Protein AF-A0A6V8HD83-F1 (afdb_monomer_lite)

Structure (mmCIF, N/CA/C/O backbone):
data_AF-A0A6V8HD83-F1
#
_entry.id   AF-A0A6V8HD83-F1
#
loop_
_atom_site.group_PDB
_atom_site.id
_atom_site.type_symbol
_atom_site.label_atom_id
_atom_site.label_alt_id
_atom_site.label_comp_id
_atom_site.label_asym_id
_atom_site.label_entity_id
_atom_site.label_seq_id
_atom_site.pdbx_PDB_ins_code
_atom_site.Cartn_x
_atom_site.Cartn_y
_atom_site.Cartn_z
_atom_site.occupancy
_atom_site.B_iso_or_equiv
_atom_site.auth_seq_id
_atom_site.auth_comp_id
_atom_site.auth_asym_id
_atom_site.auth_atom_id
_atom_site.pdbx_PDB_model_num
ATOM 1 N N . MET A 1 1 ? 77.606 13.523 5.101 1.00 27.03 1 MET A N 1
ATOM 2 C CA . MET A 1 1 ? 77.246 13.530 6.538 1.00 27.03 1 MET A CA 1
ATOM 3 C C . MET A 1 1 ? 75.877 12.872 6.683 1.00 27.03 1 MET A C 1
ATOM 5 O O . MET A 1 1 ? 75.114 12.978 5.732 1.00 27.03 1 MET A O 1
ATOM 9 N N . PRO A 1 2 ? 75.657 12.090 7.752 1.00 36.59 2 PRO A N 1
ATOM 10 C CA . PRO A 1 2 ? 75.101 10.736 7.664 1.00 36.59 2 PRO A CA 1
ATOM 11 C C . PRO A 1 2 ? 73.578 10.621 7.843 1.00 36.59 2 PRO A C 1
ATOM 13 O O . PRO A 1 2 ? 72.893 11.574 8.202 1.00 36.59 2 PRO A O 1
ATOM 16 N N . GLU A 1 3 ? 73.124 9.397 7.569 1.00 39.34 3 GLU A N 1
ATOM 17 C CA . GLU A 1 3 ? 71.808 8.781 7.757 1.00 39.34 3 GLU A CA 1
ATOM 18 C C . GLU A 1 3 ? 71.152 9.032 9.125 1.00 39.34 3 GLU A C 1
ATOM 20 O O . GLU A 1 3 ? 71.829 9.107 10.150 1.00 39.34 3 GLU A O 1
ATOM 25 N N . SER A 1 4 ? 69.813 9.029 9.157 1.00 26.23 4 SER A N 1
ATOM 26 C CA . SER A 1 4 ? 69.043 8.455 10.272 1.00 26.23 4 SER A CA 1
ATOM 27 C C . SER A 1 4 ? 67.582 8.161 9.889 1.00 26.23 4 SER A C 1
ATOM 29 O O . SER A 1 4 ? 66.975 8.816 9.047 1.00 26.23 4 SER A O 1
ATOM 31 N N . ILE A 1 5 ? 67.093 7.096 10.517 1.00 36.19 5 ILE A N 1
ATOM 32 C CA . ILE A 1 5 ? 65.868 6.301 10.348 1.00 36.19 5 ILE A CA 1
ATOM 33 C C . ILE A 1 5 ? 64.609 7.049 10.839 1.00 36.19 5 ILE A C 1
ATOM 35 O O . ILE A 1 5 ? 64.725 7.845 11.772 1.00 36.19 5 ILE A O 1
ATOM 39 N N . PRO A 1 6 ? 63.394 6.681 10.372 1.00 28.53 6 PRO A N 1
ATOM 40 C CA . PRO A 1 6 ? 62.259 6.666 11.289 1.00 28.53 6 PRO A CA 1
ATOM 41 C C . PRO A 1 6 ? 61.486 5.335 11.356 1.00 28.53 6 PRO A C 1
ATOM 43 O O . PRO A 1 6 ? 61.218 4.646 10.378 1.00 28.53 6 PRO A O 1
ATOM 46 N N . ILE A 1 7 ? 61.171 5.062 12.617 1.00 28.92 7 ILE A N 1
ATOM 47 C CA . ILE A 1 7 ? 60.427 4.017 13.321 1.00 28.92 7 ILE A CA 1
ATOM 48 C C . ILE A 1 7 ? 59.100 3.579 12.668 1.00 28.92 7 ILE A C 1
ATOM 50 O O . ILE A 1 7 ? 58.300 4.399 12.223 1.00 28.92 7 ILE A O 1
ATOM 54 N N . ALA A 1 8 ? 58.864 2.264 12.711 1.00 28.47 8 ALA A N 1
ATOM 55 C CA . ALA A 1 8 ? 57.652 1.566 12.292 1.00 28.47 8 ALA A CA 1
ATOM 56 C C . ALA A 1 8 ? 56.518 1.644 13.335 1.00 28.47 8 ALA A C 1
ATOM 58 O O . ALA A 1 8 ? 56.765 1.606 14.540 1.00 28.47 8 ALA A O 1
ATOM 59 N N . THR A 1 9 ? 55.270 1.664 12.859 1.00 28.55 9 THR A N 1
ATOM 60 C CA . THR A 1 9 ? 54.067 1.320 13.637 1.00 28.55 9 THR A CA 1
ATOM 61 C C . THR A 1 9 ? 53.429 0.076 13.019 1.00 28.55 9 THR A C 1
ATOM 63 O O . THR A 1 9 ? 53.298 -0.023 11.804 1.00 28.55 9 THR A O 1
ATOM 66 N N . THR A 1 10 ? 53.127 -0.909 13.861 1.00 31.42 10 THR A N 1
ATOM 67 C CA . THR A 1 10 ? 52.658 -2.257 13.508 1.00 31.42 10 THR A CA 1
ATOM 68 C C . THR A 1 10 ? 51.135 -2.369 13.623 1.00 31.42 10 THR A C 1
ATOM 70 O O . THR A 1 10 ? 50.604 -2.160 14.714 1.00 31.42 10 THR A O 1
ATOM 73 N N . GLU A 1 11 ? 50.461 -2.795 12.553 1.00 27.11 11 GLU A N 1
ATOM 74 C CA . GLU A 1 11 ? 49.178 -3.519 12.605 1.00 27.11 11 GLU A CA 1
ATOM 75 C C . GLU A 1 11 ? 49.435 -4.993 12.214 1.00 27.11 11 GLU A C 1
ATOM 77 O O . GLU A 1 11 ? 50.325 -5.244 11.397 1.00 27.11 11 GLU A O 1
ATOM 82 N N . PRO A 1 12 ? 48.741 -5.979 12.815 1.00 32.00 12 PRO A N 1
ATOM 83 C CA . PRO A 1 12 ? 49.087 -7.393 12.678 1.00 32.00 12 PRO A CA 1
ATOM 84 C C . PRO A 1 12 ? 48.485 -8.046 11.421 1.00 32.00 12 PRO A C 1
ATOM 86 O O . PRO A 1 12 ? 47.289 -7.933 11.156 1.00 32.00 12 PRO A O 1
ATOM 89 N N . GLU A 1 13 ? 49.321 -8.789 10.690 1.00 28.58 13 GLU A N 1
ATOM 90 C CA . GLU A 1 13 ? 48.940 -9.676 9.584 1.00 28.58 13 GLU A CA 1
ATOM 91 C C . GLU A 1 13 ? 48.199 -10.932 10.080 1.00 28.58 13 GLU A C 1
ATOM 93 O O . GLU A 1 13 ? 48.588 -11.567 11.063 1.00 28.58 13 GLU A O 1
ATOM 98 N N . VAL A 1 14 ? 47.143 -11.312 9.355 1.00 33.97 14 VAL A N 1
ATOM 99 C CA . VAL A 1 14 ? 46.402 -12.578 9.494 1.00 33.97 14 VAL A CA 1
ATOM 100 C C . VAL A 1 14 ? 46.953 -13.582 8.463 1.00 33.97 14 VAL A C 1
ATOM 102 O O . VAL A 1 14 ? 47.130 -13.197 7.306 1.00 33.97 14 VAL A O 1
ATOM 105 N N . PRO A 1 15 ? 47.231 -14.848 8.839 1.00 35.03 15 PRO A N 1
ATOM 106 C CA . PRO A 1 15 ? 47.873 -15.830 7.962 1.00 35.03 15 PRO A CA 1
ATOM 107 C C . PRO A 1 15 ? 46.915 -16.430 6.909 1.00 35.03 15 PRO A C 1
ATOM 109 O O . PRO A 1 15 ? 45.697 -16.410 7.099 1.00 35.03 15 PRO A O 1
ATOM 112 N N . PRO A 1 16 ? 47.453 -16.975 5.799 1.00 35.25 16 PRO A N 1
ATOM 113 C CA . PRO A 1 16 ? 46.666 -17.479 4.675 1.00 35.25 16 PRO A CA 1
ATOM 114 C C . PRO A 1 16 ? 46.009 -18.827 5.006 1.00 35.25 16 PRO A C 1
ATOM 116 O O . PRO A 1 16 ? 46.677 -19.761 5.444 1.00 35.25 16 PRO A O 1
ATOM 119 N N . GLY A 1 17 ? 44.693 -18.912 4.796 1.00 32.81 17 GLY A N 1
ATOM 120 C CA . GLY A 1 17 ? 43.901 -20.132 4.957 1.00 32.81 17 GLY A CA 1
ATOM 121 C C . GLY A 1 17 ? 43.934 -21.020 3.712 1.00 32.81 17 GLY A C 1
ATOM 122 O O . GLY A 1 17 ? 43.819 -20.524 2.592 1.00 32.81 17 GLY A O 1
ATOM 123 N N . GLU A 1 18 ? 44.094 -22.318 3.962 1.00 31.81 18 GLU A N 1
ATOM 124 C CA . GLU A 1 18 ? 44.085 -23.437 3.018 1.00 31.81 18 GLU A CA 1
ATOM 125 C C . GLU A 1 18 ? 42.741 -23.615 2.292 1.00 31.81 18 GLU A C 1
ATOM 127 O O . GLU A 1 18 ? 41.668 -23.314 2.823 1.00 31.81 18 GLU A O 1
ATOM 132 N N . ASP A 1 19 ? 42.837 -24.138 1.067 1.00 32.44 19 ASP A N 1
ATOM 133 C CA . ASP A 1 19 ? 41.752 -24.396 0.125 1.00 32.44 19 ASP A CA 1
ATOM 134 C C . ASP A 1 19 ? 40.661 -25.310 0.701 1.00 32.44 19 ASP A C 1
ATOM 136 O O . ASP A 1 19 ? 40.851 -26.506 0.927 1.00 32.44 19 ASP A O 1
ATOM 140 N N . ILE A 1 20 ? 39.470 -24.737 0.868 1.00 36.09 20 ILE A N 1
ATOM 141 C CA . ILE A 1 20 ? 38.233 -25.471 1.114 1.00 36.09 20 ILE A CA 1
ATOM 142 C C . ILE A 1 20 ? 37.591 -25.714 -0.251 1.00 36.09 20 ILE A C 1
ATOM 144 O O . ILE A 1 20 ? 37.172 -24.766 -0.919 1.00 36.09 20 ILE A O 1
ATOM 148 N N . ASP A 1 21 ? 37.530 -26.980 -0.660 1.00 32.59 21 ASP A N 1
ATOM 149 C CA . ASP A 1 21 ? 36.901 -27.428 -1.901 1.00 32.59 21 ASP A CA 1
ATOM 150 C C . ASP A 1 21 ? 35.438 -26.954 -1.938 1.00 32.59 21 ASP A C 1
ATOM 152 O O . ASP A 1 21 ? 34.570 -27.401 -1.176 1.00 32.59 21 ASP A O 1
ATOM 156 N N . ALA A 1 22 ? 35.192 -25.943 -2.770 1.00 33.41 22 ALA A N 1
ATOM 157 C CA . ALA A 1 22 ? 33.916 -25.270 -2.876 1.00 33.41 22 ALA A CA 1
ATOM 158 C C . ALA A 1 22 ? 32.902 -26.222 -3.512 1.00 33.41 22 ALA A C 1
ATOM 160 O O . ALA A 1 22 ? 32.901 -26.453 -4.723 1.00 33.41 22 ALA A O 1
ATOM 161 N N . GLY A 1 23 ? 31.990 -26.726 -2.677 1.00 32.75 23 GLY A N 1
ATOM 162 C CA . GLY A 1 23 ? 30.750 -27.344 -3.120 1.00 32.75 23 GLY A CA 1
ATOM 163 C C . GLY A 1 23 ? 30.134 -26.528 -4.256 1.00 32.75 23 GLY A C 1
ATOM 164 O O . GLY A 1 23 ? 29.971 -25.313 -4.145 1.00 32.75 23 GLY A O 1
ATOM 165 N N . SER A 1 24 ? 29.864 -27.225 -5.361 1.00 36.47 24 SER A N 1
ATOM 166 C CA . SER A 1 24 ? 29.319 -26.729 -6.625 1.00 36.47 24 SER A CA 1
ATOM 167 C C . SER A 1 24 ? 28.625 -25.370 -6.515 1.00 36.47 24 SER A C 1
ATOM 169 O O . SER A 1 24 ? 27.510 -25.267 -5.994 1.00 36.47 24 SER A O 1
ATOM 171 N N . SER A 1 25 ? 29.263 -24.335 -7.062 1.00 30.89 25 SER A N 1
ATOM 172 C CA . SER A 1 25 ? 28.619 -23.047 -7.302 1.00 30.89 25 SER A CA 1
ATOM 173 C C . SER A 1 25 ? 27.295 -23.292 -8.038 1.00 30.89 25 SER A C 1
ATOM 175 O O . SER A 1 25 ? 27.280 -24.089 -8.988 1.00 30.89 25 SER A O 1
ATOM 177 N N . PRO A 1 26 ? 26.178 -22.644 -7.660 1.00 38.19 26 PRO A N 1
ATOM 178 C CA . PRO A 1 26 ? 24.979 -22.706 -8.479 1.00 38.19 26 PRO A CA 1
ATOM 179 C C . PRO A 1 26 ? 25.372 -22.193 -9.864 1.00 38.19 26 PRO A C 1
ATOM 181 O O . PRO A 1 26 ? 25.873 -21.075 -9.997 1.00 38.19 26 PRO A O 1
ATOM 184 N N . LYS A 1 27 ? 25.238 -23.045 -10.890 1.00 37.06 27 LYS A N 1
ATOM 185 C CA . LYS A 1 27 ? 25.504 -22.667 -12.281 1.00 37.06 27 LYS A CA 1
ATOM 186 C C . LYS A 1 27 ? 24.763 -21.360 -12.539 1.00 37.06 27 LYS A C 1
ATOM 188 O O . LYS A 1 27 ? 23.537 -21.336 -12.436 1.00 37.06 27 LYS A O 1
ATOM 193 N N . SER A 1 28 ? 25.495 -20.291 -12.848 1.00 43.94 28 SER A N 1
ATOM 194 C CA . SER A 1 28 ? 24.876 -19.035 -13.250 1.00 43.94 28 SER A CA 1
ATOM 195 C C . SER A 1 28 ? 23.925 -19.336 -14.414 1.00 43.94 28 SER A C 1
ATOM 197 O O . SER A 1 28 ? 24.322 -20.032 -15.361 1.00 43.94 28 SER A O 1
ATOM 199 N N . PRO A 1 29 ? 22.654 -18.903 -14.357 1.00 46.81 29 PRO A N 1
ATOM 200 C CA . PRO A 1 29 ? 21.773 -19.066 -15.499 1.00 46.81 29 PRO A CA 1
ATOM 201 C C . PRO A 1 29 ? 22.450 -18.382 -16.691 1.00 46.81 29 PRO A C 1
ATOM 203 O O . PRO A 1 29 ? 22.880 -17.231 -16.592 1.00 46.81 29 PRO A O 1
ATOM 206 N N . LYS A 1 30 ? 22.627 -19.111 -17.804 1.00 54.34 30 LYS A N 1
ATOM 207 C CA . LYS A 1 30 ? 23.154 -18.538 -19.052 1.00 54.34 30 LYS A CA 1
ATOM 208 C C . LYS A 1 30 ? 22.381 -17.246 -19.326 1.00 54.34 30 LYS A C 1
ATOM 210 O O . LYS A 1 30 ? 21.157 -17.301 -19.410 1.00 54.34 30 LYS A O 1
ATOM 215 N N . SER A 1 31 ? 23.085 -16.115 -19.434 1.00 56.47 31 SER A N 1
ATOM 216 C CA . SER A 1 31 ? 22.464 -14.802 -19.639 1.00 56.47 31 SER A CA 1
ATOM 217 C C . SER A 1 31 ? 21.488 -14.858 -20.816 1.00 56.47 31 SER A C 1
ATOM 219 O O . SER A 1 31 ? 21.903 -15.019 -21.963 1.00 56.47 31 SER A O 1
ATOM 221 N N . GLN A 1 32 ? 20.194 -14.737 -20.517 1.00 64.25 32 GLN A N 1
ATOM 222 C CA . GLN A 1 32 ? 19.123 -14.631 -21.511 1.00 64.25 32 GLN A CA 1
ATOM 223 C C . GLN A 1 32 ? 19.050 -13.222 -22.128 1.00 64.25 32 GLN A C 1
ATOM 225 O O . GLN A 1 32 ? 18.227 -12.964 -23.005 1.00 64.25 32 GLN A O 1
ATOM 230 N N . PHE A 1 33 ? 19.896 -12.292 -21.673 1.00 68.94 33 PHE A N 1
ATOM 231 C CA . PHE A 1 33 ? 19.925 -10.916 -22.147 1.00 68.94 33 PHE A CA 1
ATOM 232 C C . PHE A 1 33 ? 20.853 -10.752 -23.355 1.00 68.94 33 PHE A C 1
ATOM 234 O O . PHE A 1 33 ? 21.941 -11.329 -23.426 1.00 68.94 33 PHE A O 1
ATOM 241 N N . SER A 1 34 ? 20.434 -9.902 -24.294 1.00 72.19 34 SER A N 1
ATOM 242 C CA . SER A 1 34 ? 21.269 -9.451 -25.413 1.00 72.19 34 SER A CA 1
ATOM 243 C C . SER A 1 34 ? 22.578 -8.831 -24.912 1.00 72.19 34 SER A C 1
ATOM 245 O O . SER A 1 34 ? 22.582 -8.055 -23.958 1.00 72.19 34 SER A O 1
ATOM 247 N N . LYS A 1 35 ? 23.687 -9.094 -25.621 1.00 74.25 35 LYS A N 1
ATOM 248 C CA . LYS A 1 35 ? 24.984 -8.432 -25.375 1.00 74.25 35 LYS A CA 1
ATOM 249 C C . LYS A 1 35 ? 24.939 -6.919 -25.627 1.00 74.25 35 LYS A C 1
ATOM 251 O O . LYS A 1 35 ? 25.769 -6.187 -25.101 1.00 74.25 35 LYS A O 1
ATOM 256 N N . HIS A 1 36 ? 23.983 -6.457 -26.433 1.00 77.81 36 HIS A N 1
ATOM 257 C CA . HIS A 1 36 ? 23.768 -5.045 -26.733 1.00 77.81 36 HIS A CA 1
ATOM 258 C C . HIS A 1 36 ? 22.510 -4.537 -26.032 1.00 77.81 36 HIS A C 1
ATOM 260 O O . HIS A 1 36 ? 21.411 -5.039 -26.284 1.00 77.81 36 HIS A O 1
ATOM 266 N N . ILE A 1 37 ? 22.676 -3.508 -25.200 1.00 79.75 37 ILE A N 1
ATOM 267 C CA . ILE A 1 37 ? 21.588 -2.812 -24.512 1.00 79.75 37 ILE A CA 1
ATOM 268 C C . ILE A 1 37 ? 21.367 -1.471 -25.208 1.00 79.75 37 ILE A C 1
ATOM 270 O O . ILE A 1 37 ? 22.252 -0.616 -25.225 1.00 79.75 37 ILE A O 1
ATOM 274 N N . LEU A 1 38 ? 20.175 -1.271 -25.776 1.00 80.06 38 LEU A N 1
ATOM 275 C CA . LEU A 1 38 ? 19.783 0.036 -26.295 1.00 80.06 38 LEU A CA 1
ATOM 276 C C . LEU A 1 38 ? 19.305 0.911 -25.131 1.00 80.06 38 LEU A C 1
ATOM 278 O O . LEU A 1 38 ? 18.212 0.712 -24.594 1.00 80.06 38 LEU A O 1
ATOM 282 N N . LEU A 1 39 ? 20.143 1.872 -24.739 1.00 77.50 39 LEU A N 1
ATOM 283 C CA . LEU A 1 39 ? 19.864 2.771 -23.617 1.00 77.50 39 LEU A CA 1
ATOM 284 C C . LEU A 1 39 ? 18.685 3.699 -23.933 1.00 77.50 39 LEU A C 1
ATOM 286 O O . LEU A 1 39 ? 17.710 3.746 -23.183 1.00 77.50 39 LEU A O 1
ATOM 290 N N . THR A 1 40 ? 18.733 4.361 -25.089 1.00 79.69 40 THR A N 1
ATOM 291 C CA . THR A 1 40 ? 17.678 5.255 -25.570 1.00 79.69 40 THR A CA 1
ATOM 292 C C . THR A 1 40 ? 17.517 5.158 -27.090 1.00 79.69 40 THR A C 1
ATOM 294 O O . THR A 1 40 ? 18.340 4.574 -27.793 1.00 79.69 40 THR A O 1
ATOM 297 N N . THR A 1 41 ? 16.425 5.723 -27.588 1.00 83.56 41 THR A N 1
ATOM 298 C CA . THR A 1 41 ? 16.153 5.955 -29.013 1.00 83.56 41 THR A CA 1
ATOM 299 C C . THR A 1 41 ? 16.169 7.457 -29.241 1.00 83.56 41 THR A C 1
ATOM 301 O O . THR A 1 41 ? 15.760 8.186 -28.342 1.00 83.56 41 THR A O 1
ATOM 304 N N . TYR A 1 42 ? 16.606 7.923 -30.412 1.00 85.81 42 TYR A N 1
ATOM 305 C CA . TYR A 1 42 ? 16.660 9.355 -30.729 1.00 85.81 42 TYR A CA 1
ATOM 306 C C . TYR A 1 42 ? 15.648 9.737 -31.816 1.00 85.81 42 TYR A C 1
ATOM 308 O O . TYR A 1 42 ? 15.410 8.932 -32.724 1.00 85.81 42 TYR A O 1
ATOM 316 N N . PRO A 1 43 ? 15.065 10.951 -31.768 1.00 82.50 43 PRO A N 1
ATOM 317 C CA . PRO A 1 43 ? 14.240 11.450 -32.863 1.00 82.50 43 PRO A CA 1
ATOM 318 C C . PRO A 1 43 ? 15.066 11.501 -34.156 1.00 82.50 43 PRO A C 1
ATOM 320 O O . PRO A 1 43 ? 16.226 11.907 -34.135 1.00 82.50 43 PRO A O 1
ATOM 323 N N . GLY A 1 44 ? 14.493 11.059 -35.277 1.00 77.38 44 GLY A N 1
ATOM 324 C CA . GLY A 1 44 ? 15.176 11.043 -36.580 1.00 77.38 44 GLY A CA 1
ATOM 325 C C . GLY A 1 44 ? 16.158 9.883 -36.802 1.00 77.38 44 GLY A C 1
ATOM 326 O O . GLY A 1 44 ? 16.686 9.738 -37.903 1.00 77.38 44 GLY A O 1
ATOM 327 N N . GLN A 1 45 ? 16.385 9.016 -35.808 1.00 85.75 45 GLN A N 1
ATOM 328 C CA . GLN A 1 45 ? 17.126 7.770 -36.011 1.00 85.75 45 GLN A CA 1
ATOM 329 C C . GLN A 1 45 ? 16.339 6.818 -36.929 1.00 85.75 45 GLN A C 1
ATOM 331 O O . GLN A 1 45 ? 15.130 6.646 -36.778 1.00 85.75 45 GLN A O 1
ATOM 336 N N . SER A 1 46 ? 17.034 6.137 -37.847 1.00 82.88 46 SER A N 1
ATOM 337 C CA . SER A 1 46 ? 16.395 5.219 -38.799 1.00 82.88 46 SER A CA 1
ATOM 338 C C . SER A 1 46 ? 15.550 4.130 -38.110 1.00 82.88 46 SER A C 1
ATOM 340 O O . SER A 1 46 ? 16.013 3.377 -37.235 1.00 82.88 46 SER A O 1
ATOM 342 N N . GLY A 1 47 ? 14.283 4.059 -38.526 1.00 81.62 47 GLY A N 1
ATOM 343 C CA . GLY A 1 47 ? 13.277 3.125 -38.025 1.00 81.62 47 GLY A CA 1
ATOM 344 C C . GLY A 1 47 ? 12.630 3.507 -36.690 1.00 81.62 47 GLY A C 1
ATOM 345 O O . GLY A 1 47 ? 11.877 2.693 -36.165 1.00 81.62 47 GLY A O 1
ATOM 346 N N . VAL A 1 48 ? 12.929 4.681 -36.117 1.00 88.12 48 VAL A N 1
ATOM 347 C CA . VAL A 1 48 ? 12.174 5.235 -34.980 1.00 88.12 48 VAL A CA 1
ATOM 348 C C . VAL A 1 48 ? 10.922 5.925 -35.517 1.00 88.12 48 VAL A C 1
ATOM 350 O O . VAL A 1 48 ? 11.020 6.947 -36.187 1.00 88.12 48 VAL A O 1
ATOM 353 N N . ASP A 1 49 ? 9.761 5.341 -35.225 1.00 90.94 49 ASP A N 1
ATOM 354 C CA . ASP A 1 49 ? 8.441 5.760 -35.716 1.00 90.94 49 ASP A CA 1
ATOM 355 C C . ASP A 1 49 ? 7.384 5.528 -34.614 1.00 90.94 49 ASP A C 1
ATOM 357 O O . ASP A 1 49 ? 6.714 4.489 -34.583 1.00 90.94 49 ASP A O 1
ATOM 361 N N . PRO A 1 50 ? 7.308 6.417 -33.605 1.00 92.69 50 PRO A N 1
ATOM 362 C CA . PRO A 1 50 ? 6.369 6.283 -32.496 1.00 92.69 50 PRO A CA 1
ATOM 363 C C . PRO A 1 50 ? 4.914 6.179 -32.960 1.00 92.69 50 PRO A C 1
ATOM 365 O O . PRO A 1 50 ? 4.496 6.889 -33.870 1.00 92.69 50 PRO A O 1
ATOM 368 N N . VAL A 1 51 ? 4.108 5.348 -32.291 1.00 94.12 51 VAL A N 1
ATOM 369 C CA . VAL A 1 51 ? 2.655 5.339 -32.520 1.00 94.12 51 VAL A CA 1
ATOM 370 C C . VAL A 1 51 ? 2.085 6.733 -32.252 1.00 94.12 51 VAL A C 1
ATOM 372 O O . VAL A 1 51 ? 2.329 7.265 -31.164 1.00 94.12 51 VAL A O 1
ATOM 375 N N . PRO A 1 52 ? 1.304 7.309 -33.186 1.00 93.88 52 PRO A N 1
ATOM 376 C CA . PRO A 1 52 ? 0.673 8.605 -32.982 1.00 93.88 52 PRO A CA 1
ATOM 377 C C . PRO A 1 52 ? -0.123 8.648 -31.675 1.00 93.88 52 PRO A C 1
ATOM 379 O O . PRO A 1 52 ? -0.888 7.731 -31.375 1.00 93.88 52 PRO A O 1
ATOM 382 N N . LEU A 1 53 ? 0.078 9.715 -30.903 1.00 95.94 53 LEU A N 1
ATOM 383 C CA . LEU A 1 53 ? -0.608 9.950 -29.639 1.00 95.94 53 LEU A CA 1
ATOM 384 C C . LEU A 1 53 ? -1.035 11.413 -29.559 1.00 95.94 53 LEU A C 1
ATOM 386 O O . LEU A 1 53 ? -0.186 12.302 -29.480 1.00 95.94 53 LEU A O 1
ATOM 390 N N . GLN A 1 54 ? -2.341 11.662 -29.554 1.00 96.38 54 GLN A N 1
ATOM 391 C CA . GLN A 1 54 ? -2.909 13.004 -29.444 1.00 96.38 54 GLN A CA 1
ATOM 392 C C . GLN A 1 54 ? -3.662 13.143 -28.120 1.00 96.38 54 GLN A C 1
ATOM 394 O O . GLN A 1 54 ? -4.808 12.717 -27.987 1.00 96.38 54 GLN A O 1
ATOM 399 N N . TRP A 1 55 ? -3.011 13.740 -27.118 1.00 96.69 55 TRP A N 1
ATOM 400 C CA . TRP A 1 55 ? -3.646 13.990 -25.822 1.00 96.69 55 TRP A CA 1
ATOM 401 C C . TRP A 1 55 ? -4.843 14.940 -25.969 1.00 96.69 55 TRP A C 1
ATOM 403 O O . TRP A 1 55 ? -4.750 15.940 -26.679 1.00 96.69 55 TRP A O 1
ATOM 413 N N . GLY A 1 56 ? -5.959 14.631 -25.303 1.00 95.12 56 GLY A N 1
ATOM 414 C CA . GLY A 1 56 ? -7.200 15.407 -25.415 1.00 95.12 56 GLY A CA 1
ATOM 415 C C . GLY A 1 56 ? -7.970 15.210 -26.728 1.00 95.12 56 GLY A C 1
ATOM 416 O O . GLY A 1 56 ? -8.815 16.031 -27.067 1.00 95.12 56 GLY A O 1
ATOM 417 N N . ALA A 1 57 ? -7.698 14.156 -27.503 1.00 96.38 57 ALA A N 1
ATOM 418 C CA . ALA A 1 57 ? -8.577 13.813 -28.620 1.00 96.38 57 ALA A CA 1
ATOM 419 C C . ALA A 1 57 ? -9.976 13.383 -28.103 1.00 96.38 57 ALA A C 1
ATOM 421 O O . ALA A 1 57 ? -10.079 12.845 -26.997 1.00 96.38 57 ALA A O 1
ATOM 422 N N . PRO A 1 58 ? -11.057 13.601 -28.881 1.00 93.19 58 PRO A N 1
ATOM 423 C CA . PRO A 1 58 ? -12.439 13.282 -28.469 1.00 93.19 58 PRO A CA 1
ATOM 424 C C . PRO A 1 58 ? -12.687 11.776 -28.266 1.00 93.19 58 PRO A C 1
ATOM 426 O O . PRO A 1 58 ? -13.627 11.350 -27.603 1.00 93.19 58 PRO A O 1
ATOM 429 N N . ASP A 1 59 ? -11.843 11.007 -28.933 1.00 94.56 59 ASP A N 1
ATOM 430 C CA . ASP A 1 59 ? -11.844 9.592 -29.215 1.00 94.56 59 ASP A CA 1
ATOM 431 C C . ASP A 1 59 ? -10.755 8.672 -28.682 1.00 94.56 59 ASP A C 1
ATOM 433 O O . ASP A 1 59 ? -9.596 9.052 -28.803 1.00 94.56 59 ASP A O 1
ATOM 437 N N . ALA A 1 60 ? -11.015 7.432 -28.263 1.00 95.00 60 ALA A N 1
ATOM 438 C CA . ALA A 1 60 ? -9.903 6.497 -28.044 1.00 95.00 60 ALA A CA 1
ATOM 439 C C . ALA A 1 60 ? -9.107 6.217 -29.341 1.00 95.00 60 ALA A C 1
ATOM 441 O O . ALA A 1 60 ? -7.876 6.148 -29.327 1.00 95.00 60 ALA A O 1
ATOM 442 N N . LYS A 1 61 ? -9.793 6.105 -30.490 1.00 93.94 61 LYS A N 1
ATOM 443 C CA . LYS A 1 61 ? -9.164 5.787 -31.780 1.00 93.94 61 LYS A CA 1
ATOM 444 C C . LYS A 1 61 ? -8.344 6.965 -32.301 1.00 93.94 61 LYS A C 1
ATOM 446 O O . LYS A 1 61 ? -7.219 6.752 -32.745 1.00 93.94 61 LYS A O 1
ATOM 451 N N . SER A 1 62 ? -8.881 8.185 -32.237 1.00 95.44 62 SER A N 1
ATOM 452 C CA . SER A 1 62 ? -8.138 9.397 -32.618 1.00 95.44 62 SER A CA 1
ATOM 453 C C . SER A 1 62 ? -7.048 9.782 -31.607 1.00 95.44 62 SER A C 1
ATOM 455 O O . SER A 1 62 ? -6.028 10.341 -32.006 1.00 95.44 62 SER A O 1
ATOM 457 N N . ARG A 1 63 ? -7.199 9.424 -30.322 1.00 96.00 63 ARG A N 1
ATOM 458 C CA . ARG A 1 63 ? -6.170 9.603 -29.284 1.00 96.00 63 ARG A CA 1
ATOM 459 C C . ARG A 1 63 ? -4.964 8.692 -29.524 1.00 96.00 63 ARG A C 1
ATOM 461 O O . ARG A 1 63 ? -3.841 9.175 -29.409 1.00 96.00 63 ARG A O 1
ATOM 468 N N . GLY A 1 64 ? -5.185 7.411 -29.837 1.00 96.06 64 GLY A N 1
ATOM 469 C CA . GLY A 1 64 ? -4.146 6.374 -29.979 1.00 96.06 64 GLY A CA 1
ATOM 470 C C . GLY A 1 64 ? -3.756 5.698 -28.647 1.00 96.06 64 GLY A C 1
ATOM 471 O O . GLY A 1 64 ? -3.988 6.256 -27.581 1.00 96.06 64 GLY A O 1
ATOM 472 N N . PRO A 1 65 ? -3.180 4.483 -28.628 1.00 96.56 65 PRO A N 1
ATOM 473 C CA . PRO A 1 65 ? -2.835 3.798 -27.377 1.00 96.56 65 PRO A CA 1
ATOM 474 C C . PRO A 1 65 ? -1.577 4.379 -26.711 1.00 96.56 65 PRO A C 1
ATOM 476 O O . PRO A 1 65 ? -0.695 4.906 -27.387 1.00 96.56 65 PRO A O 1
ATOM 479 N N . ILE A 1 66 ? -1.443 4.208 -25.391 1.00 97.19 66 ILE A N 1
ATOM 480 C CA . ILE A 1 66 ? -0.167 4.436 -24.695 1.00 97.19 66 ILE A CA 1
ATOM 481 C C . ILE A 1 66 ? 0.697 3.192 -24.810 1.00 97.19 66 ILE A C 1
ATOM 483 O O . ILE A 1 66 ? 0.299 2.103 -24.400 1.00 97.19 66 ILE A O 1
ATOM 487 N N . VAL A 1 67 ? 1.913 3.385 -25.310 1.00 95.56 67 VAL A N 1
ATOM 488 C CA . VAL A 1 67 ? 2.906 2.332 -25.492 1.00 95.56 67 VAL A CA 1
ATOM 489 C C . VAL A 1 67 ? 4.190 2.761 -24.793 1.00 95.56 67 VAL A C 1
ATOM 491 O O . VAL A 1 67 ? 4.910 3.621 -25.304 1.00 95.56 67 VAL A O 1
ATOM 494 N N . ALA A 1 68 ? 4.484 2.155 -23.639 1.00 94.12 68 ALA A N 1
ATOM 495 C CA . ALA A 1 68 ? 5.751 2.332 -22.918 1.00 94.12 68 ALA A CA 1
ATOM 496 C C . ALA A 1 68 ? 6.667 1.095 -23.019 1.00 94.12 68 ALA A C 1
ATOM 498 O O . ALA A 1 68 ? 7.751 1.073 -22.432 1.00 94.12 68 ALA A O 1
ATOM 499 N N . SER A 1 69 ? 6.247 0.063 -23.764 1.00 90.12 69 SER A N 1
ATOM 500 C CA . SER A 1 69 ? 6.973 -1.203 -23.866 1.00 90.12 69 SER A CA 1
ATOM 501 C C . SER A 1 69 ? 8.413 -1.020 -24.354 1.00 90.12 69 SER A C 1
ATOM 503 O O . SER A 1 69 ? 8.703 -0.267 -25.291 1.00 90.12 69 SER A O 1
ATOM 505 N N . ARG A 1 70 ? 9.328 -1.756 -23.716 1.00 86.69 70 ARG A N 1
ATOM 506 C CA . ARG A 1 70 ? 10.736 -1.862 -24.122 1.00 86.69 70 ARG A CA 1
ATOM 507 C C . ARG A 1 70 ? 11.039 -3.153 -24.881 1.00 86.69 70 ARG A C 1
ATOM 509 O O . ARG A 1 70 ? 12.209 -3.422 -25.148 1.00 86.69 70 ARG A O 1
ATOM 516 N N . HIS A 1 71 ? 10.015 -3.923 -25.258 1.00 86.44 71 HIS A N 1
ATOM 517 C CA . HIS A 1 71 ? 10.191 -5.112 -26.085 1.00 86.44 71 HIS A CA 1
ATOM 518 C C . HIS A 1 71 ? 10.932 -4.750 -27.391 1.00 86.44 71 HIS A C 1
ATOM 520 O O . HIS A 1 71 ? 10.609 -3.716 -27.989 1.00 86.44 71 HIS A O 1
ATOM 526 N N . PRO A 1 72 ? 11.899 -5.556 -27.877 1.00 82.38 72 PRO A N 1
ATOM 527 C CA . PRO A 1 72 ? 12.725 -5.198 -29.035 1.00 82.38 72 PRO A CA 1
ATOM 528 C C . PRO A 1 72 ? 11.934 -4.781 -30.284 1.00 82.38 72 PRO A C 1
ATOM 530 O O . PRO A 1 72 ? 12.327 -3.843 -30.976 1.00 82.38 72 PRO A O 1
ATOM 533 N N . SER A 1 73 ? 10.787 -5.421 -30.540 1.00 85.69 73 SER A N 1
ATOM 534 C CA . SER A 1 73 ? 9.911 -5.095 -31.678 1.00 85.69 73 SER A CA 1
ATOM 535 C C . SER A 1 73 ? 9.127 -3.783 -31.524 1.00 85.69 73 SER A C 1
ATOM 537 O O . SER A 1 73 ? 8.660 -3.237 -32.520 1.00 85.69 73 SER A O 1
ATOM 539 N N . GLN A 1 74 ? 8.990 -3.254 -30.305 1.00 89.00 74 GLN A N 1
ATOM 540 C CA . GLN A 1 74 ? 8.149 -2.088 -29.995 1.00 89.00 74 GLN A CA 1
ATOM 541 C C . GLN A 1 74 ? 8.947 -0.888 -29.468 1.00 89.00 74 GLN A C 1
ATOM 543 O O . GLN A 1 74 ? 8.456 0.238 -29.500 1.00 89.00 74 GLN A O 1
ATOM 548 N N . LEU A 1 75 ? 10.206 -1.079 -29.063 1.00 89.25 75 LEU A N 1
ATOM 549 C CA . LEU A 1 75 ? 11.055 -0.034 -28.484 1.00 89.25 75 LEU A CA 1
ATOM 550 C C . LEU A 1 75 ? 11.201 1.208 -29.382 1.00 89.25 75 LEU A C 1
ATOM 552 O O . LEU A 1 75 ? 11.244 2.333 -28.886 1.00 89.25 75 LEU A O 1
ATOM 556 N N . LYS A 1 76 ? 11.247 1.018 -30.706 1.00 90.94 76 LYS A N 1
ATOM 557 C CA . LYS A 1 76 ? 11.303 2.109 -31.696 1.00 90.94 76 LYS A CA 1
ATOM 558 C C . LYS A 1 76 ? 9.938 2.734 -32.022 1.00 90.94 76 LYS A C 1
ATOM 560 O O . LYS A 1 76 ? 9.892 3.769 -32.678 1.00 90.94 76 LYS A O 1
ATOM 565 N N . ARG A 1 77 ? 8.849 2.103 -31.576 1.00 92.69 77 ARG A N 1
ATOM 566 C CA . ARG A 1 77 ? 7.449 2.476 -31.832 1.00 92.69 77 ARG A CA 1
ATOM 567 C C . ARG A 1 77 ? 6.739 3.046 -30.595 1.00 92.69 77 ARG A C 1
ATOM 569 O O . ARG A 1 77 ? 5.602 3.494 -30.701 1.00 92.69 77 ARG A O 1
ATOM 576 N N . ARG A 1 78 ? 7.377 3.023 -29.424 1.00 93.50 78 ARG A N 1
ATOM 577 C CA . ARG A 1 78 ? 6.812 3.546 -28.172 1.00 93.50 78 ARG A CA 1
ATOM 578 C C . ARG A 1 78 ? 6.563 5.056 -28.244 1.00 93.50 78 ARG A C 1
ATOM 580 O O . ARG A 1 78 ? 7.356 5.785 -28.842 1.00 93.50 78 ARG A O 1
ATOM 587 N N . ASN A 1 79 ? 5.509 5.512 -27.576 1.00 95.62 79 ASN A N 1
ATOM 588 C CA . ASN A 1 79 ? 5.097 6.918 -27.509 1.00 95.62 79 ASN A CA 1
ATOM 589 C C . ASN A 1 79 ? 5.023 7.467 -26.071 1.00 95.62 79 ASN A C 1
ATOM 591 O O . ASN A 1 79 ? 4.696 8.637 -25.869 1.00 95.62 79 ASN A O 1
ATOM 595 N N . ALA A 1 80 ? 5.398 6.653 -25.083 1.00 96.56 80 ALA A N 1
ATOM 596 C CA . ALA A 1 80 ? 5.494 7.044 -23.687 1.00 96.56 80 ALA A CA 1
ATOM 597 C C . ALA A 1 80 ? 6.818 6.591 -23.051 1.00 96.56 80 ALA A C 1
ATOM 599 O O . ALA A 1 80 ? 7.479 5.654 -23.507 1.00 96.56 80 ALA A O 1
ATOM 600 N N . MET A 1 81 ? 7.199 7.290 -21.985 1.00 95.00 81 MET A N 1
ATOM 601 C CA . MET A 1 81 ? 8.355 7.002 -21.135 1.00 95.00 81 MET A CA 1
ATOM 602 C C . MET A 1 81 ? 7.908 6.341 -19.829 1.00 95.00 81 MET A C 1
ATOM 604 O O . MET A 1 81 ? 6.734 6.404 -19.469 1.00 95.00 81 MET A O 1
ATOM 608 N N . GLY A 1 82 ? 8.855 5.792 -19.068 1.00 93.94 82 GLY A N 1
ATOM 609 C CA . GLY A 1 82 ? 8.571 5.171 -17.774 1.00 93.94 82 GLY A CA 1
ATOM 610 C C . GLY A 1 82 ? 8.345 3.668 -17.887 1.00 93.94 82 GLY A C 1
ATOM 611 O O . GLY A 1 82 ? 8.990 3.003 -18.701 1.00 93.94 82 GLY A O 1
ATOM 612 N N . ALA A 1 83 ? 7.459 3.134 -17.050 1.00 91.94 83 ALA A N 1
ATOM 613 C CA . ALA A 1 83 ? 7.125 1.714 -17.036 1.00 91.94 83 ALA A CA 1
ATOM 614 C C . ALA A 1 83 ? 5.640 1.490 -16.727 1.00 91.94 83 ALA A C 1
ATOM 616 O O . ALA A 1 83 ? 5.046 2.213 -15.932 1.00 91.94 83 ALA A O 1
ATOM 617 N N . HIS A 1 84 ? 5.051 0.461 -17.338 1.00 91.62 84 HIS A N 1
ATOM 618 C CA . HIS A 1 84 ? 3.731 -0.032 -16.942 1.00 91.62 84 HIS A CA 1
ATOM 619 C C . HIS A 1 84 ? 3.797 -0.721 -15.567 1.00 91.62 84 HIS A C 1
ATOM 621 O O . HIS A 1 84 ? 4.827 -1.311 -15.232 1.00 91.62 84 HIS A O 1
ATOM 627 N N . GLY A 1 85 ? 2.692 -0.732 -14.814 1.00 88.62 85 GLY A N 1
ATOM 628 C CA . GLY A 1 85 ? 2.604 -1.424 -13.523 1.00 88.62 85 GLY A CA 1
ATOM 629 C C . GLY A 1 85 ? 2.944 -0.546 -12.313 1.00 88.62 85 GLY A C 1
ATOM 630 O O . GLY A 1 85 ? 3.178 -1.076 -11.225 1.00 88.62 85 GLY A O 1
ATOM 631 N N . GLY A 1 86 ? 3.054 0.775 -12.495 1.00 89.50 86 GLY A N 1
ATOM 632 C CA . GLY A 1 86 ? 3.391 1.730 -11.436 1.00 89.50 86 GLY A CA 1
ATOM 633 C C . GLY A 1 86 ? 4.606 1.300 -10.604 1.00 89.50 86 GLY A C 1
ATOM 634 O O . GLY A 1 86 ? 5.629 0.869 -11.136 1.00 89.50 86 GLY A O 1
ATOM 635 N N . SER A 1 87 ? 4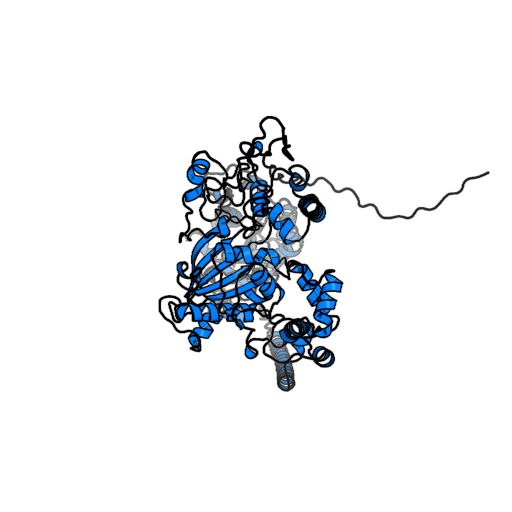.495 1.379 -9.277 1.00 89.50 87 SER A N 1
ATOM 636 C CA . SER A 1 87 ? 5.556 0.946 -8.353 1.00 89.50 87 SER A CA 1
ATOM 637 C C . SER A 1 87 ? 5.869 -0.560 -8.391 1.00 89.50 87 SER A C 1
ATOM 639 O O . SER A 1 87 ? 6.892 -0.983 -7.851 1.00 89.50 87 SER A O 1
ATOM 641 N N . TYR A 1 88 ? 5.037 -1.382 -9.040 1.00 91.44 88 TYR A N 1
ATOM 642 C CA . TYR A 1 88 ? 5.256 -2.825 -9.172 1.00 91.44 88 TYR A CA 1
ATOM 643 C C . TYR A 1 88 ? 6.168 -3.201 -10.345 1.00 91.44 88 TYR A C 1
ATOM 645 O O . TYR A 1 88 ? 6.631 -4.342 -10.418 1.00 91.44 88 TYR A O 1
ATOM 653 N N . SER A 1 89 ? 6.492 -2.257 -11.236 1.00 91.94 89 SER A N 1
ATOM 654 C CA . SER A 1 89 ? 7.356 -2.513 -12.395 1.00 91.94 89 SER A CA 1
ATOM 655 C C . SER A 1 89 ? 8.741 -3.039 -11.998 1.00 91.94 89 SER A C 1
ATOM 657 O O . SER A 1 89 ? 9.319 -3.864 -12.703 1.00 91.94 89 SER A O 1
ATOM 659 N N . ILE A 1 90 ? 9.263 -2.595 -10.849 1.00 92.75 90 ILE A N 1
ATOM 660 C CA . ILE A 1 90 ? 10.556 -3.037 -10.307 1.00 92.75 90 ILE A CA 1
ATOM 661 C C . ILE A 1 90 ? 10.506 -4.505 -9.873 1.00 92.75 90 ILE A C 1
ATOM 663 O O . ILE A 1 90 ? 11.439 -5.252 -10.149 1.00 92.75 90 ILE A O 1
ATOM 667 N N . TYR A 1 91 ? 9.406 -4.952 -9.266 1.00 94.00 91 TYR A N 1
ATOM 668 C CA . TYR A 1 91 ? 9.239 -6.355 -8.875 1.00 94.00 91 TYR A CA 1
ATOM 669 C C . TYR A 1 91 ? 9.144 -7.273 -10.093 1.00 94.00 91 TYR A C 1
ATOM 671 O O . TYR A 1 91 ? 9.731 -8.350 -10.093 1.00 94.00 91 TYR A O 1
ATOM 679 N N . ASN A 1 92 ? 8.472 -6.825 -11.158 1.00 91.12 92 ASN A N 1
ATOM 680 C CA . ASN A 1 92 ? 8.454 -7.554 -12.426 1.00 91.12 92 ASN A CA 1
ATOM 681 C C . ASN A 1 92 ? 9.878 -7.689 -13.003 1.00 91.12 92 ASN A C 1
ATOM 683 O O . ASN A 1 92 ? 10.305 -8.785 -13.357 1.00 91.12 92 ASN A O 1
ATOM 687 N N . ALA A 1 93 ? 10.658 -6.602 -13.000 1.00 91.75 93 ALA A N 1
ATOM 688 C CA . ALA A 1 93 ? 12.052 -6.641 -13.438 1.00 91.75 93 ALA A CA 1
ATOM 689 C C . ALA A 1 93 ? 12.918 -7.600 -12.597 1.00 91.75 93 ALA A C 1
ATOM 691 O O . ALA A 1 93 ? 13.748 -8.313 -13.159 1.00 91.75 93 ALA A O 1
ATOM 692 N N . LEU A 1 94 ? 12.709 -7.655 -11.275 1.00 94.12 94 LEU A N 1
ATOM 693 C CA . LEU A 1 94 ? 13.393 -8.605 -10.391 1.00 94.12 94 LEU A CA 1
ATOM 694 C C . LEU A 1 94 ? 13.009 -10.057 -10.692 1.00 94.12 94 LEU A C 1
ATOM 696 O O . LEU A 1 94 ? 13.897 -10.898 -10.752 1.00 94.12 94 LEU A O 1
ATOM 700 N N . ALA A 1 95 ? 11.729 -10.345 -10.935 1.00 93.81 95 ALA A N 1
ATOM 701 C CA . ALA A 1 95 ? 11.271 -11.685 -11.307 1.00 93.81 95 ALA A CA 1
ATOM 702 C C . ALA A 1 95 ? 11.882 -12.151 -12.643 1.00 93.81 95 ALA A C 1
ATOM 704 O O . ALA A 1 95 ? 12.324 -13.292 -12.761 1.00 93.81 95 ALA A O 1
ATOM 705 N N . ILE A 1 96 ? 11.999 -11.254 -13.632 1.00 91.44 96 ILE A N 1
ATOM 706 C CA . ILE A 1 96 ? 12.714 -11.545 -14.887 1.00 91.44 96 ILE A CA 1
ATOM 707 C C . ILE A 1 96 ? 14.204 -11.806 -14.617 1.00 91.44 96 ILE A C 1
ATOM 709 O O . ILE A 1 96 ? 14.775 -12.760 -15.140 1.00 91.44 96 ILE A O 1
ATOM 713 N N . ALA A 1 97 ? 14.848 -10.981 -13.787 1.00 91.12 97 ALA A N 1
ATOM 714 C CA . ALA A 1 97 ? 16.264 -11.142 -13.453 1.00 91.12 97 ALA A CA 1
ATOM 715 C C . ALA A 1 97 ? 16.552 -12.436 -12.667 1.00 91.12 97 ALA A C 1
ATOM 717 O O . ALA A 1 97 ? 17.600 -13.048 -12.868 1.00 91.12 97 ALA A O 1
ATOM 718 N N . ALA A 1 98 ? 15.622 -12.860 -11.808 1.00 93.88 98 ALA A N 1
ATOM 719 C CA . ALA A 1 98 ? 15.682 -14.118 -11.066 1.00 93.88 98 ALA A CA 1
ATOM 720 C C . ALA A 1 98 ? 15.440 -15.353 -11.956 1.00 93.88 98 ALA A C 1
ATOM 722 O O . ALA A 1 98 ? 15.785 -16.465 -11.563 1.00 93.88 98 ALA A O 1
ATOM 723 N N . GLY A 1 99 ? 14.898 -15.162 -13.165 1.00 91.00 99 GLY A N 1
ATOM 724 C CA . GLY A 1 99 ? 14.531 -16.240 -14.085 1.00 91.00 99 GLY A CA 1
ATOM 725 C C . GLY A 1 99 ? 13.140 -16.831 -13.837 1.00 91.00 99 GLY A C 1
ATOM 726 O O . GLY A 1 99 ? 12.789 -17.812 -14.489 1.00 91.00 99 GLY A O 1
ATOM 727 N N . ASP A 1 100 ? 12.345 -16.231 -12.946 1.00 94.06 100 ASP A N 1
ATOM 728 C CA . ASP A 1 100 ? 10.953 -16.625 -12.685 1.00 94.06 100 ASP A CA 1
ATOM 729 C C . ASP A 1 100 ? 10.027 -16.249 -13.854 1.00 94.06 100 ASP A C 1
ATOM 731 O O . ASP A 1 100 ? 8.985 -16.871 -14.064 1.00 94.06 100 ASP A O 1
ATOM 735 N N . LEU A 1 101 ? 10.410 -15.226 -14.627 1.00 91.69 101 LEU A N 1
ATOM 736 C CA . LEU A 1 101 ? 9.722 -14.774 -15.835 1.00 91.69 101 LEU A CA 1
ATOM 737 C C . LEU A 1 101 ? 10.697 -14.712 -17.026 1.00 91.69 101 LEU A C 1
ATOM 739 O O . LEU A 1 101 ? 11.868 -14.375 -16.838 1.00 91.69 101 LEU A O 1
ATOM 743 N N . PRO A 1 102 ? 10.236 -14.990 -18.261 1.00 89.88 102 PRO A N 1
ATOM 744 C CA . PRO A 1 102 ? 11.071 -14.854 -19.453 1.00 89.88 102 PRO A CA 1
ATOM 745 C C . PRO A 1 102 ? 11.415 -13.382 -19.747 1.00 89.88 102 PRO A C 1
ATOM 747 O O . PRO A 1 102 ? 10.698 -12.463 -19.351 1.00 89.88 102 PRO A O 1
ATOM 750 N N . THR A 1 103 ? 12.507 -13.131 -20.473 1.00 85.62 103 THR A N 1
ATOM 751 C CA . THR A 1 103 ? 12.989 -11.762 -20.765 1.00 85.62 103 THR A CA 1
ATOM 752 C C . THR A 1 103 ? 12.071 -10.951 -21.680 1.00 85.62 103 THR A C 1
ATOM 754 O O . THR A 1 103 ? 12.113 -9.720 -21.659 1.00 85.62 103 THR A O 1
ATOM 757 N N . ASP A 1 104 ? 11.226 -11.622 -22.456 1.00 84.69 104 ASP A N 1
ATOM 758 C CA . ASP A 1 104 ? 10.175 -11.054 -23.298 1.00 84.69 104 ASP A CA 1
ATOM 759 C C . ASP A 1 104 ? 8.780 -11.171 -22.661 1.00 84.69 104 ASP A C 1
ATOM 761 O O . ASP A 1 104 ? 7.771 -11.026 -23.353 1.00 84.69 104 ASP A O 1
ATOM 765 N N . PHE A 1 105 ? 8.708 -11.401 -21.341 1.00 89.06 105 PHE A N 1
ATOM 766 C CA . PHE A 1 105 ? 7.450 -11.577 -20.624 1.00 89.06 105 PHE A CA 1
ATOM 767 C C . PHE A 1 105 ? 6.441 -10.467 -20.930 1.00 89.06 105 PHE A C 1
ATOM 769 O O . PHE A 1 105 ? 6.654 -9.275 -20.668 1.00 89.06 105 PHE A O 1
ATOM 776 N N . LYS A 1 106 ? 5.283 -10.908 -21.415 1.00 88.00 106 LYS A N 1
ATOM 777 C CA . LYS A 1 106 ? 4.130 -10.077 -21.709 1.00 88.00 106 LYS A CA 1
ATOM 778 C C . LYS A 1 106 ? 2.886 -10.714 -21.075 1.00 88.00 106 LYS A C 1
ATOM 780 O O . LYS A 1 106 ? 2.565 -11.852 -21.414 1.00 88.00 106 LYS A O 1
ATOM 785 N N . PRO A 1 107 ? 2.177 -10.006 -20.182 1.00 89.75 107 PRO A N 1
ATOM 786 C CA . PRO A 1 107 ? 0.893 -10.472 -19.667 1.00 89.75 107 PRO A CA 1
ATOM 787 C C . PRO A 1 107 ? -0.193 -10.458 -20.757 1.00 89.75 107 PRO A C 1
ATOM 789 O O . PRO A 1 107 ? -0.158 -9.631 -21.671 1.00 89.75 107 PRO A O 1
ATOM 792 N N . ASP A 1 108 ? -1.170 -11.358 -20.636 1.00 90.75 108 ASP A N 1
ATOM 793 C CA . ASP A 1 108 ? -2.363 -11.387 -21.488 1.00 90.75 108 ASP A CA 1
ATOM 794 C C . ASP A 1 108 ? -3.523 -10.635 -20.817 1.00 90.75 108 ASP A C 1
ATOM 796 O O . ASP A 1 108 ? -3.894 -10.929 -19.681 1.00 90.75 108 ASP A O 1
ATOM 800 N N . PHE A 1 109 ? -4.088 -9.664 -21.536 1.00 93.19 109 PHE A N 1
ATOM 801 C CA . PHE A 1 109 ? -5.199 -8.819 -21.091 1.00 93.19 109 PHE A CA 1
ATOM 802 C C . PHE A 1 109 ? -6.412 -8.891 -22.034 1.00 93.19 109 PHE A C 1
ATOM 804 O O . PHE A 1 109 ? -7.257 -8.007 -22.016 1.00 93.19 109 PHE A O 1
ATOM 811 N N . ASN A 1 110 ? -6.520 -9.916 -22.888 1.00 89.75 110 ASN A N 1
ATOM 812 C CA . ASN A 1 110 ? -7.591 -10.001 -23.893 1.00 89.75 110 ASN A CA 1
ATOM 813 C C . ASN A 1 110 ? -9.011 -10.215 -23.334 1.00 89.75 110 ASN A C 1
ATOM 815 O O . ASN A 1 110 ? -9.964 -10.068 -24.093 1.00 89.75 110 ASN A O 1
ATOM 819 N N . ASN A 1 111 ? -9.148 -10.587 -22.058 1.00 92.25 111 ASN A N 1
ATOM 820 C CA . ASN A 1 111 ? -10.424 -10.870 -21.388 1.00 92.25 111 ASN A CA 1
ATOM 821 C C . ASN A 1 111 ? -10.455 -10.212 -19.998 1.00 92.25 111 ASN A C 1
ATOM 823 O O . ASN A 1 111 ? -10.606 -10.877 -18.970 1.00 92.25 111 ASN A O 1
ATOM 827 N N . THR A 1 112 ? -10.168 -8.912 -19.961 1.00 94.69 112 THR A N 1
ATOM 828 C CA . THR A 1 112 ? -10.086 -8.116 -18.727 1.00 94.69 112 THR A CA 1
ATOM 829 C C . THR A 1 112 ? -10.926 -6.844 -18.799 1.00 94.69 112 THR A C 1
ATOM 831 O O . THR A 1 112 ? -10.578 -5.836 -18.186 1.00 94.69 112 THR A O 1
ATOM 834 N N . GLU A 1 113 ? -12.005 -6.872 -19.578 1.00 95.50 113 GLU A N 1
ATOM 835 C CA . GLU A 1 113 ? -12.994 -5.804 -19.663 1.00 95.50 113 GLU A CA 1
ATOM 836 C C . GLU A 1 113 ? -13.565 -5.468 -18.271 1.00 95.50 113 GLU A C 1
ATOM 838 O O . GLU A 1 113 ? -13.725 -6.350 -17.416 1.00 95.50 113 GLU A O 1
ATOM 843 N N . PRO A 1 114 ? -13.876 -4.189 -18.007 1.00 96.94 114 PRO A N 1
ATOM 844 C CA . PRO A 1 114 ? -14.362 -3.758 -16.706 1.00 96.94 114 PRO A CA 1
ATOM 845 C C . PRO A 1 114 ? -15.747 -4.335 -16.386 1.00 96.94 114 PRO A C 1
ATOM 847 O O . PRO A 1 114 ? -16.601 -4.498 -17.255 1.00 96.94 114 PRO A O 1
ATOM 850 N N . THR A 1 115 ? -16.032 -4.555 -15.098 1.00 94.88 115 THR A N 1
ATOM 851 C CA . THR A 1 115 ? -17.365 -5.025 -14.657 1.00 94.88 115 THR A CA 1
ATOM 852 C C . THR A 1 115 ? -18.472 -3.975 -14.800 1.00 94.88 115 THR A C 1
ATOM 854 O O . THR A 1 115 ? -19.648 -4.274 -14.574 1.00 94.88 115 THR A O 1
ATOM 857 N N . PHE A 1 116 ? -18.100 -2.737 -15.119 1.00 95.56 116 PHE A N 1
ATOM 858 C CA . PHE A 1 116 ? -19.000 -1.625 -15.363 1.00 95.56 116 PHE A CA 1
ATOM 859 C C . PHE A 1 116 ? -18.384 -0.679 -16.403 1.00 95.56 116 PHE A C 1
ATOM 861 O O . PHE A 1 116 ? -17.238 -0.258 -16.252 1.00 95.56 116 PHE A O 1
ATOM 868 N N . ASP A 1 117 ? -19.156 -0.348 -17.438 1.00 93.88 117 ASP A N 1
ATOM 869 C CA . ASP A 1 117 ? -18.756 0.550 -18.526 1.00 93.88 117 ASP A CA 1
ATOM 870 C C . ASP A 1 117 ? -19.155 1.989 -18.168 1.00 93.88 117 ASP A C 1
ATOM 872 O O . ASP A 1 117 ? -20.329 2.360 -18.249 1.00 93.88 117 ASP A O 1
ATOM 876 N N . PHE A 1 118 ? -18.192 2.791 -17.702 1.00 94.56 118 PHE A N 1
ATOM 877 C CA . PHE A 1 118 ? -18.457 4.188 -17.358 1.00 94.56 118 PHE A CA 1
ATOM 878 C C . PHE A 1 118 ? -18.767 5.004 -18.621 1.00 94.56 118 PHE A C 1
ATOM 880 O O . PHE A 1 118 ? -18.048 4.897 -19.618 1.00 94.56 118 PHE A O 1
ATOM 887 N N . PRO A 1 119 ? -19.788 5.880 -18.589 1.00 92.50 119 PRO A N 1
ATOM 888 C CA . PRO A 1 119 ? -20.064 6.755 -19.715 1.00 92.50 119 PRO A CA 1
ATOM 889 C C . PRO A 1 119 ? -18.902 7.728 -19.930 1.00 92.50 119 PRO A C 1
ATOM 891 O O . PRO A 1 119 ? -18.360 8.291 -18.974 1.00 92.50 119 PRO A O 1
ATOM 894 N N . VAL A 1 120 ? -18.565 7.953 -21.201 1.00 92.94 120 VAL A N 1
ATOM 895 C CA . VAL A 1 120 ? -17.535 8.916 -21.606 1.00 92.94 120 VAL A CA 1
ATOM 896 C C . VAL A 1 120 ? -17.886 10.295 -21.057 1.00 92.94 120 VAL A C 1
ATOM 898 O O . VAL A 1 120 ? -18.975 10.817 -21.304 1.00 92.94 120 VAL A O 1
ATOM 901 N N . GLN A 1 121 ? -16.946 10.898 -20.334 1.00 95.50 121 GLN A N 1
ATOM 902 C CA . GLN A 1 121 ? -17.113 12.239 -19.783 1.00 95.50 121 GLN A CA 1
ATOM 903 C C . GLN A 1 121 ? -16.468 13.281 -20.700 1.00 95.50 121 GLN A C 1
ATOM 905 O O . GLN A 1 121 ? -15.374 13.034 -21.210 1.00 95.50 121 GLN A O 1
ATOM 910 N N . PRO A 1 122 ? -17.043 14.492 -20.842 1.00 94.75 122 PRO A N 1
ATOM 911 C CA . PRO A 1 122 ? -16.426 15.569 -21.625 1.00 94.75 122 PRO A CA 1
ATOM 912 C C . PRO A 1 122 ? -14.989 15.901 -21.196 1.00 94.75 122 PRO A C 1
ATOM 914 O O . PRO A 1 122 ? -14.162 16.301 -22.012 1.00 94.75 122 PRO A O 1
ATOM 917 N N . ALA A 1 123 ? -14.672 15.700 -19.912 1.00 96.06 123 ALA A N 1
ATOM 918 C CA . ALA A 1 123 ? -13.337 15.932 -19.374 1.00 96.06 123 ALA A CA 1
ATOM 919 C C . ALA A 1 123 ? -12.276 14.939 -19.886 1.00 96.06 123 ALA A C 1
ATOM 921 O O . ALA A 1 123 ? -11.091 15.244 -19.799 1.00 96.06 123 ALA A O 1
ATOM 922 N N . TRP A 1 124 ? -12.666 13.778 -20.429 1.00 96.44 124 TRP A N 1
ATOM 923 C CA . TRP A 1 124 ? -11.725 12.795 -20.990 1.00 96.44 124 TRP A CA 1
ATOM 924 C C . TRP A 1 124 ? -11.007 13.326 -22.233 1.00 96.44 124 TRP A C 1
ATOM 926 O O . TRP A 1 124 ? -9.861 12.964 -22.486 1.00 96.44 124 TRP A O 1
ATOM 936 N N . SER A 1 125 ? -11.665 14.217 -22.974 1.00 95.62 125 SER A N 1
ATOM 937 C CA . SER A 1 125 ? -11.120 14.897 -24.148 1.00 95.62 125 SER A CA 1
ATOM 938 C C . SER A 1 125 ? -10.597 16.305 -23.853 1.00 95.62 125 SER A C 1
ATOM 940 O O . SER A 1 125 ? -10.212 17.018 -24.771 1.00 95.62 125 SER A O 1
ATOM 942 N N . ASP A 1 126 ? -10.587 16.747 -22.593 1.00 94.69 126 ASP A N 1
ATOM 943 C CA . ASP A 1 126 ? -10.040 18.054 -22.230 1.00 94.69 126 ASP A CA 1
ATOM 944 C C . ASP A 1 126 ? -8.582 17.893 -21.754 1.00 94.69 126 ASP A C 1
ATOM 946 O O . ASP A 1 126 ? -8.343 17.376 -20.653 1.00 94.69 126 ASP A O 1
ATOM 950 N N . PRO A 1 127 ? -7.588 18.357 -22.540 1.00 91.06 127 PRO A N 1
ATOM 951 C CA . PRO A 1 127 ? -6.174 18.170 -22.225 1.00 91.06 127 PRO A CA 1
ATOM 952 C C . PRO A 1 127 ? -5.716 18.938 -20.979 1.00 91.06 127 PRO A C 1
ATOM 954 O O . PRO A 1 127 ? -4.602 18.707 -20.512 1.00 91.06 127 PRO A O 1
ATOM 957 N N . LYS A 1 128 ? -6.540 19.846 -20.439 1.00 93.06 128 LYS A N 1
ATOM 958 C CA . LYS A 1 128 ? -6.249 20.606 -19.218 1.00 93.06 128 LYS A CA 1
ATOM 959 C C . LYS A 1 128 ? -6.910 20.015 -17.980 1.00 93.06 128 LYS A C 1
ATOM 961 O O . LYS A 1 128 ? -6.416 20.252 -16.876 1.00 93.06 128 LYS A O 1
ATOM 966 N N . LYS A 1 129 ? -8.008 19.265 -18.125 1.00 95.06 129 LYS A N 1
ATOM 967 C CA . LYS A 1 129 ? -8.752 18.677 -16.993 1.00 95.06 129 LYS A CA 1
ATOM 968 C C . LYS A 1 129 ? -8.125 17.396 -16.472 1.00 95.06 129 LYS A C 1
ATOM 970 O O . LYS A 1 129 ? -8.078 17.223 -15.258 1.00 95.06 129 LYS A O 1
ATOM 975 N N . ILE A 1 130 ? -7.639 16.537 -17.366 1.00 97.19 130 ILE A N 1
ATOM 976 C CA . ILE A 1 130 ? -7.000 15.270 -17.008 1.00 97.19 130 ILE A CA 1
ATOM 977 C C . ILE A 1 130 ? -5.587 15.245 -17.587 1.00 97.19 130 ILE A C 1
ATOM 979 O O . ILE A 1 130 ? -5.391 15.205 -18.802 1.00 97.19 130 ILE A O 1
ATOM 983 N N . VAL A 1 131 ? -4.596 15.274 -16.699 1.00 97.31 131 VAL A N 1
ATOM 984 C CA . VAL A 1 131 ? -3.169 15.314 -17.048 1.00 97.31 131 VAL A CA 1
ATOM 985 C C . VAL A 1 131 ? -2.347 14.254 -16.316 1.00 97.31 131 VAL A C 1
ATOM 987 O O . VAL A 1 131 ? -1.174 14.093 -16.631 1.00 97.31 131 VAL A O 1
ATOM 990 N N . SER A 1 132 ? -2.922 13.549 -15.336 1.00 96.12 132 SER A N 1
ATOM 991 C CA . SER A 1 132 ? -2.201 12.620 -14.450 1.00 96.12 132 SER A CA 1
ATOM 992 C C . SER A 1 132 ? -2.718 11.173 -14.430 1.00 96.12 132 SER A C 1
ATOM 994 O O . SER A 1 132 ? -2.170 10.345 -13.697 1.00 96.12 132 SER A O 1
ATOM 996 N N . LEU A 1 133 ? -3.709 10.843 -15.263 1.00 96.31 133 LEU A N 1
ATOM 997 C CA . LEU A 1 133 ? -4.179 9.477 -15.530 1.00 96.31 133 LEU A CA 1
ATOM 998 C C . LEU A 1 133 ? -4.562 9.310 -17.010 1.00 96.31 133 LEU A C 1
ATOM 1000 O O . LEU A 1 133 ? -4.761 10.303 -17.707 1.00 96.31 133 LEU A O 1
ATOM 1004 N N . ASP A 1 134 ? -4.684 8.067 -17.487 1.00 96.88 134 ASP A N 1
ATOM 1005 C CA . ASP A 1 134 ? -5.172 7.761 -18.840 1.00 96.88 134 ASP A CA 1
ATOM 1006 C C . ASP A 1 134 ? -6.706 7.617 -18.842 1.00 96.88 134 ASP A C 1
ATOM 1008 O O . ASP A 1 134 ? -7.213 6.649 -18.264 1.00 96.88 134 ASP A O 1
ATOM 1012 N N . PRO A 1 135 ? -7.461 8.505 -19.522 1.00 96.31 135 PRO A N 1
ATOM 1013 C CA . PRO A 1 135 ? -8.916 8.396 -19.588 1.00 96.31 135 PRO A CA 1
ATOM 1014 C C . PRO A 1 135 ? -9.423 7.082 -20.197 1.00 96.31 135 PRO A C 1
ATOM 1016 O O . PRO A 1 135 ? -10.450 6.564 -19.763 1.00 96.31 135 PRO A O 1
ATOM 1019 N N . PHE A 1 136 ? -8.687 6.511 -21.155 1.00 96.56 136 PHE A N 1
ATOM 1020 C CA . PHE A 1 136 ? -9.060 5.295 -21.889 1.00 96.56 136 PHE A CA 1
ATOM 1021 C C . PHE A 1 136 ? -8.349 4.038 -21.367 1.00 96.56 136 PHE A C 1
ATOM 1023 O O . PHE A 1 136 ? -8.539 2.948 -21.900 1.00 96.56 136 PHE A O 1
ATOM 1030 N N . GLY A 1 137 ? -7.532 4.171 -20.318 1.00 95.94 137 GLY A N 1
ATOM 1031 C CA . GLY A 1 137 ? -6.723 3.080 -19.771 1.00 95.94 137 GLY A CA 1
ATOM 1032 C C . GLY A 1 137 ? -7.507 2.014 -19.001 1.00 95.94 137 GLY A C 1
ATOM 1033 O O . GLY A 1 137 ? -6.904 1.030 -18.579 1.00 95.94 137 GLY A O 1
ATOM 1034 N N . HIS A 1 138 ? -8.815 2.217 -18.808 1.00 96.69 138 HIS A N 1
ATOM 1035 C CA . HIS A 1 138 ? -9.716 1.328 -18.069 1.00 96.69 138 HIS A CA 1
ATOM 1036 C C . HIS A 1 138 ? -10.283 0.176 -18.908 1.00 96.69 138 HIS A C 1
ATOM 1038 O O . HIS A 1 138 ? -10.730 -0.816 -18.339 1.00 96.69 138 HIS A O 1
ATOM 1044 N N . ASP A 1 139 ? -10.266 0.303 -20.240 1.00 96.50 139 ASP A N 1
ATOM 1045 C CA . ASP A 1 139 ? -10.770 -0.720 -21.159 1.00 96.50 139 ASP A CA 1
ATOM 1046 C C . ASP A 1 139 ? -9.964 -0.744 -22.469 1.00 96.50 139 ASP A C 1
ATOM 1048 O O . ASP A 1 139 ? -10.374 -0.273 -23.536 1.00 96.50 139 ASP A O 1
ATOM 1052 N N . ILE A 1 140 ? -8.753 -1.294 -22.386 1.00 95.88 140 ILE A N 1
ATOM 1053 C CA . ILE A 1 140 ? -7.869 -1.414 -23.551 1.00 95.88 140 ILE A CA 1
ATOM 1054 C C . ILE A 1 140 ? -8.374 -2.438 -24.576 1.00 95.88 140 ILE A C 1
ATOM 1056 O O . ILE A 1 140 ? -7.995 -2.352 -25.744 1.00 95.88 140 ILE A O 1
ATOM 1060 N N . VAL A 1 141 ? -9.229 -3.382 -24.167 1.00 95.75 141 VAL A N 1
ATOM 1061 C CA . VAL A 1 141 ? -9.781 -4.404 -25.061 1.00 95.75 141 VAL A CA 1
ATOM 1062 C C . VAL A 1 141 ? -10.805 -3.760 -25.982 1.00 95.75 141 VAL A C 1
ATOM 1064 O O . VAL A 1 141 ? -10.665 -3.850 -27.199 1.00 95.75 141 VAL A O 1
ATOM 1067 N N . LYS A 1 142 ? -11.767 -3.011 -25.435 1.00 95.38 142 LYS A N 1
ATOM 1068 C CA . LYS A 1 142 ? -12.758 -2.263 -26.221 1.00 95.38 142 LYS A CA 1
ATOM 1069 C C . LYS A 1 142 ? -12.109 -1.247 -27.155 1.00 95.38 142 LYS A C 1
ATOM 1071 O O . LYS A 1 142 ? -12.526 -1.107 -28.304 1.00 95.38 142 LYS A O 1
ATOM 1076 N N . HIS A 1 143 ? -11.097 -0.527 -26.675 1.00 95.44 143 HIS A N 1
ATOM 1077 C CA . HIS A 1 143 ? -10.529 0.603 -27.410 1.00 95.44 143 HIS A CA 1
ATOM 1078 C C . HIS A 1 143 ? -9.401 0.232 -28.380 1.00 95.44 143 HIS A C 1
ATOM 1080 O O . HIS A 1 143 ? -9.266 0.867 -29.427 1.00 95.44 143 HIS A O 1
ATOM 1086 N N . TYR A 1 144 ? -8.601 -0.789 -28.065 1.00 96.00 144 TYR A N 1
ATOM 1087 C CA . TYR A 1 144 ? -7.352 -1.079 -28.775 1.00 96.00 144 TYR A CA 1
ATOM 1088 C C . TYR A 1 144 ? -7.171 -2.563 -29.126 1.00 96.00 144 TYR A C 1
ATOM 1090 O O . TYR A 1 144 ? -6.041 -3.000 -29.346 1.00 96.00 144 TYR A O 1
ATOM 1098 N N . LYS A 1 145 ? -8.266 -3.329 -29.264 1.00 94.88 145 LYS A N 1
ATOM 1099 C CA . LYS A 1 145 ? -8.234 -4.759 -29.635 1.00 94.88 145 LYS A CA 1
ATOM 1100 C C . LYS A 1 145 ? -7.304 -5.077 -30.808 1.00 94.88 145 LYS A C 1
ATOM 1102 O O . LYS A 1 145 ? -6.471 -5.963 -30.710 1.00 94.88 145 LYS A O 1
ATOM 1107 N N . SER A 1 146 ? -7.378 -4.286 -31.879 1.00 94.81 146 SER A N 1
ATOM 1108 C CA . SER A 1 146 ? -6.548 -4.481 -33.081 1.00 94.81 146 SER A CA 1
ATOM 1109 C C . SER A 1 146 ? -5.038 -4.447 -32.809 1.00 94.81 146 SER A C 1
ATOM 1111 O O . SER A 1 146 ? -4.278 -5.139 -33.482 1.00 94.81 146 SER A O 1
ATOM 1113 N N . TYR A 1 147 ? -4.591 -3.677 -31.814 1.00 93.75 147 TYR A N 1
ATOM 1114 C CA . TYR A 1 147 ? -3.194 -3.661 -31.386 1.00 93.75 147 TYR A CA 1
ATOM 1115 C C . TYR A 1 147 ? -2.853 -4.903 -30.553 1.00 93.75 147 TYR A C 1
ATOM 1117 O O . TYR A 1 147 ? -1.785 -5.488 -30.738 1.00 93.75 147 TYR A O 1
ATOM 1125 N N . LEU A 1 148 ? -3.756 -5.322 -29.661 1.00 93.50 148 LEU A N 1
ATOM 1126 C CA . LEU A 1 148 ? -3.590 -6.536 -28.858 1.00 93.50 148 LEU A CA 1
ATOM 1127 C C . LEU A 1 148 ? -3.490 -7.785 -29.745 1.00 93.50 148 LEU A C 1
ATOM 1129 O O . LEU A 1 148 ? -2.556 -8.569 -29.571 1.00 93.50 148 LEU A O 1
ATOM 1133 N N . ASP A 1 149 ? -4.372 -7.900 -30.742 1.00 93.00 149 ASP A N 1
ATOM 1134 C CA . ASP A 1 149 ? -4.452 -9.029 -31.678 1.00 93.00 149 ASP A CA 1
ATOM 1135 C C . ASP A 1 149 ? -3.156 -9.209 -32.489 1.00 93.00 149 ASP A C 1
ATOM 1137 O O . ASP A 1 149 ? -2.738 -10.333 -32.761 1.00 93.00 149 ASP A O 1
ATOM 1141 N N . VAL A 1 150 ? -2.472 -8.111 -32.840 1.00 91.38 150 VAL A N 1
ATOM 1142 C CA . VAL A 1 150 ? -1.176 -8.150 -33.549 1.00 91.38 150 VAL A CA 1
ATOM 1143 C C . VAL A 1 150 ? 0.032 -8.129 -32.603 1.00 91.38 150 VAL A C 1
ATOM 1145 O O . VAL A 1 150 ? 1.167 -7.910 -33.026 1.00 91.38 150 VAL A O 1
ATOM 1148 N N . GLY A 1 151 ? -0.194 -8.370 -31.309 1.00 90.75 151 GLY A N 1
ATOM 1149 C CA . GLY A 1 151 ? 0.858 -8.653 -30.339 1.00 90.75 151 GLY A CA 1
ATOM 1150 C C . GLY A 1 151 ? 1.452 -7.441 -29.618 1.00 90.75 151 GLY A C 1
ATOM 1151 O O . GLY A 1 151 ? 2.448 -7.610 -28.909 1.00 90.75 151 GLY A O 1
ATOM 1152 N N . TRP A 1 152 ? 0.851 -6.249 -29.687 1.00 92.62 152 TRP A N 1
ATOM 1153 C CA . TRP A 1 152 ? 1.356 -5.075 -28.955 1.00 92.62 152 TRP A CA 1
ATOM 1154 C C . TRP A 1 152 ? 1.256 -5.252 -27.440 1.00 92.62 152 TRP A C 1
ATOM 1156 O O . TRP A 1 152 ? 0.295 -5.826 -26.929 1.00 92.62 152 TRP A O 1
ATOM 1166 N N . ASP A 1 153 ? 2.264 -4.769 -26.715 1.00 93.00 153 ASP A N 1
ATOM 1167 C CA . ASP A 1 153 ? 2.303 -4.762 -25.250 1.00 93.00 153 ASP A CA 1
ATOM 1168 C C . ASP A 1 153 ? 1.632 -3.482 -24.751 1.00 93.00 153 ASP A C 1
ATOM 1170 O O . ASP A 1 153 ? 2.281 -2.488 -24.426 1.00 93.00 153 ASP A O 1
ATOM 1174 N N . LEU A 1 154 ? 0.300 -3.513 -24.787 1.00 93.31 154 LEU A N 1
ATOM 1175 C CA . LEU A 1 154 ? -0.563 -2.510 -24.182 1.00 93.31 154 LEU A CA 1
ATOM 1176 C C . LEU A 1 154 ? -1.019 -3.039 -22.829 1.00 93.31 154 LEU A C 1
ATOM 1178 O O . LEU A 1 154 ? -1.510 -4.164 -22.742 1.00 93.31 154 LEU A O 1
ATOM 1182 N N . ARG A 1 155 ? -0.876 -2.232 -21.778 1.00 94.69 155 ARG A N 1
ATOM 1183 C CA . ARG A 1 155 ? -1.310 -2.606 -20.428 1.00 94.69 155 ARG A CA 1
ATOM 1184 C C . ARG A 1 155 ? -2.319 -1.590 -19.906 1.00 94.69 155 ARG A C 1
ATOM 1186 O O . ARG A 1 155 ? -2.090 -0.393 -20.105 1.00 94.69 155 ARG A O 1
ATOM 1193 N N . PRO A 1 156 ? -3.409 -2.037 -19.260 1.00 95.81 156 PRO A N 1
ATOM 1194 C CA . PRO A 1 156 ? -4.366 -1.122 -18.665 1.00 95.81 156 PRO A CA 1
ATOM 1195 C C . PRO A 1 156 ? -3.683 -0.353 -17.532 1.00 95.81 156 PRO A C 1
ATOM 1197 O O . PRO A 1 156 ? -2.923 -0.922 -16.750 1.00 95.81 156 PRO A O 1
ATOM 1200 N N . SER A 1 157 ? -3.946 0.945 -17.449 1.00 96.06 157 SER A N 1
ATOM 1201 C CA . SER A 1 157 ? -3.537 1.790 -16.318 1.00 96.06 157 SER A CA 1
ATOM 1202 C C . SER A 1 157 ? -4.685 2.008 -15.337 1.00 96.06 157 SER A C 1
ATOM 1204 O O . SER A 1 157 ? -4.519 2.680 -14.322 1.00 96.06 157 SER A O 1
ATOM 1206 N N . MET A 1 158 ? -5.857 1.441 -15.622 1.00 97.44 158 MET A N 1
ATOM 1207 C CA . MET A 1 158 ? -7.005 1.460 -14.738 1.00 97.44 158 MET A CA 1
ATOM 1208 C C . MET A 1 158 ? -7.765 0.138 -14.831 1.00 97.44 158 MET A C 1
ATOM 1210 O O . MET A 1 158 ? -7.825 -0.477 -15.889 1.00 97.44 158 MET A O 1
ATOM 1214 N N . ALA A 1 159 ? -8.343 -0.311 -13.722 1.00 97.12 159 ALA A N 1
ATOM 1215 C CA . ALA A 1 159 ? -9.153 -1.523 -13.679 1.00 97.12 159 ALA A CA 1
ATOM 1216 C C . ALA A 1 159 ? -10.367 -1.320 -12.774 1.00 97.12 159 ALA A C 1
ATOM 1218 O O . ALA A 1 159 ? -10.254 -0.717 -11.703 1.00 97.12 159 ALA A O 1
ATOM 1219 N N . ILE A 1 160 ? -11.522 -1.838 -13.198 1.00 98.19 160 ILE A N 1
ATOM 1220 C CA . ILE A 1 160 ? -12.805 -1.669 -12.509 1.00 98.19 160 ILE A CA 1
ATOM 1221 C C . ILE A 1 160 ? -13.360 -3.042 -12.142 1.00 98.19 160 ILE A C 1
ATOM 1223 O O . ILE A 1 160 ? -13.485 -3.922 -12.993 1.00 98.19 160 ILE A O 1
ATOM 1227 N N . THR A 1 161 ? -13.722 -3.221 -10.874 1.00 97.50 161 THR A N 1
ATOM 1228 C CA . THR A 1 161 ? -14.336 -4.462 -10.392 1.00 97.50 161 THR A CA 1
ATOM 1229 C C . THR A 1 161 ? -15.420 -4.194 -9.352 1.00 97.50 161 THR A C 1
ATOM 1231 O O . THR A 1 161 ? -15.488 -3.118 -8.759 1.00 97.50 161 THR A O 1
ATOM 1234 N N . ARG A 1 162 ? -16.285 -5.181 -9.111 1.00 96.00 162 ARG A N 1
ATOM 1235 C CA . ARG A 1 162 ? -17.293 -5.158 -8.040 1.00 96.00 162 ARG A CA 1
ATOM 1236 C C . ARG A 1 162 ? -16.892 -6.158 -6.967 1.00 96.00 162 ARG A C 1
ATOM 1238 O O . ARG A 1 162 ? -16.472 -7.267 -7.281 1.00 96.00 162 ARG A O 1
ATOM 1245 N N . ALA A 1 163 ? -17.021 -5.774 -5.704 1.00 92.94 163 ALA A N 1
ATOM 1246 C CA . ALA A 1 163 ? -16.672 -6.631 -4.580 1.00 92.94 163 ALA A CA 1
ATOM 1247 C C . ALA A 1 163 ? -17.574 -6.360 -3.374 1.00 92.94 163 ALA A C 1
ATOM 1249 O O . ALA A 1 163 ? -18.206 -5.309 -3.278 1.00 92.94 163 ALA A O 1
ATOM 1250 N N . ASN A 1 164 ? -17.561 -7.291 -2.425 1.00 93.81 164 ASN A N 1
ATOM 1251 C CA . ASN A 1 164 ? -18.019 -7.030 -1.068 1.00 93.81 164 ASN A CA 1
ATOM 1252 C C . ASN A 1 164 ? -16.802 -6.688 -0.204 1.00 93.81 164 ASN A C 1
ATOM 1254 O O . ASN A 1 164 ? -15.740 -7.299 -0.338 1.00 93.81 164 ASN A O 1
ATOM 1258 N N . MET A 1 165 ? -16.942 -5.685 0.651 1.00 93.31 165 MET A N 1
ATOM 1259 C CA . MET A 1 165 ? -15.916 -5.247 1.586 1.00 93.31 165 MET A CA 1
ATOM 1260 C C . MET A 1 165 ? -16.453 -5.363 3.006 1.00 93.31 165 MET A C 1
ATOM 1262 O O . MET A 1 165 ? -17.593 -4.989 3.263 1.00 93.31 165 MET A O 1
ATOM 1266 N N . ARG A 1 166 ? -15.610 -5.830 3.926 1.00 91.56 166 ARG A N 1
ATOM 1267 C CA . ARG A 1 166 ? -15.915 -5.890 5.353 1.00 91.56 166 ARG A CA 1
ATOM 1268 C C . ARG A 1 166 ? -14.873 -5.096 6.128 1.00 91.56 166 ARG A C 1
ATOM 1270 O O . ARG A 1 166 ? -13.678 -5.223 5.871 1.00 91.56 166 ARG A O 1
ATOM 1277 N N . LEU A 1 167 ? -15.346 -4.267 7.050 1.00 90.56 167 LEU A N 1
ATOM 1278 C CA . LEU A 1 167 ? -14.539 -3.401 7.905 1.00 90.56 167 LEU A CA 1
ATOM 1279 C C . LEU A 1 167 ? -15.109 -3.461 9.319 1.00 90.56 167 LEU A C 1
ATOM 1281 O O . LEU A 1 167 ? -16.324 -3.348 9.496 1.00 90.56 167 LEU A O 1
ATOM 1285 N N . SER A 1 168 ? -14.241 -3.587 10.321 1.00 91.81 168 SER A N 1
ATOM 1286 C CA . SER A 1 168 ? -14.645 -3.669 11.731 1.00 91.81 168 SER A CA 1
ATOM 1287 C C . SER A 1 168 ? -15.484 -2.474 12.186 1.00 91.81 168 SER A C 1
ATOM 1289 O O . SER A 1 168 ? -16.410 -2.610 12.977 1.00 91.81 168 SER A O 1
ATOM 1291 N N . GLU A 1 169 ? -15.188 -1.291 11.661 1.00 92.06 169 GLU A N 1
ATOM 1292 C CA . GLU A 1 169 ? -15.859 -0.037 11.982 1.00 92.06 169 GLU A CA 1
ATOM 1293 C C . GLU A 1 169 ? -17.274 0.024 11.407 1.00 92.06 169 GLU A C 1
ATOM 1295 O O . GLU A 1 169 ? -18.127 0.705 11.972 1.00 92.06 169 GLU A O 1
ATOM 1300 N N . ILE A 1 170 ? -17.530 -0.688 10.307 1.00 94.12 170 ILE A N 1
ATOM 1301 C CA . ILE A 1 170 ? -18.867 -0.796 9.719 1.00 94.12 170 ILE A CA 1
ATOM 1302 C C . ILE A 1 170 ? -19.670 -1.871 10.438 1.00 94.12 170 ILE A C 1
ATOM 1304 O O . ILE A 1 170 ? -20.820 -1.627 10.780 1.00 94.12 170 ILE A O 1
ATOM 1308 N N . GLU A 1 171 ? -19.058 -3.012 10.757 1.00 94.94 171 GLU A N 1
ATOM 1309 C CA . GLU A 1 171 ? -19.681 -4.036 11.605 1.00 94.94 171 GLU A CA 1
ATOM 1310 C C . GLU A 1 171 ? -20.120 -3.447 12.954 1.00 94.94 171 GLU A C 1
ATOM 1312 O O . GLU A 1 171 ? -21.269 -3.610 13.368 1.00 94.94 171 GLU A O 1
ATOM 1317 N N . LYS A 1 172 ? -19.243 -2.663 13.592 1.00 94.31 172 LYS A N 1
ATOM 1318 C CA . LYS A 1 172 ? -19.567 -1.937 14.820 1.00 94.31 172 LYS A CA 1
ATOM 1319 C C . LYS A 1 172 ? -20.709 -0.935 14.609 1.00 94.31 172 LYS A C 1
ATOM 1321 O O . LYS A 1 172 ? -21.668 -0.971 15.375 1.00 94.31 172 LYS A O 1
ATOM 1326 N N . ALA A 1 173 ? -20.649 -0.101 13.569 1.00 94.44 173 ALA A N 1
ATOM 1327 C CA . ALA A 1 173 ? -21.703 0.874 13.272 1.00 94.44 173 ALA A CA 1
ATOM 1328 C C . ALA A 1 173 ? -23.070 0.210 13.026 1.00 94.44 173 ALA A C 1
ATOM 1330 O O . ALA A 1 173 ? -24.090 0.728 13.473 1.00 94.44 173 ALA A O 1
ATOM 1331 N N . VAL A 1 174 ? -23.100 -0.959 12.379 1.00 95.62 174 VAL A N 1
ATOM 1332 C CA . VAL A 1 174 ? -24.322 -1.761 12.209 1.00 95.62 174 VAL A CA 1
ATOM 1333 C C . VAL A 1 174 ? -24.817 -2.299 13.554 1.00 95.62 174 VAL A C 1
ATOM 1335 O O . VAL A 1 174 ? -26.004 -2.193 13.856 1.00 95.62 174 VAL A O 1
ATOM 1338 N N . SER A 1 175 ? -23.923 -2.827 14.398 1.00 94.94 175 SER A N 1
ATOM 1339 C CA . SER A 1 175 ? -24.291 -3.342 15.728 1.00 94.94 175 SER A CA 1
ATOM 1340 C C . SER A 1 175 ? -24.824 -2.258 16.675 1.00 94.94 175 SER A C 1
ATOM 1342 O O . SER A 1 175 ? -25.694 -2.532 17.498 1.00 94.94 175 SER A O 1
ATOM 1344 N N . GLU A 1 176 ? -24.337 -1.024 16.527 1.00 94.75 176 GLU A N 1
ATOM 1345 C CA . GLU A 1 176 ? -24.761 0.150 17.298 1.00 94.75 176 GLU A CA 1
ATOM 1346 C C . GLU A 1 176 ? -25.991 0.849 16.688 1.00 94.75 176 GLU A C 1
ATOM 1348 O O . GLU A 1 176 ? -26.454 1.849 17.231 1.00 94.75 176 GLU A O 1
ATOM 1353 N N . GLY A 1 177 ? -26.526 0.349 15.566 1.00 92.75 177 GLY A N 1
ATOM 1354 C CA . GLY A 1 177 ? -27.689 0.932 14.889 1.00 92.75 177 GLY A CA 1
ATOM 1355 C C . GLY A 1 177 ? -27.412 2.259 14.171 1.00 92.75 177 GLY A C 1
ATOM 1356 O O . GLY A 1 177 ? -28.344 2.988 13.854 1.00 92.75 177 GLY A O 1
ATOM 1357 N N . GLN A 1 178 ? -26.146 2.594 13.914 1.00 92.81 178 GLN A N 1
ATOM 1358 C CA . GLN A 1 178 ? -25.744 3.807 13.188 1.00 92.81 178 GLN A CA 1
ATOM 1359 C C . GLN A 1 178 ? -25.820 3.644 11.663 1.00 92.81 178 GLN A C 1
ATOM 1361 O O . GLN A 1 178 ? -25.889 4.642 10.944 1.00 92.81 178 GLN A O 1
ATOM 1366 N N . ILE A 1 179 ? -25.751 2.403 11.170 1.00 95.25 179 ILE A N 1
ATOM 1367 C CA . ILE A 1 179 ? -25.923 2.033 9.761 1.00 95.25 179 ILE A CA 1
ATOM 1368 C C . ILE A 1 179 ? -26.939 0.896 9.694 1.00 95.25 179 ILE A C 1
ATOM 1370 O O . ILE A 1 179 ? -26.806 -0.106 10.397 1.00 95.25 179 ILE A O 1
ATOM 1374 N N . GLU A 1 180 ? -27.941 1.041 8.833 1.00 94.62 180 GLU A N 1
ATOM 1375 C CA . GLU A 1 180 ? -28.984 0.033 8.652 1.00 94.62 180 GLU A CA 1
ATOM 1376 C C . GLU A 1 180 ? -28.566 -1.035 7.634 1.00 94.62 180 GLU A C 1
ATOM 1378 O O . GLU A 1 180 ? -27.811 -0.776 6.695 1.00 94.62 180 GLU A O 1
ATOM 1383 N N . VAL A 1 181 ? -29.077 -2.256 7.804 1.00 96.38 181 VAL A N 1
ATOM 1384 C CA . VAL A 1 181 ? -28.910 -3.343 6.830 1.00 96.38 181 VAL A CA 1
ATOM 1385 C C . VAL A 1 181 ? -30.058 -3.268 5.826 1.00 96.38 181 VAL A C 1
ATOM 1387 O O . VAL A 1 181 ? -31.194 -3.582 6.171 1.00 96.38 181 VAL A O 1
ATOM 1390 N N . ASP A 1 182 ? -29.761 -2.882 4.586 1.00 93.88 182 ASP A N 1
ATOM 1391 C CA . ASP A 1 182 ? -30.760 -2.679 3.524 1.00 93.88 182 ASP A CA 1
ATOM 1392 C C . ASP A 1 182 ? -30.797 -3.809 2.471 1.00 93.88 182 ASP A C 1
ATOM 1394 O O . ASP A 1 182 ? -31.623 -3.791 1.560 1.00 93.88 182 ASP A O 1
ATOM 1398 N N . GLY A 1 183 ? -29.879 -4.782 2.549 1.00 92.44 183 GLY A N 1
ATOM 1399 C CA . GLY A 1 183 ? -29.747 -5.896 1.598 1.00 92.44 183 GLY A CA 1
ATOM 1400 C C . GLY A 1 183 ? -29.197 -5.509 0.213 1.00 92.44 183 GLY A C 1
ATOM 1401 O O . GLY A 1 183 ? -28.898 -6.381 -0.617 1.00 92.44 183 GLY A O 1
ATOM 1402 N N . SER A 1 184 ? -29.029 -4.213 -0.053 1.00 91.62 184 SER A N 1
ATOM 1403 C CA . SER A 1 184 ? -28.607 -3.648 -1.334 1.00 91.62 184 SER A CA 1
ATOM 1404 C C . SER A 1 184 ? -27.167 -3.126 -1.284 1.00 91.62 184 SER A C 1
ATOM 1406 O O . SER A 1 184 ? -26.321 -3.629 -2.026 1.00 91.62 184 SER A O 1
ATOM 1408 N N . ILE A 1 185 ? -26.869 -2.194 -0.382 1.00 94.88 185 ILE A N 1
ATOM 1409 C CA . ILE A 1 185 ? -25.547 -1.619 -0.131 1.00 94.88 185 ILE A CA 1
ATOM 1410 C C . ILE A 1 185 ? -24.912 -2.338 1.052 1.00 94.88 185 ILE A C 1
ATOM 1412 O O . ILE A 1 185 ? -23.784 -2.808 0.925 1.00 94.88 185 ILE A O 1
ATOM 1416 N N . VAL A 1 186 ? -25.644 -2.498 2.157 1.00 96.44 186 VAL A N 1
ATOM 1417 C CA . VAL A 1 186 ? -25.202 -3.249 3.342 1.00 96.44 186 VAL A CA 1
ATOM 1418 C C . VAL A 1 186 ? -25.984 -4.555 3.393 1.00 96.44 186 VAL A C 1
ATOM 1420 O O . VAL A 1 186 ? -27.188 -4.569 3.639 1.00 96.44 186 VAL A O 1
ATOM 1423 N N . ILE A 1 187 ? -25.309 -5.671 3.113 1.00 93.00 187 ILE A N 1
ATOM 1424 C CA . ILE A 1 187 ? -25.975 -6.945 2.805 1.00 93.00 187 ILE A CA 1
ATOM 1425 C C . ILE A 1 187 ? -26.458 -7.665 4.070 1.00 93.00 187 ILE A C 1
ATOM 1427 O O . ILE A 1 187 ? -27.498 -8.322 4.045 1.00 93.00 187 ILE A O 1
ATOM 1431 N N . GLY A 1 188 ? -25.708 -7.581 5.170 1.00 88.19 188 GLY A N 1
ATOM 1432 C CA . GLY A 1 188 ? -25.975 -8.380 6.365 1.00 88.19 188 GLY A CA 1
ATOM 1433 C C . GLY A 1 188 ? -25.475 -7.752 7.661 1.00 88.19 188 GLY A C 1
ATOM 1434 O O . GLY A 1 188 ? -24.741 -6.766 7.659 1.00 88.19 188 GLY A O 1
ATOM 1435 N N . LYS A 1 189 ? -25.842 -8.377 8.788 1.00 87.62 189 LYS A N 1
ATOM 1436 C CA . LYS A 1 189 ? -25.494 -7.925 10.151 1.00 87.62 189 LYS A CA 1
ATOM 1437 C C . LYS A 1 189 ? -23.989 -7.891 10.436 1.00 87.62 189 LYS A C 1
ATOM 1439 O O . LYS A 1 189 ? -23.565 -7.201 11.350 1.00 87.62 189 LYS A O 1
ATOM 1444 N N . ASN A 1 190 ? -23.198 -8.602 9.636 1.00 88.69 190 ASN A N 1
ATOM 1445 C CA . ASN A 1 190 ? -21.739 -8.626 9.725 1.00 88.69 190 ASN A CA 1
ATOM 1446 C C . ASN A 1 190 ? -21.073 -7.378 9.110 1.00 88.69 190 ASN A C 1
ATOM 1448 O O . ASN A 1 190 ? -19.848 -7.279 9.115 1.00 88.69 190 ASN A O 1
ATOM 1452 N N . GLY A 1 191 ? -21.858 -6.448 8.549 1.00 89.44 191 GLY A N 1
ATOM 1453 C CA . GLY A 1 191 ? -21.350 -5.207 7.964 1.00 89.44 191 GLY A CA 1
ATOM 1454 C C . GLY A 1 191 ? -20.702 -5.376 6.587 1.00 89.44 191 GLY A C 1
ATOM 1455 O O . GLY A 1 191 ? -19.842 -4.575 6.229 1.00 89.44 191 GLY A O 1
ATOM 1456 N N . ASP A 1 192 ? -21.073 -6.408 5.821 1.00 94.62 192 ASP A N 1
ATOM 1457 C CA . ASP A 1 192 ? -20.609 -6.589 4.442 1.00 94.62 192 ASP A CA 1
ATOM 1458 C C . ASP A 1 192 ? -21.231 -5.532 3.517 1.00 94.62 192 ASP A C 1
ATOM 1460 O O . ASP A 1 192 ? -22.457 -5.436 3.401 1.00 94.62 192 ASP A O 1
ATOM 1464 N N . VAL A 1 193 ? -20.385 -4.766 2.829 1.00 96.19 193 VAL A N 1
ATOM 1465 C CA . VAL A 1 193 ? -20.788 -3.639 1.979 1.00 96.19 193 VAL A CA 1
ATOM 1466 C C . VAL A 1 193 ? -20.477 -3.923 0.512 1.00 96.19 193 VAL A C 1
ATOM 1468 O O . VAL A 1 193 ? -19.330 -4.229 0.174 1.00 96.19 193 VAL A O 1
ATOM 1471 N N . ARG A 1 194 ? -21.467 -3.780 -0.377 1.00 96.31 194 ARG A N 1
ATOM 1472 C CA . ARG A 1 194 ? -21.252 -3.810 -1.833 1.00 96.31 194 ARG A CA 1
ATOM 1473 C C . ARG A 1 194 ? -20.533 -2.547 -2.281 1.00 96.31 194 ARG A C 1
ATOM 1475 O O . ARG A 1 194 ? -20.975 -1.437 -1.996 1.00 96.31 194 ARG A O 1
ATOM 1482 N N . VAL A 1 195 ? -19.448 -2.721 -3.026 1.00 96.94 195 VAL A N 1
ATOM 1483 C CA . VAL A 1 195 ? -18.617 -1.613 -3.491 1.00 96.94 195 VAL A CA 1
ATOM 1484 C C . VAL A 1 195 ? -18.127 -1.855 -4.917 1.00 96.94 195 VAL A C 1
ATOM 1486 O O . VAL A 1 195 ? -17.701 -2.958 -5.270 1.00 96.94 195 VAL A O 1
ATOM 1489 N N . THR A 1 196 ? -18.158 -0.808 -5.740 1.00 98.19 196 THR A N 1
ATOM 1490 C CA . THR A 1 196 ? -17.426 -0.781 -7.014 1.00 98.19 196 THR A CA 1
ATOM 1491 C C . THR A 1 196 ? -16.053 -0.170 -6.762 1.00 98.19 196 THR A C 1
ATOM 1493 O O . THR A 1 196 ? -15.948 0.890 -6.146 1.00 98.19 196 THR A O 1
ATOM 1496 N N . LYS A 1 197 ? -14.995 -0.851 -7.197 1.00 98.12 197 LYS A N 1
ATOM 1497 C CA . LYS A 1 197 ? -13.603 -0.444 -6.998 1.00 98.12 197 LYS A CA 1
ATOM 1498 C C . LYS A 1 197 ? -12.985 -0.049 -8.329 1.00 98.12 197 LYS A C 1
ATOM 1500 O O . LYS A 1 197 ? -13.129 -0.789 -9.298 1.00 98.12 197 LYS A O 1
ATOM 1505 N N . VAL A 1 198 ? -12.259 1.065 -8.349 1.00 98.38 198 VAL A N 1
ATOM 1506 C CA . VAL A 1 198 ? -11.478 1.515 -9.508 1.00 98.38 198 VAL A CA 1
ATOM 1507 C C . VAL A 1 198 ? -10.029 1.697 -9.076 1.00 98.38 198 VAL A C 1
ATOM 1509 O O . VAL A 1 198 ? -9.726 2.617 -8.320 1.00 98.38 198 VAL A O 1
ATOM 1512 N N . ALA A 1 199 ? -9.136 0.813 -9.511 1.00 97.81 199 ALA A N 1
ATOM 1513 C CA . ALA A 1 199 ? -7.698 0.961 -9.299 1.00 97.81 199 ALA A CA 1
ATOM 1514 C C . ALA A 1 199 ? -7.105 1.791 -10.439 1.00 97.81 199 ALA A C 1
ATOM 1516 O O . ALA A 1 199 ? -7.450 1.542 -11.589 1.00 97.81 199 ALA A O 1
ATOM 1517 N N . VAL A 1 200 ? -6.236 2.759 -10.134 1.00 97.75 200 VAL A N 1
ATOM 1518 C CA . VAL A 1 200 ? -5.666 3.677 -11.134 1.00 97.75 200 VAL A CA 1
ATOM 1519 C C . VAL A 1 200 ? -4.167 3.847 -10.911 1.00 97.75 200 VAL A C 1
ATOM 1521 O O . VAL A 1 200 ? -3.728 4.214 -9.817 1.00 97.75 200 VAL A O 1
ATOM 1524 N N . GLU A 1 201 ? -3.393 3.624 -11.966 1.00 96.75 201 GLU A N 1
ATOM 1525 C CA . GLU A 1 201 ? -1.971 3.935 -12.062 1.00 96.75 201 GLU A CA 1
ATOM 1526 C C . GLU A 1 201 ? -1.754 5.333 -12.663 1.00 96.75 201 GLU A C 1
ATOM 1528 O O . GLU A 1 201 ? -2.514 5.770 -13.533 1.00 96.75 201 GLU A O 1
ATOM 1533 N N . PRO A 1 202 ? -0.718 6.062 -12.217 1.00 95.88 202 PRO A N 1
ATOM 1534 C CA . PRO A 1 202 ? -0.438 7.400 -12.715 1.00 95.88 202 PRO A CA 1
ATOM 1535 C C . PRO A 1 202 ? 0.078 7.370 -14.158 1.00 95.88 202 PRO A C 1
ATOM 1537 O O . PRO A 1 202 ? 1.010 6.641 -14.497 1.00 95.88 202 PRO A O 1
ATOM 1540 N N . VAL A 1 203 ? -0.486 8.238 -14.994 1.00 97.62 203 VAL A N 1
ATOM 1541 C CA . VAL A 1 203 ? -0.064 8.451 -16.383 1.00 97.62 203 VAL A CA 1
ATOM 1542 C C . VAL A 1 203 ? -0.026 9.946 -16.643 1.00 97.62 203 VAL A C 1
ATOM 1544 O O . VAL A 1 203 ? -1.057 10.605 -16.705 1.00 97.62 203 VAL A O 1
ATOM 1547 N N . TRP A 1 204 ? 1.171 10.504 -16.758 1.00 97.62 204 TRP A N 1
ATOM 1548 C CA . TRP A 1 204 ? 1.375 11.945 -16.788 1.00 97.62 204 TRP A CA 1
ATOM 1549 C C . TRP A 1 204 ? 1.544 12.459 -18.208 1.00 97.62 204 TRP A C 1
ATOM 1551 O O . TRP A 1 204 ? 2.479 12.076 -18.908 1.00 97.62 204 TRP A O 1
ATOM 1561 N N . TYR A 1 205 ? 0.688 13.392 -18.603 1.00 98.06 205 TYR A N 1
ATOM 1562 C CA . TYR A 1 205 ? 0.900 14.249 -19.758 1.00 98.06 205 TYR A CA 1
ATOM 1563 C C . TYR A 1 205 ? 1.749 15.451 -19.341 1.00 98.06 205 TYR A C 1
ATOM 1565 O O . TYR A 1 205 ? 1.262 16.397 -18.720 1.00 98.06 205 TYR A O 1
ATOM 1573 N N . LEU A 1 206 ? 3.044 15.400 -19.659 1.00 97.94 206 LEU A N 1
ATOM 1574 C CA . LEU A 1 206 ? 4.050 16.327 -19.134 1.00 97.94 206 LEU A CA 1
ATOM 1575 C C . LEU A 1 206 ? 3.755 17.811 -19.405 1.00 97.94 206 LEU A C 1
ATOM 1577 O O . LEU A 1 206 ? 3.938 18.590 -18.472 1.00 97.94 206 LEU A O 1
ATOM 1581 N N . PRO A 1 207 ? 3.262 18.230 -20.591 1.00 97.69 207 PRO A N 1
ATOM 1582 C CA . PRO A 1 207 ? 2.885 19.627 -20.811 1.00 97.69 207 PRO A CA 1
ATOM 1583 C C . PRO A 1 207 ? 1.800 20.106 -19.839 1.00 97.69 207 PRO A C 1
ATOM 1585 O O . PRO A 1 207 ? 1.928 21.172 -19.243 1.00 97.69 207 PRO A O 1
ATOM 1588 N N . GLY A 1 208 ? 0.764 19.290 -19.622 1.00 96.81 208 GLY A N 1
ATOM 1589 C CA . GLY A 1 208 ? -0.320 19.614 -18.697 1.00 96.81 208 GLY A CA 1
ATOM 1590 C C . GLY A 1 208 ? 0.125 19.587 -17.233 1.00 96.81 208 GLY A C 1
ATOM 1591 O O . GLY A 1 208 ? -0.255 20.455 -16.453 1.00 96.81 208 GLY A O 1
ATOM 1592 N N . VAL A 1 209 ? 0.980 18.633 -16.855 1.00 96.94 209 VAL A N 1
ATOM 1593 C CA . VAL A 1 209 ? 1.572 18.582 -15.509 1.00 96.94 209 VAL A CA 1
ATOM 1594 C C . VAL A 1 209 ? 2.446 19.814 -15.247 1.00 96.94 209 VAL A C 1
ATOM 1596 O O . VAL A 1 209 ? 2.341 20.408 -14.177 1.00 96.94 209 VAL A O 1
ATOM 1599 N N . ALA A 1 210 ? 3.255 20.242 -16.218 1.00 97.00 210 ALA A N 1
ATOM 1600 C CA . ALA A 1 210 ? 4.071 21.451 -16.112 1.00 97.00 210 ALA A CA 1
ATOM 1601 C C . ALA A 1 210 ? 3.199 22.704 -15.913 1.00 97.00 210 ALA A C 1
ATOM 1603 O O . ALA A 1 210 ? 3.425 23.462 -14.967 1.00 97.00 210 ALA A O 1
ATOM 1604 N N . GLU A 1 211 ? 2.128 22.851 -16.707 1.00 95.56 211 GLU A N 1
ATOM 1605 C CA . GLU A 1 211 ? 1.144 23.934 -16.553 1.00 95.56 211 GLU A CA 1
ATOM 1606 C C . GLU A 1 211 ? 0.504 23.924 -15.152 1.00 95.56 211 GLU A C 1
ATOM 1608 O O . GLU A 1 211 ? 0.422 24.972 -14.512 1.00 95.56 211 GLU A O 1
ATOM 1613 N N . ARG A 1 212 ? 0.125 22.749 -14.618 1.00 93.25 212 ARG A N 1
ATOM 1614 C CA . ARG A 1 212 ? -0.450 22.617 -13.259 1.00 93.25 212 ARG A CA 1
ATOM 1615 C C . ARG A 1 212 ? 0.494 23.077 -12.150 1.00 93.25 212 ARG A C 1
ATOM 1617 O O . ARG A 1 212 ? 0.016 23.510 -11.103 1.00 93.25 212 ARG A O 1
ATOM 1624 N N . PHE A 1 213 ? 1.803 22.974 -12.360 1.00 92.25 213 PHE A N 1
ATOM 1625 C CA . PHE A 1 213 ? 2.816 23.432 -11.409 1.00 92.25 213 PHE A CA 1
ATOM 1626 C C . PHE A 1 213 ? 3.358 24.832 -11.712 1.00 92.25 213 PHE A C 1
ATOM 1628 O O . PHE A 1 213 ? 4.198 25.320 -10.961 1.00 92.25 213 PHE A O 1
ATOM 1635 N N . GLY A 1 214 ? 2.881 25.493 -12.772 1.00 94.50 214 GLY A N 1
ATOM 1636 C CA . GLY A 1 214 ? 3.348 26.825 -13.155 1.00 94.50 214 GLY A CA 1
ATOM 1637 C C . GLY A 1 214 ? 4.814 26.854 -13.595 1.00 94.50 214 GLY A C 1
ATOM 1638 O O . GLY A 1 214 ? 5.485 27.866 -13.410 1.00 94.50 214 GLY A O 1
ATOM 1639 N N . VAL A 1 215 ? 5.317 25.749 -14.151 1.00 96.69 215 VAL A N 1
ATOM 1640 C CA . VAL A 1 215 ? 6.684 25.626 -14.679 1.00 96.69 215 VAL A CA 1
ATOM 1641 C C . VAL A 1 215 ? 6.642 25.266 -16.159 1.00 96.69 215 VAL A C 1
ATOM 1643 O O . VAL A 1 215 ? 5.641 24.751 -16.655 1.00 96.69 215 VAL A O 1
ATOM 1646 N N . ASP A 1 216 ? 7.725 25.516 -16.888 1.00 96.94 216 ASP A N 1
ATOM 1647 C CA . ASP A 1 216 ? 7.842 25.031 -18.259 1.00 96.94 216 ASP A CA 1
ATOM 1648 C C . ASP A 1 216 ? 8.181 23.527 -18.301 1.00 96.94 216 ASP A C 1
ATOM 1650 O O . ASP A 1 216 ? 8.745 22.950 -17.364 1.00 96.94 216 ASP A O 1
ATOM 1654 N N . GLU A 1 217 ? 7.831 22.875 -19.412 1.00 97.06 217 GLU A N 1
ATOM 1655 C CA . GLU A 1 217 ? 8.013 21.429 -19.589 1.00 97.06 217 GLU A CA 1
ATOM 1656 C C . GLU A 1 217 ? 9.491 21.009 -19.500 1.00 97.06 217 GLU A C 1
ATOM 1658 O O . GLU A 1 217 ? 9.792 19.924 -18.999 1.00 97.06 217 GLU A O 1
ATOM 1663 N N . VAL A 1 218 ? 10.419 21.852 -19.971 1.00 97.19 218 VAL A N 1
ATOM 1664 C CA . VAL A 1 218 ? 11.857 21.541 -19.989 1.00 97.19 218 VAL A CA 1
ATOM 1665 C C . VAL A 1 218 ? 12.402 21.529 -18.568 1.00 97.19 218 VAL A C 1
ATOM 1667 O O . VAL A 1 218 ? 13.073 20.569 -18.186 1.00 97.19 218 VAL A O 1
ATOM 1670 N N . THR A 1 219 ? 12.062 22.539 -17.769 1.00 97.69 219 THR A N 1
ATOM 1671 C CA . THR A 1 219 ? 12.411 22.596 -16.348 1.00 97.69 219 THR A CA 1
ATOM 1672 C C . THR A 1 219 ? 11.826 21.404 -15.600 1.00 97.69 219 THR A C 1
ATOM 1674 O O . THR A 1 219 ? 12.576 20.701 -14.925 1.00 97.69 219 THR A O 1
ATOM 1677 N N . LEU A 1 220 ? 10.535 21.091 -15.786 1.00 97.44 220 LEU A N 1
ATOM 1678 C CA . LEU A 1 220 ? 9.909 19.924 -15.151 1.00 97.44 220 LEU A CA 1
ATOM 1679 C C . LEU A 1 220 ? 10.674 18.631 -15.468 1.00 97.44 220 LEU A C 1
ATOM 1681 O O . LEU A 1 220 ? 11.035 17.881 -14.562 1.00 97.44 220 LEU A O 1
ATOM 1685 N N . ARG A 1 221 ? 10.939 18.368 -16.751 1.00 97.81 221 ARG A N 1
ATOM 1686 C CA . ARG A 1 221 ? 11.664 17.171 -17.205 1.00 97.81 221 ARG A CA 1
ATOM 1687 C C . ARG A 1 221 ? 13.063 17.092 -16.620 1.00 97.81 221 ARG A C 1
ATOM 1689 O O . ARG A 1 221 ? 13.472 16.026 -16.164 1.00 97.81 221 ARG A O 1
ATOM 1696 N N . ARG A 1 222 ? 13.787 18.212 -16.637 1.00 97.12 222 ARG A N 1
ATOM 1697 C CA . ARG A 1 222 ? 15.141 18.303 -16.102 1.00 97.12 222 ARG A CA 1
ATOM 1698 C C . ARG A 1 222 ? 15.168 18.001 -14.613 1.00 97.12 222 ARG A C 1
ATOM 1700 O O . ARG A 1 222 ? 15.938 17.144 -14.195 1.00 97.12 222 ARG A O 1
ATOM 1707 N N . THR A 1 223 ? 14.286 18.628 -13.840 1.00 96.50 223 THR A N 1
ATOM 1708 C CA . THR A 1 223 ? 14.167 18.385 -12.401 1.00 96.50 223 THR A CA 1
ATOM 1709 C C . THR A 1 223 ? 13.788 16.935 -12.115 1.00 96.50 223 THR A C 1
ATOM 1711 O O . THR A 1 223 ? 14.401 16.315 -11.250 1.00 96.50 223 THR A O 1
ATOM 1714 N N . LEU A 1 224 ? 12.837 16.357 -12.859 1.00 96.31 224 LEU A N 1
ATOM 1715 C CA . LEU A 1 224 ? 12.484 14.943 -12.714 1.00 96.31 224 LEU A CA 1
ATOM 1716 C C . LEU A 1 224 ? 13.692 14.036 -12.969 1.00 96.31 224 LEU A C 1
ATOM 1718 O O . LEU A 1 224 ? 13.943 13.144 -12.170 1.00 96.31 224 LEU A O 1
ATOM 1722 N N . PHE A 1 225 ? 14.465 14.271 -14.028 1.00 96.00 225 PHE A N 1
ATOM 1723 C CA . PHE A 1 225 ? 15.663 13.487 -14.331 1.00 96.00 225 PHE A CA 1
ATOM 1724 C C . PHE A 1 225 ? 16.746 13.635 -13.246 1.00 96.00 225 PHE A C 1
ATOM 1726 O O . PHE A 1 225 ? 17.210 12.639 -12.692 1.00 96.00 225 PHE A O 1
ATOM 1733 N N . GLU A 1 226 ? 17.122 14.869 -12.899 1.00 96.62 226 GLU A N 1
ATOM 1734 C CA . GLU A 1 226 ? 18.207 15.153 -11.950 1.00 96.62 226 GLU A CA 1
ATOM 1735 C C . GLU A 1 226 ? 17.872 14.655 -10.532 1.00 96.62 226 GLU A C 1
ATOM 1737 O O . GLU A 1 226 ? 18.701 14.012 -9.888 1.00 96.62 226 GLU A O 1
ATOM 1742 N N . HIS A 1 227 ? 16.636 14.860 -10.063 1.00 94.06 227 HIS A N 1
ATOM 1743 C CA . HIS A 1 227 ? 16.219 14.479 -8.708 1.00 94.06 227 HIS A CA 1
ATOM 1744 C C . HIS A 1 227 ? 15.709 13.038 -8.579 1.00 94.06 227 HIS A C 1
ATOM 1746 O O . HIS A 1 227 ? 15.393 12.602 -7.474 1.00 94.06 227 HIS A O 1
ATOM 1752 N N . THR A 1 228 ? 15.674 12.270 -9.672 1.00 92.75 228 THR A N 1
ATOM 1753 C CA . THR A 1 228 ? 15.461 10.809 -9.637 1.00 92.75 228 THR A CA 1
ATOM 1754 C C . THR A 1 228 ? 16.743 10.029 -9.942 1.00 92.75 228 THR A C 1
ATOM 1756 O O . THR A 1 228 ? 16.697 8.874 -10.370 1.00 92.75 228 THR A O 1
ATOM 1759 N N . GLY A 1 229 ? 17.907 10.654 -9.722 1.00 93.06 229 GLY A N 1
ATOM 1760 C CA . GLY A 1 229 ? 19.214 10.007 -9.862 1.00 93.06 229 GLY A CA 1
ATOM 1761 C C . GLY A 1 229 ? 19.604 9.710 -11.310 1.00 93.06 229 GLY A C 1
ATOM 1762 O O . GLY A 1 229 ? 20.311 8.740 -11.563 1.00 93.06 229 GLY A O 1
ATOM 1763 N N . GLY A 1 230 ? 19.116 10.502 -12.268 1.00 92.56 230 GLY A N 1
ATOM 1764 C CA . GLY A 1 230 ? 19.351 10.274 -13.694 1.00 92.56 230 GLY A CA 1
ATOM 1765 C C . GLY A 1 230 ? 18.510 9.137 -14.286 1.00 92.56 230 GLY A C 1
ATOM 1766 O O . GLY A 1 230 ? 18.834 8.612 -15.354 1.00 92.56 230 GLY A O 1
ATOM 1767 N N . SER A 1 231 ? 17.433 8.735 -13.605 1.00 90.38 231 SER A N 1
ATOM 1768 C CA . SER A 1 231 ? 16.494 7.742 -14.128 1.00 90.38 231 SER A CA 1
ATOM 1769 C C . SER A 1 231 ? 15.738 8.295 -15.341 1.00 90.38 231 SER A C 1
ATOM 1771 O O . SER A 1 231 ? 15.379 9.469 -15.384 1.00 90.38 231 SER A O 1
ATOM 1773 N N . TYR A 1 232 ? 15.463 7.431 -16.323 1.00 92.12 232 TYR A N 1
ATOM 1774 C CA . TYR A 1 232 ? 14.757 7.770 -17.570 1.00 92.12 232 TYR A CA 1
ATOM 1775 C C . TYR A 1 232 ? 15.423 8.902 -18.382 1.00 92.12 232 TYR A C 1
ATOM 1777 O O . TYR A 1 232 ? 14.865 9.997 -18.497 1.00 92.12 232 TYR A O 1
ATOM 1785 N N . PRO A 1 233 ? 16.588 8.652 -19.016 1.00 92.12 233 PRO A N 1
ATOM 1786 C CA . PRO A 1 233 ? 17.275 9.634 -19.867 1.00 92.12 233 PRO A CA 1
ATOM 1787 C C . PRO A 1 233 ? 16.412 10.205 -21.000 1.00 92.12 233 PRO A C 1
ATOM 1789 O O . PRO A 1 233 ? 16.704 11.273 -21.542 1.00 92.12 233 PRO A O 1
ATOM 1792 N N . GLU A 1 234 ? 15.343 9.506 -21.385 1.00 92.88 234 GLU A N 1
ATOM 1793 C CA . GLU A 1 234 ? 14.330 9.973 -22.330 1.00 92.88 234 GLU A CA 1
ATOM 1794 C C . GLU A 1 234 ? 13.649 11.280 -21.896 1.00 92.88 234 GLU A C 1
ATOM 1796 O O . GLU A 1 234 ? 13.256 12.059 -22.762 1.00 92.88 234 GLU A O 1
ATOM 1801 N N . LEU A 1 235 ? 13.585 11.587 -20.593 1.00 95.00 235 LEU A N 1
ATOM 1802 C CA . LEU A 1 235 ? 13.070 12.873 -20.111 1.00 95.00 235 LEU A CA 1
ATOM 1803 C C . LEU A 1 235 ? 13.815 14.055 -20.748 1.00 95.00 235 LEU A C 1
ATOM 1805 O O . LEU A 1 235 ? 13.181 15.060 -21.067 1.00 95.00 235 LEU A O 1
ATOM 1809 N N . ILE A 1 236 ? 15.119 13.895 -20.996 1.00 94.50 236 ILE A N 1
ATOM 1810 C CA . ILE A 1 236 ? 15.990 14.889 -21.637 1.00 94.50 236 ILE A CA 1
ATOM 1811 C C . ILE A 1 236 ? 16.132 14.626 -23.140 1.00 94.50 236 ILE A C 1
ATOM 1813 O O . ILE A 1 236 ? 16.034 15.539 -23.954 1.00 94.50 236 ILE A O 1
ATOM 1817 N N . THR A 1 237 ? 16.377 13.369 -23.518 1.00 91.88 237 THR A N 1
ATOM 1818 C CA . THR A 1 237 ? 16.768 12.997 -24.890 1.00 91.88 237 THR A CA 1
ATOM 1819 C C . THR A 1 237 ? 15.592 12.835 -25.855 1.00 91.88 237 THR A C 1
ATOM 1821 O O . THR A 1 237 ? 15.800 12.818 -27.069 1.00 91.88 237 THR A O 1
ATOM 1824 N N . ARG A 1 238 ? 14.360 12.728 -25.340 1.00 92.50 238 ARG A N 1
ATOM 1825 C CA . ARG A 1 238 ? 13.131 12.513 -26.119 1.00 92.50 238 ARG A CA 1
ATOM 1826 C C . ARG A 1 238 ? 12.039 13.537 -25.784 1.00 92.50 238 ARG A C 1
ATOM 1828 O O . ARG A 1 238 ? 11.011 13.192 -25.194 1.00 92.50 238 ARG A O 1
ATOM 1835 N N . PRO A 1 239 ? 12.223 14.812 -26.182 1.00 92.19 239 PRO A N 1
ATOM 1836 C CA . PRO A 1 239 ? 11.225 15.862 -25.964 1.00 92.19 239 PRO A CA 1
ATOM 1837 C C . PRO A 1 239 ? 9.925 15.649 -26.760 1.00 92.19 239 PRO A C 1
ATOM 1839 O O . PRO A 1 239 ? 8.907 16.258 -26.433 1.00 92.19 239 PRO A O 1
ATOM 1842 N N . ASP A 1 240 ? 9.945 14.792 -27.783 1.00 92.62 240 ASP A N 1
ATOM 1843 C CA . ASP A 1 240 ? 8.783 14.359 -28.566 1.00 92.62 240 ASP A CA 1
ATOM 1844 C C . ASP A 1 240 ? 7.849 13.418 -27.782 1.00 92.62 240 ASP A C 1
ATOM 1846 O O . ASP A 1 240 ? 6.643 13.417 -28.019 1.00 92.62 240 ASP A O 1
ATOM 1850 N N . LEU A 1 241 ? 8.364 12.661 -26.805 1.00 95.19 241 LEU A N 1
ATOM 1851 C CA . LEU A 1 241 ? 7.552 11.784 -25.958 1.00 95.19 241 LEU A CA 1
ATOM 1852 C C . LEU A 1 241 ? 6.885 12.596 -24.848 1.00 95.19 241 LEU A C 1
ATOM 1854 O O . LEU A 1 241 ? 7.520 12.917 -23.846 1.00 95.19 241 LEU A O 1
ATOM 1858 N N . LYS A 1 242 ? 5.606 12.945 -25.007 1.00 96.94 242 LYS A N 1
ATOM 1859 C CA . LYS A 1 242 ? 4.879 13.823 -24.066 1.00 96.94 242 LYS A CA 1
ATOM 1860 C C . LYS A 1 242 ? 4.253 13.116 -22.865 1.00 96.94 242 LYS A C 1
ATOM 1862 O O . LYS A 1 242 ? 3.782 13.796 -21.956 1.00 96.94 242 LYS A O 1
ATOM 1867 N N . VAL A 1 243 ? 4.253 11.785 -22.849 1.00 98.06 243 VAL A N 1
ATOM 1868 C CA . VAL A 1 243 ? 3.637 10.985 -21.786 1.00 98.06 243 VAL A CA 1
ATOM 1869 C C . VAL A 1 243 ? 4.688 10.238 -20.973 1.00 98.06 243 VAL A C 1
ATOM 1871 O O . VAL A 1 243 ? 5.620 9.651 -21.525 1.00 98.06 243 VAL A O 1
ATOM 1874 N N . PHE A 1 244 ? 4.526 10.253 -19.653 1.00 97.94 244 PHE A N 1
ATOM 1875 C CA . PHE A 1 244 ? 5.394 9.593 -18.686 1.00 97.94 244 PHE A CA 1
ATOM 1876 C C . PHE A 1 244 ? 4.571 8.741 -17.717 1.00 97.94 244 PHE A C 1
ATOM 1878 O O . PHE A 1 244 ? 3.593 9.218 -17.151 1.00 97.94 244 PHE A O 1
ATOM 1885 N N . LEU A 1 245 ? 4.968 7.486 -17.520 1.00 97.50 245 LEU A N 1
ATOM 1886 C CA . LEU A 1 245 ? 4.381 6.568 -16.546 1.00 97.50 245 LEU A CA 1
ATOM 1887 C C . LEU A 1 245 ? 5.342 6.461 -15.353 1.00 97.50 245 LEU A C 1
ATOM 1889 O O . LEU A 1 245 ? 6.249 5.619 -15.378 1.00 97.50 245 LEU A O 1
ATOM 1893 N N . PRO A 1 246 ? 5.227 7.345 -14.343 1.00 95.19 246 PRO A N 1
ATOM 1894 C CA . PRO A 1 246 ? 6.106 7.302 -13.184 1.00 95.19 246 PRO A CA 1
ATOM 1895 C C . PRO A 1 246 ? 5.834 6.041 -12.347 1.00 95.19 246 PRO A C 1
ATOM 1897 O O . PRO A 1 246 ? 4.673 5.755 -12.044 1.00 95.19 246 PRO A O 1
ATOM 1900 N N . PRO A 1 247 ? 6.870 5.314 -11.890 1.00 92.44 247 PRO A N 1
ATOM 1901 C CA . PRO A 1 247 ? 6.714 4.108 -11.074 1.00 92.44 247 PRO A CA 1
ATOM 1902 C C . PRO A 1 247 ? 6.410 4.447 -9.601 1.00 92.44 247 PRO A C 1
ATOM 1904 O O . PRO A 1 247 ? 7.129 4.052 -8.685 1.00 92.44 247 PRO A O 1
ATOM 1907 N N . ILE A 1 248 ? 5.359 5.230 -9.360 1.00 91.62 248 ILE A N 1
ATOM 1908 C CA . ILE A 1 248 ? 4.934 5.682 -8.028 1.00 91.62 248 ILE A CA 1
ATOM 1909 C C . ILE A 1 248 ? 3.592 5.053 -7.635 1.00 91.62 248 ILE A C 1
ATOM 1911 O O . ILE A 1 248 ? 2.930 4.394 -8.438 1.00 91.62 248 ILE A O 1
ATOM 1915 N N . GLY A 1 249 ? 3.188 5.251 -6.378 1.00 91.06 249 GLY A N 1
ATOM 1916 C CA . GLY A 1 249 ? 1.895 4.793 -5.879 1.00 91.06 249 GLY A CA 1
ATOM 1917 C C . GLY A 1 249 ? 0.718 5.429 -6.629 1.00 91.06 249 GLY A C 1
ATOM 1918 O O . GLY A 1 249 ? 0.681 6.643 -6.835 1.00 91.06 249 GLY A O 1
ATOM 1919 N N . GLY A 1 250 ? -0.245 4.596 -7.024 1.00 94.62 250 GLY A N 1
ATOM 1920 C CA . GLY A 1 250 ? -1.502 5.018 -7.643 1.00 94.62 250 GLY A CA 1
ATOM 1921 C C . GLY A 1 250 ? -2.589 5.401 -6.632 1.00 94.62 250 GLY A C 1
ATOM 1922 O O . GLY A 1 250 ? -2.317 5.858 -5.517 1.00 94.62 250 GLY A O 1
ATOM 1923 N N . LEU A 1 251 ? -3.844 5.186 -7.017 1.00 96.88 251 LEU A N 1
ATOM 1924 C CA . LEU A 1 251 ? -5.010 5.389 -6.155 1.00 96.88 251 LEU A CA 1
ATOM 1925 C C . LEU A 1 251 ? -6.044 4.276 -6.330 1.00 96.88 251 LEU A C 1
ATOM 1927 O O . LEU A 1 251 ? -6.010 3.502 -7.289 1.00 96.88 251 LEU A O 1
ATOM 1931 N N . THR A 1 252 ? -6.990 4.205 -5.400 1.00 98.19 252 THR A N 1
ATOM 1932 C CA . THR A 1 252 ? -8.180 3.363 -5.533 1.00 98.19 252 THR A CA 1
ATOM 1933 C C . THR A 1 252 ? -9.427 4.151 -5.170 1.00 98.19 252 THR A C 1
ATOM 1935 O O . THR A 1 252 ? -9.497 4.750 -4.099 1.00 98.19 252 THR A O 1
ATOM 1938 N N . VAL A 1 253 ? -10.416 4.147 -6.057 1.00 98.56 253 VAL A N 1
ATOM 1939 C CA . VAL A 1 253 ? -11.756 4.682 -5.806 1.00 98.56 253 VAL A CA 1
ATOM 1940 C C . VAL A 1 253 ? -12.636 3.553 -5.285 1.00 98.56 253 VAL A C 1
ATOM 1942 O O . VAL A 1 253 ? -12.654 2.468 -5.859 1.00 98.56 253 VAL A O 1
ATOM 1945 N N . TYR A 1 254 ? -13.387 3.825 -4.228 1.00 98.50 254 TYR A N 1
ATOM 1946 C CA . TYR A 1 254 ? -14.437 2.980 -3.680 1.00 98.50 254 TYR A CA 1
ATOM 1947 C C . TYR A 1 254 ? -15.762 3.725 -3.823 1.00 98.50 254 TYR A C 1
ATOM 1949 O O . TYR A 1 254 ? -15.933 4.799 -3.246 1.00 98.50 254 TYR A O 1
ATOM 1957 N N . ILE A 1 255 ? -16.675 3.167 -4.612 1.00 98.50 255 ILE A N 1
ATOM 1958 C CA . ILE A 1 255 ? -17.998 3.732 -4.877 1.00 98.50 255 ILE A CA 1
ATOM 1959 C C . ILE A 1 255 ? -19.040 2.883 -4.152 1.00 98.50 255 ILE A C 1
ATOM 1961 O O . ILE A 1 255 ? -19.161 1.680 -4.404 1.00 98.50 255 ILE A O 1
ATOM 1965 N N . PHE A 1 256 ? -19.778 3.531 -3.261 1.00 97.56 256 PHE A N 1
ATOM 1966 C CA . PHE A 1 256 ? -20.883 2.981 -2.493 1.00 97.56 256 PHE A CA 1
ATOM 1967 C C . PHE A 1 256 ? -22.193 3.377 -3.173 1.00 97.56 256 PHE A C 1
ATOM 1969 O O . PHE A 1 256 ? -22.435 4.557 -3.432 1.00 97.56 256 PHE A O 1
ATOM 1976 N N . GLY A 1 257 ? -23.026 2.379 -3.466 1.00 94.75 257 GLY A N 1
ATOM 1977 C CA . GLY A 1 257 ? -24.207 2.543 -4.312 1.00 94.75 257 GLY A CA 1
ATOM 1978 C C . GLY A 1 257 ? -23.915 2.369 -5.812 1.00 94.75 257 GLY A C 1
ATOM 1979 O O . GLY A 1 257 ? -22.823 1.934 -6.191 1.00 94.75 257 GLY A O 1
ATOM 1980 N N . PRO A 1 258 ? -24.908 2.643 -6.677 1.00 94.56 258 PRO A N 1
ATOM 1981 C CA . PRO A 1 258 ? -24.787 2.443 -8.121 1.00 94.56 258 PRO A CA 1
ATOM 1982 C C . PRO A 1 258 ? -23.758 3.400 -8.759 1.00 94.56 258 PRO A C 1
ATOM 1984 O O . PRO A 1 258 ? -23.895 4.617 -8.600 1.00 94.56 258 PRO A O 1
ATOM 1987 N N . PRO A 1 259 ? -22.738 2.898 -9.486 1.00 95.69 259 PRO A N 1
ATOM 1988 C CA . PRO A 1 259 ? -21.697 3.738 -10.084 1.00 95.69 259 PRO A CA 1
ATOM 1989 C C . PRO A 1 259 ? -22.217 4.716 -11.148 1.00 95.69 259 PRO A C 1
ATOM 1991 O O . PRO A 1 259 ? -21.609 5.762 -11.359 1.00 95.69 259 PRO A O 1
ATOM 1994 N N . GLU A 1 260 ? -23.368 4.432 -11.762 1.00 93.69 260 GLU A N 1
ATOM 1995 C CA . GLU A 1 260 ? -24.048 5.288 -12.741 1.00 93.69 260 GLU A CA 1
ATOM 1996 C C . GLU A 1 260 ? -24.447 6.651 -12.148 1.00 93.69 260 GLU A C 1
ATOM 1998 O O . GLU A 1 260 ? -24.584 7.633 -12.875 1.00 93.69 260 GLU A O 1
ATOM 2003 N N . ARG A 1 261 ? -24.634 6.722 -10.823 1.00 95.12 261 ARG A N 1
ATOM 2004 C CA . ARG A 1 261 ? -25.082 7.932 -10.120 1.00 95.12 261 ARG A CA 1
ATOM 2005 C C . ARG A 1 261 ? -23.951 8.894 -9.772 1.00 95.12 261 ARG A C 1
ATOM 2007 O O . ARG A 1 261 ? -24.227 10.039 -9.437 1.00 95.12 261 ARG A O 1
ATOM 2014 N N . VAL A 1 262 ? -22.690 8.463 -9.844 1.00 96.00 262 VAL A N 1
ATOM 2015 C CA . VAL A 1 262 ? -21.541 9.271 -9.393 1.00 96.00 262 VAL A CA 1
ATOM 2016 C C . VAL A 1 262 ? -21.430 10.596 -10.157 1.00 96.00 262 VAL A C 1
ATOM 2018 O O . VAL A 1 262 ? -21.066 11.612 -9.566 1.00 96.00 262 VAL A O 1
ATOM 2021 N N . SER A 1 263 ? -21.761 10.598 -11.451 1.00 95.19 263 SER A N 1
ATOM 2022 C CA . SER A 1 263 ? -21.732 11.791 -12.308 1.00 95.19 263 SER A CA 1
ATOM 2023 C C . SER A 1 263 ? -23.050 12.577 -12.347 1.00 95.19 263 SER A C 1
ATOM 2025 O O . SER A 1 263 ? -23.109 13.615 -13.004 1.00 95.19 263 SER A O 1
ATOM 2027 N N . ASP A 1 264 ? -24.121 12.088 -11.714 1.00 95.94 264 ASP A N 1
ATOM 2028 C CA . ASP A 1 264 ? -25.433 12.739 -11.758 1.00 95.94 264 ASP A CA 1
ATOM 2029 C C . ASP A 1 264 ? -25.505 13.888 -10.739 1.00 95.94 264 ASP A C 1
ATOM 2031 O O . ASP A 1 264 ? -25.444 13.694 -9.528 1.00 95.94 264 ASP A O 1
ATOM 2035 N N . GLU A 1 265 ? -25.651 15.118 -11.230 1.00 95.06 265 GLU A N 1
ATOM 2036 C CA . GLU A 1 265 ? -25.705 16.321 -10.392 1.00 95.06 265 GLU A CA 1
ATOM 2037 C C . GLU A 1 265 ? -27.009 16.430 -9.573 1.00 95.06 265 GLU A C 1
ATOM 2039 O O . GLU A 1 265 ? -27.067 17.216 -8.619 1.00 95.06 265 GLU A O 1
ATOM 2044 N N . ASN A 1 266 ? -28.043 15.655 -9.929 1.00 96.62 266 ASN A N 1
ATOM 2045 C CA . ASN A 1 266 ? -29.349 15.665 -9.265 1.00 96.62 266 ASN A CA 1
ATOM 2046 C C . ASN A 1 266 ? -29.389 14.802 -8.003 1.00 96.62 266 ASN A C 1
ATOM 2048 O O . ASN A 1 266 ? -30.267 14.993 -7.160 1.00 96.62 266 ASN A O 1
ATOM 2052 N N . VAL A 1 267 ? -28.445 13.874 -7.851 1.00 96.88 267 VAL A N 1
ATOM 2053 C CA . VAL A 1 267 ? -28.286 13.116 -6.612 1.00 96.88 267 VAL A CA 1
ATOM 2054 C C . VAL A 1 267 ? -27.287 13.809 -5.689 1.00 96.88 267 VAL A C 1
ATOM 2056 O O . VAL A 1 267 ? -26.501 14.672 -6.096 1.00 96.88 267 VAL A O 1
ATOM 2059 N N . LYS A 1 268 ? -27.335 13.451 -4.408 1.00 98.12 268 LYS A N 1
ATOM 2060 C CA . LYS A 1 268 ? -26.359 13.923 -3.430 1.00 98.12 268 LYS A CA 1
ATOM 2061 C C . LYS A 1 268 ? -25.097 13.070 -3.472 1.00 98.12 268 LYS A C 1
ATOM 2063 O O . LYS A 1 268 ? -25.181 11.846 -3.564 1.00 98.12 268 LYS A O 1
ATOM 2068 N N . LEU A 1 269 ? -23.940 13.718 -3.360 1.00 98.50 269 LEU A N 1
ATOM 2069 C CA . LEU A 1 269 ? -22.631 13.070 -3.331 1.00 98.50 269 LEU A CA 1
ATOM 2070 C C . LEU A 1 269 ? -21.886 13.353 -2.020 1.00 98.50 269 LEU A C 1
ATOM 2072 O O . LEU A 1 269 ? -21.538 14.503 -1.729 1.00 98.50 269 LEU A O 1
ATOM 2076 N N . ALA A 1 270 ? -21.558 12.289 -1.284 1.00 98.62 270 ALA A N 1
ATOM 2077 C CA . ALA A 1 270 ? -20.606 12.323 -0.177 1.00 98.62 270 ALA A CA 1
ATOM 2078 C C . ALA A 1 270 ? -19.225 11.857 -0.658 1.00 98.62 270 ALA A C 1
ATOM 2080 O O . ALA A 1 270 ? -19.080 10.750 -1.179 1.00 98.62 270 ALA A O 1
ATOM 2081 N N . LEU A 1 271 ? -18.201 12.698 -0.482 1.00 98.62 271 LEU A N 1
ATOM 2082 C CA . LEU A 1 271 ? -16.839 12.442 -0.951 1.00 98.62 271 LEU A CA 1
ATOM 2083 C C . LEU A 1 271 ? -15.825 12.472 0.193 1.00 98.62 271 LEU A C 1
ATOM 2085 O O . LEU A 1 271 ? -15.680 13.475 0.898 1.00 98.62 271 LEU A O 1
ATOM 2089 N N . ARG A 1 272 ? -15.008 11.422 0.281 1.00 98.06 272 ARG A N 1
ATOM 2090 C CA . ARG A 1 272 ? -13.795 11.381 1.103 1.00 98.06 272 ARG A CA 1
ATOM 2091 C C . ARG A 1 272 ? -12.565 11.167 0.230 1.00 98.06 272 ARG A C 1
ATOM 2093 O O . ARG A 1 272 ? -12.430 10.136 -0.413 1.00 98.06 272 ARG A O 1
ATOM 2100 N N . ILE A 1 273 ? -11.612 12.093 0.288 1.00 96.94 273 ILE A N 1
ATOM 2101 C CA . ILE A 1 273 ? -10.278 11.902 -0.298 1.00 96.94 273 ILE A CA 1
ATOM 2102 C C . ILE A 1 273 ? -9.280 11.638 0.820 1.00 96.94 273 ILE A C 1
ATOM 2104 O O . ILE A 1 273 ? -9.000 12.506 1.656 1.00 96.94 273 ILE A O 1
ATOM 2108 N N . HIS A 1 274 ? -8.709 10.447 0.813 1.00 96.75 274 HIS A N 1
ATOM 2109 C CA . HIS A 1 274 ? -7.807 9.941 1.831 1.00 96.75 274 HIS A CA 1
ATOM 2110 C C . HIS A 1 274 ? -6.400 9.771 1.260 1.00 96.75 274 HIS A C 1
ATOM 2112 O O . HIS A 1 274 ? -6.244 9.246 0.164 1.00 96.75 274 HIS A O 1
ATOM 2118 N N . ASP A 1 275 ? -5.389 10.234 1.996 1.00 94.94 275 ASP A N 1
ATOM 2119 C CA . ASP A 1 275 ? -3.990 9.921 1.685 1.00 94.94 275 ASP A CA 1
ATOM 2120 C C . ASP A 1 275 ? -3.553 8.806 2.637 1.00 94.94 275 ASP A C 1
ATOM 2122 O O . ASP A 1 275 ? -3.840 8.887 3.832 1.00 94.94 275 ASP A O 1
ATOM 2126 N N . GLU A 1 276 ? -2.880 7.796 2.097 1.00 95.19 276 GLU A N 1
ATOM 2127 C CA . GLU A 1 276 ? -2.411 6.606 2.804 1.00 95.19 276 GLU A CA 1
ATOM 2128 C C . GLU A 1 276 ? -1.670 6.928 4.105 1.00 95.19 276 GLU A C 1
ATOM 2130 O O . GLU A 1 276 ? -0.812 7.815 4.166 1.00 95.19 276 GLU A O 1
ATOM 2135 N N . CYS A 1 277 ? -2.013 6.177 5.149 1.00 94.62 277 CYS A N 1
ATOM 2136 C CA . CYS A 1 277 ? -1.315 6.162 6.422 1.00 94.62 277 CYS A CA 1
ATOM 2137 C C . CYS A 1 277 ? -1.331 4.736 6.984 1.00 94.62 277 CYS A C 1
ATOM 2139 O O . CYS A 1 277 ? -2.126 4.425 7.868 1.00 94.62 277 CYS A O 1
ATOM 2141 N N . ASN A 1 278 ? -0.437 3.877 6.502 1.00 92.56 278 ASN A N 1
ATOM 2142 C CA . ASN A 1 278 ? -0.381 2.445 6.797 1.00 92.56 278 ASN A CA 1
ATOM 2143 C C . ASN A 1 278 ? -0.487 2.138 8.305 1.00 92.56 278 ASN A C 1
ATOM 2145 O O . ASN A 1 278 ? -1.357 1.387 8.745 1.00 92.56 278 ASN A O 1
ATOM 2149 N N . GLY A 1 279 ? 0.332 2.808 9.124 1.00 88.75 279 GLY A N 1
ATOM 2150 C CA . GLY A 1 279 ? 0.335 2.624 10.581 1.00 88.75 279 GLY A CA 1
ATOM 2151 C C . GLY A 1 279 ? -1.005 2.914 11.274 1.00 88.75 279 GLY A C 1
ATOM 2152 O O . GLY A 1 279 ? -1.316 2.291 12.286 1.00 88.75 279 GLY A O 1
ATOM 2153 N N . SER A 1 280 ? -1.818 3.836 10.753 1.00 91.50 280 SER A N 1
ATOM 2154 C CA . SER A 1 280 ? -3.141 4.128 11.322 1.00 91.50 280 SER A CA 1
ATOM 2155 C C . SER A 1 280 ? -4.222 3.301 10.645 1.00 91.50 280 SER A C 1
ATOM 2157 O O . SER A 1 280 ? -4.991 2.646 11.338 1.00 91.50 280 SER A O 1
ATOM 2159 N N . ASP A 1 281 ? -4.252 3.303 9.312 1.00 93.75 281 ASP A N 1
ATOM 2160 C CA . ASP A 1 281 ? -5.306 2.700 8.496 1.00 93.75 281 ASP A CA 1
ATOM 2161 C C . ASP A 1 281 ? -5.384 1.180 8.692 1.00 93.75 281 ASP A C 1
ATOM 2163 O O . ASP A 1 281 ? -6.482 0.641 8.798 1.00 93.75 281 ASP A O 1
ATOM 2167 N N . VAL A 1 282 ? -4.232 0.502 8.792 1.00 92.12 282 VAL A N 1
ATOM 2168 C CA . VAL A 1 282 ? -4.146 -0.962 8.938 1.00 92.12 282 VAL A CA 1
ATOM 2169 C C . VAL A 1 282 ? -3.952 -1.370 10.398 1.00 92.12 282 VAL A C 1
ATOM 2171 O O . VAL A 1 282 ? -4.647 -2.253 10.895 1.00 92.12 282 VAL A O 1
ATOM 2174 N N . PHE A 1 283 ? -3.025 -0.716 11.107 1.00 91.56 283 PHE A N 1
ATOM 2175 C CA . PHE A 1 283 ? -2.591 -1.137 12.449 1.00 91.56 283 PHE A CA 1
ATOM 2176 C C . PHE A 1 283 ? -3.200 -0.328 13.601 1.00 91.56 283 PHE A C 1
ATOM 2178 O O . PHE A 1 283 ? -2.807 -0.499 14.753 1.00 91.56 283 PHE A O 1
ATOM 2185 N N . GLN A 1 284 ? -4.167 0.545 13.311 1.00 88.19 284 GLN A N 1
ATOM 2186 C CA . GLN A 1 284 ? -4.930 1.304 14.307 1.00 88.19 284 GLN A CA 1
ATOM 2187 C C . GLN A 1 284 ? -4.080 2.163 15.260 1.00 88.19 284 GLN A C 1
ATOM 2189 O O . GLN A 1 284 ? -4.470 2.386 16.406 1.00 88.19 284 GLN A O 1
ATOM 2194 N N . SER A 1 285 ? -2.947 2.698 14.792 1.00 85.88 285 SER A N 1
ATOM 2195 C CA . SER A 1 285 ? -2.169 3.674 15.565 1.00 85.88 285 SER A CA 1
ATOM 2196 C C . SER A 1 285 ? -3.020 4.886 15.974 1.00 85.88 285 SER A C 1
ATOM 2198 O O . SER A 1 285 ? -3.726 5.475 15.150 1.00 85.88 285 SER A O 1
ATOM 2200 N N . ASP A 1 286 ? -2.899 5.273 17.246 1.00 80.69 286 ASP A N 1
ATOM 2201 C CA . ASP A 1 286 ? -3.578 6.388 17.925 1.00 80.69 286 ASP A CA 1
ATOM 2202 C C . ASP A 1 286 ? -2.836 7.735 17.801 1.00 80.69 286 ASP A C 1
ATOM 2204 O O . ASP A 1 286 ? -3.312 8.756 18.293 1.00 80.69 286 ASP A O 1
ATOM 2208 N N . ILE A 1 287 ? -1.687 7.756 17.116 1.00 82.31 287 ILE A N 1
ATOM 2209 C CA . ILE A 1 287 ? -0.819 8.939 16.964 1.00 82.31 287 ILE A CA 1
ATOM 2210 C C . ILE A 1 287 ? -1.422 9.976 15.999 1.00 82.31 287 ILE A C 1
ATOM 2212 O O . ILE A 1 287 ? -1.102 11.161 16.080 1.00 82.31 287 ILE A O 1
ATOM 2216 N N . CYS A 1 288 ? -2.284 9.545 15.075 1.00 86.12 288 CYS A N 1
ATOM 2217 C CA . CYS A 1 288 ? -2.901 10.405 14.065 1.00 86.12 288 CYS A CA 1
ATOM 2218 C C . CYS A 1 288 ? -4.380 10.067 13.852 1.00 86.12 288 CYS A C 1
ATOM 2220 O O . CYS A 1 288 ? -4.846 8.987 14.207 1.00 86.12 288 CYS A O 1
ATOM 2222 N N . THR A 1 289 ? -5.110 10.968 13.195 1.00 89.88 289 THR A N 1
ATOM 2223 C CA . THR A 1 289 ? -6.549 10.826 12.912 1.00 89.88 289 THR A CA 1
ATOM 2224 C C . THR A 1 289 ? -6.872 10.182 11.564 1.00 89.88 289 THR A C 1
ATOM 2226 O O . THR A 1 289 ? -8.034 10.176 11.159 1.00 89.88 289 THR A O 1
ATOM 2229 N N . CYS A 1 290 ? -5.884 9.630 10.851 1.00 93.19 290 CYS A N 1
ATOM 2230 C CA . CYS A 1 290 ? -6.089 9.090 9.505 1.00 93.19 290 CYS A CA 1
ATOM 2231 C C . CYS A 1 290 ? -7.175 8.002 9.468 1.00 93.19 290 CYS A C 1
ATOM 2233 O O . CYS A 1 290 ? -8.163 8.187 8.755 1.00 93.19 290 CYS A O 1
ATOM 2235 N N . ARG A 1 291 ? -7.062 6.944 10.287 1.00 93.38 291 ARG A N 1
ATOM 2236 C CA . ARG A 1 291 ? -8.069 5.871 10.329 1.00 93.38 291 ARG A CA 1
ATOM 2237 C C . ARG A 1 291 ? -9.439 6.332 10.826 1.00 93.38 291 ARG A C 1
ATOM 2239 O O . ARG A 1 291 ? -10.402 6.062 10.113 1.00 93.38 291 ARG A O 1
ATOM 2246 N N . PRO A 1 292 ? -9.583 7.028 11.977 1.00 93.81 292 PRO A N 1
ATOM 2247 C CA . PRO A 1 292 ? -10.895 7.513 12.413 1.00 93.81 292 PRO A CA 1
ATOM 2248 C C . PRO A 1 292 ? -11.623 8.312 11.330 1.00 93.81 292 PRO A C 1
ATOM 2250 O O . PRO A 1 292 ? -12.817 8.131 11.108 1.00 93.81 292 PRO A O 1
ATOM 2253 N N . TYR A 1 293 ? -10.884 9.134 10.584 1.00 95.00 293 TYR A N 1
ATOM 2254 C CA . TYR A 1 293 ? -11.463 9.951 9.532 1.00 95.00 293 TYR A CA 1
ATOM 2255 C C . TYR A 1 293 ? -11.743 9.164 8.237 1.00 95.00 293 TYR A C 1
ATOM 2257 O O . TYR A 1 293 ? -12.679 9.493 7.508 1.00 95.00 293 TYR A O 1
ATOM 2265 N N . LEU A 1 294 ? -10.960 8.122 7.934 1.00 96.56 294 LEU A N 1
ATOM 2266 C CA . LEU A 1 294 ? -11.276 7.166 6.869 1.00 96.56 294 LEU A CA 1
ATOM 2267 C C . LEU A 1 294 ? -12.562 6.397 7.191 1.00 96.56 294 LEU A C 1
ATOM 2269 O O . LEU A 1 294 ? -13.449 6.333 6.345 1.00 96.56 294 LEU A O 1
ATOM 2273 N N . ALA A 1 295 ? -12.686 5.879 8.415 1.00 95.75 295 ALA A N 1
ATOM 2274 C CA . ALA A 1 295 ? -13.863 5.156 8.883 1.00 95.75 295 ALA A CA 1
ATOM 2275 C C . ALA A 1 295 ? -15.117 6.039 8.850 1.00 95.75 295 ALA A C 1
ATOM 2277 O O . ALA A 1 295 ? -16.111 5.646 8.246 1.00 95.75 295 ALA A O 1
ATOM 2278 N N . PHE A 1 296 ? -15.044 7.259 9.395 1.00 96.44 296 PHE A N 1
ATOM 2279 C CA . PHE A 1 296 ? -16.111 8.259 9.274 1.00 96.44 296 PHE A CA 1
ATOM 2280 C C . PHE A 1 296 ? -16.463 8.536 7.806 1.00 96.44 296 PHE A C 1
ATOM 2282 O O . PHE A 1 296 ? -17.630 8.535 7.424 1.00 96.44 296 PHE A O 1
ATOM 2289 N N . GLY A 1 297 ? -15.437 8.693 6.964 1.00 97.38 297 GLY A N 1
ATOM 2290 C CA . GLY A 1 297 ? -15.577 8.876 5.524 1.00 97.38 297 GLY A CA 1
ATOM 2291 C C . GLY A 1 297 ? -16.402 7.784 4.845 1.00 97.38 297 GLY A C 1
ATOM 2292 O O . GLY A 1 297 ? -17.299 8.076 4.059 1.00 97.38 297 GLY A O 1
ATOM 2293 N N . ILE A 1 298 ? -16.098 6.526 5.166 1.00 97.69 298 ILE A N 1
ATOM 2294 C CA . ILE A 1 298 ? -16.785 5.350 4.628 1.00 97.69 298 ILE A CA 1
ATOM 2295 C C . ILE A 1 298 ? -18.212 5.256 5.180 1.00 97.69 298 ILE A C 1
ATOM 2297 O O . ILE A 1 298 ? -19.133 5.010 4.407 1.00 97.69 298 ILE A O 1
ATOM 2301 N N . GLN A 1 299 ? -18.417 5.483 6.481 1.00 97.12 299 GLN A N 1
ATOM 2302 C CA . GLN A 1 299 ? -19.749 5.442 7.097 1.00 97.12 299 GLN A CA 1
ATOM 2303 C C . GLN A 1 299 ? -20.701 6.458 6.456 1.00 97.12 299 GLN A C 1
ATOM 2305 O O . GLN A 1 299 ? -21.815 6.108 6.078 1.00 97.12 299 GLN A O 1
ATOM 2310 N N . GLU A 1 300 ? -20.257 7.701 6.281 1.00 98.00 300 GLU A N 1
ATOM 2311 C CA . GLU A 1 300 ? -21.070 8.746 5.659 1.00 98.00 300 GLU A CA 1
ATOM 2312 C C . GLU A 1 300 ? -21.289 8.504 4.161 1.00 98.00 300 GLU A C 1
ATOM 2314 O O . GLU A 1 300 ? -22.381 8.763 3.659 1.00 98.00 300 GLU A O 1
ATOM 2319 N N . ALA A 1 301 ? -20.300 7.949 3.452 1.00 98.06 301 ALA A N 1
ATOM 2320 C CA . ALA A 1 301 ? -20.466 7.530 2.062 1.00 98.06 301 ALA A CA 1
ATOM 2321 C C . ALA A 1 301 ? -21.523 6.420 1.920 1.00 98.06 301 ALA A C 1
ATOM 2323 O O . ALA A 1 301 ? -22.358 6.479 1.018 1.00 98.06 301 ALA A O 1
ATOM 2324 N N . ILE A 1 302 ? -21.529 5.438 2.828 1.00 98.00 302 ILE A N 1
ATOM 2325 C CA . ILE A 1 302 ? -22.556 4.390 2.870 1.00 98.00 302 ILE A CA 1
ATOM 2326 C C . ILE A 1 302 ? -23.926 5.016 3.125 1.00 98.00 302 ILE A C 1
ATOM 2328 O O . ILE A 1 302 ? -24.823 4.815 2.315 1.00 98.00 302 ILE A O 1
ATOM 2332 N N . LYS A 1 303 ? -24.080 5.828 4.179 1.00 97.56 303 LYS A N 1
ATOM 2333 C CA . LYS A 1 303 ? -25.362 6.477 4.504 1.00 97.56 303 LYS A CA 1
ATOM 2334 C C . LYS A 1 303 ? -25.908 7.302 3.338 1.00 97.56 303 LYS A C 1
ATOM 2336 O O . LYS A 1 303 ? -27.094 7.222 3.036 1.00 97.56 303 LYS A O 1
ATOM 2341 N N . GLU A 1 304 ? -25.057 8.071 2.658 1.00 98.00 304 GLU A N 1
ATOM 2342 C CA . GLU A 1 304 ? -25.479 8.856 1.493 1.00 98.00 304 GLU A CA 1
ATOM 2343 C C . GLU A 1 304 ? -25.993 7.957 0.363 1.00 98.00 304 GLU A C 1
ATOM 2345 O O . GLU A 1 304 ? -27.042 8.228 -0.221 1.00 98.00 304 GLU A O 1
ATOM 2350 N N . ALA A 1 305 ? -25.303 6.847 0.098 1.00 97.44 305 ALA A N 1
ATOM 2351 C CA . ALA A 1 305 ? -25.737 5.867 -0.888 1.00 97.44 305 ALA A CA 1
ATOM 2352 C C . ALA A 1 305 ? -27.080 5.207 -0.509 1.00 97.44 305 ALA A C 1
ATOM 2354 O O . ALA A 1 305 ? -27.943 5.042 -1.374 1.00 97.44 305 ALA A O 1
ATOM 2355 N N . GLN A 1 306 ? -27.289 4.875 0.773 1.00 97.12 306 GLN A N 1
ATOM 2356 C CA . GLN A 1 306 ? -28.546 4.299 1.282 1.00 97.12 306 GLN A CA 1
ATOM 2357 C C . GLN A 1 306 ? -29.721 5.275 1.155 1.00 97.12 306 GLN A C 1
ATOM 2359 O O . GLN A 1 306 ? -30.830 4.874 0.811 1.00 97.12 306 GLN A O 1
ATOM 2364 N N . ASN A 1 307 ? -29.458 6.572 1.319 1.00 96.50 307 ASN A N 1
ATOM 2365 C CA . ASN A 1 307 ? -30.442 7.644 1.149 1.00 96.50 307 ASN A CA 1
ATOM 2366 C C . ASN A 1 307 ? -30.766 7.968 -0.324 1.00 96.50 307 ASN A C 1
ATOM 2368 O O . ASN A 1 307 ? -31.415 8.973 -0.614 1.00 96.50 307 ASN A O 1
ATOM 2372 N N . GLY A 1 308 ? -30.316 7.137 -1.270 1.00 95.38 308 GLY A N 1
ATOM 2373 C CA . GLY A 1 308 ? -30.552 7.309 -2.704 1.00 95.38 308 GLY A CA 1
ATOM 2374 C C . GLY A 1 308 ? -29.513 8.175 -3.423 1.00 95.38 308 GLY A C 1
ATOM 2375 O O . GLY A 1 308 ? -29.607 8.325 -4.642 1.00 95.38 308 GLY A O 1
ATOM 2376 N N . GLY A 1 309 ? -28.519 8.700 -2.702 1.00 97.00 309 GLY A N 1
ATOM 2377 C CA . GLY A 1 309 ? -27.377 9.429 -3.247 1.00 97.00 309 GLY A CA 1
ATOM 2378 C C . GLY A 1 309 ? -26.252 8.516 -3.746 1.00 97.00 309 GLY A C 1
ATOM 2379 O O . GLY A 1 309 ? -26.475 7.382 -4.181 1.00 97.00 309 GLY A O 1
ATOM 2380 N N . SER A 1 310 ? -25.025 9.032 -3.682 1.00 97.19 310 SER A N 1
ATOM 2381 C CA . SER A 1 310 ? -23.785 8.340 -4.034 1.00 97.19 310 SER A CA 1
ATOM 2382 C C . SER A 1 310 ? -22.707 8.605 -2.983 1.00 97.19 310 SER A C 1
ATOM 2384 O O . SER A 1 310 ? -22.491 9.744 -2.563 1.00 97.19 310 SER A O 1
ATOM 2386 N N . GLY A 1 311 ? -21.991 7.556 -2.585 1.00 98.25 311 GLY A N 1
ATOM 2387 C CA . GLY A 1 311 ? -20.846 7.653 -1.685 1.00 98.25 311 GLY A CA 1
ATOM 2388 C C . GLY A 1 311 ? -19.548 7.333 -2.410 1.00 98.25 311 GLY A C 1
ATOM 2389 O O . GLY A 1 311 ? -19.445 6.292 -3.051 1.00 98.25 311 GLY A O 1
ATOM 2390 N N . VAL A 1 312 ? -18.532 8.187 -2.298 1.00 98.62 312 VAL A N 1
ATOM 2391 C CA . VAL A 1 312 ? -17.228 7.963 -2.938 1.00 98.62 312 VAL A CA 1
ATOM 2392 C C . VAL A 1 312 ? -16.096 8.175 -1.940 1.00 98.62 312 VAL A C 1
ATOM 2394 O O . VAL A 1 312 ? -15.974 9.226 -1.313 1.00 98.62 312 VAL A O 1
ATOM 2397 N N . VAL A 1 313 ? -15.215 7.183 -1.826 1.00 98.62 313 VAL A N 1
ATOM 2398 C CA . VAL A 1 313 ? -13.972 7.269 -1.053 1.00 98.62 313 VAL A CA 1
ATOM 2399 C C . VAL A 1 313 ? -12.800 7.020 -1.993 1.00 98.62 313 VAL A C 1
ATOM 2401 O O . VAL A 1 313 ? -12.733 5.981 -2.639 1.00 98.62 313 VAL A O 1
ATOM 2404 N N . ILE A 1 314 ? -11.859 7.956 -2.074 1.00 98.44 314 ILE A N 1
ATOM 2405 C CA . ILE A 1 314 ? -10.663 7.842 -2.914 1.00 98.44 314 ILE A CA 1
ATOM 2406 C C . ILE A 1 314 ? -9.442 7.717 -2.017 1.00 98.44 314 ILE A C 1
ATOM 2408 O O . ILE A 1 314 ? -9.150 8.622 -1.238 1.00 98.44 314 ILE A O 1
ATOM 2412 N N . TYR A 1 315 ? -8.731 6.604 -2.140 1.00 97.81 315 TYR A N 1
ATOM 2413 C CA . TYR A 1 315 ? -7.548 6.274 -1.360 1.00 97.81 315 TYR A CA 1
ATOM 2414 C C . TYR A 1 315 ? -6.287 6.467 -2.211 1.00 97.81 315 TYR A C 1
ATOM 2416 O O . TYR A 1 315 ? -6.019 5.684 -3.119 1.00 97.81 315 TYR A O 1
ATOM 2424 N N . PHE A 1 316 ? -5.516 7.518 -1.936 1.00 96.62 316 PHE A N 1
ATOM 2425 C CA . PHE A 1 316 ? -4.253 7.826 -2.608 1.00 96.62 316 PHE A CA 1
ATOM 2426 C C . PHE A 1 316 ? -3.076 7.192 -1.878 1.00 96.62 316 PHE A C 1
ATOM 2428 O O . PHE A 1 316 ? -2.905 7.414 -0.681 1.00 96.62 316 PHE A O 1
ATOM 2435 N N . ARG A 1 317 ? -2.201 6.497 -2.608 1.00 94.25 317 ARG A N 1
ATOM 2436 C CA . ARG A 1 317 ? -1.000 5.862 -2.047 1.00 94.25 317 ARG A CA 1
ATOM 2437 C C . ARG A 1 317 ? 0.150 6.858 -1.872 1.00 94.25 317 ARG A C 1
ATOM 2439 O O . ARG A 1 317 ? 1.133 6.846 -2.611 1.00 94.25 317 ARG A O 1
ATOM 2446 N N . LYS A 1 318 ? -0.042 7.809 -0.952 1.00 91.06 318 LYS A N 1
ATOM 2447 C CA . LYS A 1 318 ? 0.852 8.947 -0.666 1.00 91.06 318 LYS A CA 1
ATOM 2448 C C . LYS A 1 318 ? 1.226 9.005 0.820 1.00 91.06 318 LYS A C 1
ATOM 2450 O O . LYS A 1 318 ? 0.945 9.996 1.500 1.00 91.06 318 LYS A O 1
ATOM 2455 N N . GLU A 1 319 ? 1.877 7.950 1.306 1.00 91.62 319 GLU A N 1
ATOM 2456 C CA . GLU A 1 319 ? 2.316 7.829 2.702 1.00 91.62 319 GLU A CA 1
ATOM 2457 C C . GLU A 1 319 ? 3.165 9.025 3.170 1.00 91.62 319 GLU A C 1
ATOM 2459 O O . GLU A 1 319 ? 3.987 9.578 2.430 1.00 91.62 319 GLU A O 1
ATOM 2464 N N . GLY A 1 320 ? 2.963 9.439 4.426 1.00 85.75 320 GLY A N 1
ATOM 2465 C CA . GLY A 1 320 ? 3.791 10.456 5.073 1.00 85.75 320 GLY A CA 1
ATOM 2466 C C . GLY A 1 320 ? 3.794 11.814 4.365 1.00 85.75 320 GLY A C 1
ATOM 2467 O O . GLY A 1 320 ? 4.811 12.493 4.375 1.00 85.75 320 GLY A O 1
ATOM 2468 N N . ARG A 1 321 ? 2.689 12.217 3.720 1.00 86.81 321 ARG A N 1
ATOM 2469 C CA . ARG A 1 321 ? 2.620 13.426 2.865 1.00 86.81 321 ARG A CA 1
ATOM 2470 C C . ARG A 1 321 ? 3.566 13.380 1.662 1.00 86.81 321 ARG A C 1
ATOM 2472 O O . ARG A 1 321 ? 4.146 14.397 1.287 1.00 86.81 321 ARG A O 1
ATOM 2479 N N . ALA A 1 322 ? 3.689 12.197 1.067 1.00 88.62 322 ALA A N 1
ATOM 2480 C CA . ALA A 1 322 ? 4.638 11.896 -0.001 1.00 88.62 322 ALA A CA 1
ATOM 2481 C C . ALA A 1 322 ? 6.125 12.026 0.404 1.00 88.62 322 ALA A C 1
ATOM 2483 O O . ALA A 1 322 ? 6.982 12.058 -0.472 1.00 88.62 322 ALA A O 1
ATOM 2484 N N . LEU A 1 323 ? 6.441 12.047 1.709 1.00 88.56 323 LEU A N 1
ATOM 2485 C CA . LEU A 1 323 ? 7.815 11.929 2.230 1.00 88.56 323 LEU A CA 1
ATOM 2486 C C . LEU A 1 323 ? 8.224 10.470 2.496 1.00 88.56 323 LEU A C 1
ATOM 2488 O O . LEU A 1 323 ? 9.402 10.180 2.694 1.00 88.56 323 LEU A O 1
ATOM 2492 N N . GLY A 1 324 ? 7.252 9.554 2.532 1.00 90.12 324 GLY A N 1
ATOM 2493 C CA . GLY A 1 324 ? 7.468 8.152 2.872 1.00 90.12 324 GLY A CA 1
ATOM 2494 C C . GLY A 1 324 ? 7.482 7.866 4.378 1.00 90.12 324 GLY A C 1
ATOM 2495 O O . GLY A 1 324 ? 7.538 8.756 5.232 1.00 90.12 324 GLY A O 1
ATOM 2496 N N . GLU A 1 325 ? 7.404 6.578 4.710 1.00 90.75 325 GLU A N 1
ATOM 2497 C CA . GLU A 1 325 ? 7.232 6.097 6.086 1.00 90.75 325 GLU A CA 1
ATOM 2498 C C . GLU A 1 325 ? 8.472 6.328 6.966 1.00 90.75 325 GLU A C 1
ATOM 2500 O O . GLU A 1 325 ? 8.346 6.694 8.135 1.00 90.75 325 GLU A O 1
ATOM 2505 N N . VAL A 1 326 ? 9.678 6.197 6.401 1.00 91.19 326 VAL A N 1
ATOM 2506 C CA . VAL A 1 326 ? 10.935 6.403 7.140 1.00 91.19 326 VAL A CA 1
ATOM 2507 C C . VAL A 1 326 ? 11.019 7.829 7.685 1.00 91.19 326 VAL A C 1
ATOM 2509 O O . VAL A 1 326 ? 11.211 8.023 8.885 1.00 91.19 326 VAL A O 1
ATOM 2512 N N . VAL A 1 327 ? 10.817 8.839 6.831 1.00 89.00 327 VAL A N 1
ATOM 2513 C CA . VAL A 1 327 ? 10.867 10.254 7.236 1.00 89.00 327 VAL A CA 1
ATOM 2514 C C . VAL A 1 327 ? 9.780 10.560 8.264 1.00 89.00 327 VAL A C 1
ATOM 2516 O O . VAL A 1 327 ? 10.046 11.221 9.267 1.00 89.00 327 VAL A O 1
ATOM 2519 N N . LYS A 1 328 ? 8.573 10.014 8.081 1.00 88.19 328 LYS A N 1
ATOM 2520 C CA . LYS A 1 328 ? 7.484 10.109 9.064 1.00 88.19 328 LYS A CA 1
ATOM 2521 C C . LYS A 1 328 ? 7.917 9.597 10.443 1.00 88.19 328 LYS A C 1
ATOM 2523 O O . LYS A 1 328 ? 7.678 10.277 11.441 1.00 88.19 328 LYS A O 1
ATOM 2528 N N . TYR A 1 329 ? 8.581 8.445 10.519 1.00 89.19 329 TYR A N 1
ATOM 2529 C CA . TYR A 1 329 ? 9.062 7.901 11.793 1.00 89.19 329 TYR A CA 1
ATOM 2530 C C . TYR A 1 329 ? 10.214 8.714 12.383 1.00 89.19 329 TYR A C 1
ATOM 2532 O O . TYR A 1 329 ? 10.241 8.918 13.597 1.00 89.19 329 TYR A O 1
ATOM 2540 N N . LEU A 1 330 ? 11.112 9.263 11.561 1.00 89.81 330 LEU A N 1
ATOM 2541 C CA . LEU A 1 330 ? 12.136 10.203 12.032 1.00 89.81 330 LEU A CA 1
ATOM 2542 C C . LEU A 1 330 ? 11.505 11.456 12.661 1.00 89.81 330 LEU A C 1
ATOM 2544 O O . LEU A 1 330 ? 11.917 11.865 13.749 1.00 89.81 330 LEU A O 1
ATOM 2548 N N . VAL A 1 331 ? 10.454 12.011 12.046 1.00 86.25 331 VAL A N 1
ATOM 2549 C CA . VAL A 1 331 ? 9.684 13.132 12.612 1.00 86.25 331 VAL A CA 1
ATOM 2550 C C . VAL A 1 331 ? 9.017 12.731 13.930 1.00 86.25 331 VAL A C 1
ATOM 2552 O O . VAL A 1 331 ? 9.092 13.480 14.904 1.00 86.25 331 VAL A O 1
ATOM 2555 N N . TYR A 1 332 ? 8.408 11.545 14.018 1.00 84.75 332 TYR A N 1
ATOM 2556 C CA . TYR A 1 332 ? 7.816 11.053 15.270 1.00 84.75 332 TYR A CA 1
ATOM 2557 C C . TYR A 1 332 ? 8.858 10.866 16.377 1.00 84.75 332 TYR A C 1
ATOM 2559 O O . TYR A 1 332 ? 8.621 11.260 17.519 1.00 84.75 332 TYR A O 1
ATOM 2567 N N . ASN A 1 333 ? 10.034 10.334 16.048 1.00 86.19 333 ASN A N 1
ATOM 2568 C CA . ASN A 1 333 ? 11.137 10.186 16.993 1.00 86.19 333 ASN A CA 1
ATOM 2569 C C . ASN A 1 333 ? 11.617 11.549 17.505 1.00 86.19 333 ASN A C 1
ATOM 2571 O O . ASN A 1 333 ? 11.806 11.723 18.711 1.00 86.19 333 ASN A O 1
ATOM 2575 N N . ALA A 1 334 ? 11.768 12.530 16.611 1.00 84.81 334 ALA A N 1
ATOM 2576 C CA . ALA A 1 334 ? 12.147 13.893 16.972 1.00 84.81 334 ALA A CA 1
ATOM 2577 C C . ALA A 1 334 ? 11.096 14.567 17.870 1.00 84.81 334 ALA A C 1
ATOM 2579 O O . ALA A 1 334 ? 11.457 15.201 18.863 1.00 84.81 334 ALA A O 1
ATOM 2580 N N . ARG A 1 335 ? 9.801 14.382 17.570 1.00 82.62 335 ARG A N 1
ATOM 2581 C CA . ARG A 1 335 ? 8.683 14.867 18.398 1.00 82.62 335 ARG A CA 1
ATOM 2582 C C . ARG A 1 335 ? 8.740 14.291 19.811 1.00 82.62 335 ARG A C 1
ATOM 2584 O O . ARG A 1 335 ? 8.754 15.046 20.777 1.00 82.62 335 ARG A O 1
ATOM 2591 N N . LYS A 1 336 ? 8.875 12.969 19.944 1.00 79.06 336 LYS A N 1
ATOM 2592 C CA . LYS A 1 336 ? 8.921 12.311 21.260 1.00 79.06 336 LYS A CA 1
ATOM 2593 C C . LYS A 1 336 ? 10.143 12.719 22.094 1.00 79.06 336 LYS A C 1
ATOM 2595 O O . LYS A 1 336 ? 10.022 12.858 23.306 1.00 79.06 336 LYS A O 1
ATOM 2600 N N . ARG A 1 337 ? 11.308 12.936 21.469 1.00 77.25 337 ARG A N 1
ATOM 2601 C CA . ARG A 1 337 ? 12.539 13.376 22.164 1.00 77.25 337 ARG A CA 1
ATOM 2602 C C . ARG A 1 337 ? 12.520 14.853 22.562 1.00 77.25 337 ARG A C 1
ATOM 2604 O O . ARG A 1 337 ? 13.083 15.213 23.587 1.00 77.25 337 ARG A O 1
ATOM 2611 N N . GLY A 1 338 ? 11.913 15.709 21.740 1.00 65.75 338 GLY A N 1
ATOM 2612 C CA . GLY A 1 338 ? 11.964 17.168 21.878 1.00 65.75 338 GLY A CA 1
ATOM 2613 C C . GLY A 1 338 ? 10.732 17.812 22.521 1.00 65.75 338 GLY A C 1
ATOM 2614 O O . GLY A 1 338 ? 10.597 19.035 22.428 1.00 65.75 338 GLY A O 1
ATOM 2615 N N . GLY A 1 339 ? 9.846 17.004 23.112 1.00 72.56 339 GLY A N 1
ATOM 2616 C CA . GLY A 1 339 ? 8.516 17.403 23.575 1.00 72.56 339 GLY A CA 1
ATOM 2617 C C . GLY A 1 339 ? 7.496 17.383 22.434 1.00 72.56 339 GLY A C 1
ATOM 2618 O O . GLY A 1 339 ? 7.658 18.100 21.445 1.00 72.56 339 GLY A O 1
ATOM 2619 N N . ASP A 1 340 ? 6.457 16.555 22.571 1.00 77.81 340 ASP A N 1
ATOM 2620 C CA . ASP A 1 340 ? 5.396 16.416 21.571 1.00 77.81 340 ASP A CA 1
ATOM 2621 C C . ASP A 1 340 ? 4.269 17.420 21.841 1.00 77.81 340 ASP A C 1
ATOM 2623 O O . ASP A 1 340 ? 3.306 17.105 22.538 1.00 77.81 340 ASP A O 1
ATOM 2627 N N . THR A 1 341 ? 4.430 18.649 21.347 1.00 77.31 341 THR A N 1
ATOM 2628 C CA . THR A 1 341 ? 3.463 19.745 21.508 1.00 77.31 341 THR A CA 1
ATOM 2629 C C . THR A 1 341 ? 2.941 20.241 20.162 1.00 77.31 341 THR A C 1
ATOM 2631 O O . THR A 1 341 ? 3.643 20.181 19.146 1.00 77.31 341 THR A O 1
ATOM 2634 N N . ALA A 1 342 ? 1.692 20.717 20.132 1.00 72.25 342 ALA A N 1
ATOM 2635 C CA . ALA A 1 342 ? 1.025 21.094 18.884 1.00 72.25 342 ALA A CA 1
ATOM 2636 C C . ALA A 1 342 ? 1.684 22.308 18.197 1.00 72.25 342 ALA A C 1
ATOM 2638 O O . ALA A 1 342 ? 1.782 22.352 16.970 1.00 72.25 342 ALA A O 1
ATOM 2639 N N . ASP A 1 343 ? 2.210 23.262 18.968 1.00 71.19 343 ASP A N 1
ATOM 2640 C CA . ASP A 1 343 ? 2.889 24.467 18.470 1.00 71.19 343 ASP A CA 1
ATOM 2641 C C . ASP A 1 343 ? 4.152 24.155 17.645 1.00 71.19 343 ASP A C 1
ATOM 2643 O O . ASP A 1 343 ? 4.450 24.862 16.683 1.00 71.19 343 ASP A O 1
ATOM 2647 N N . LYS A 1 344 ? 4.851 23.053 17.949 1.00 77.31 344 LYS A N 1
ATOM 2648 C CA . LYS A 1 344 ? 6.105 22.656 17.275 1.00 77.31 344 LYS A CA 1
ATOM 2649 C C . LYS A 1 344 ? 5.910 21.657 16.138 1.00 77.31 344 LYS A C 1
ATOM 2651 O O . LYS A 1 344 ? 6.874 21.257 15.488 1.00 77.31 344 LYS A O 1
ATOM 2656 N N . TYR A 1 345 ? 4.681 21.217 15.883 1.00 77.75 345 TYR A N 1
ATOM 2657 C CA . TYR A 1 345 ? 4.401 20.081 15.003 1.00 77.75 345 TYR A CA 1
ATOM 2658 C C . TYR A 1 345 ? 4.945 20.254 13.567 1.00 77.75 345 TYR A C 1
ATOM 2660 O O . TYR A 1 345 ? 5.594 19.351 13.027 1.00 77.75 345 TYR A O 1
ATOM 2668 N N . PHE A 1 346 ? 4.724 21.416 12.942 1.00 77.69 346 PHE A N 1
ATOM 2669 C CA . PHE A 1 346 ? 5.229 21.683 11.588 1.00 77.69 346 PHE A CA 1
ATOM 2670 C C . PHE A 1 346 ? 6.720 22.012 11.570 1.00 77.69 346 PHE A C 1
ATOM 2672 O O . PHE A 1 346 ? 7.417 21.507 10.696 1.00 77.69 346 PHE A O 1
ATOM 2679 N N . GLU A 1 347 ? 7.213 22.754 12.564 1.00 79.50 347 GLU A N 1
ATOM 2680 C CA . GLU A 1 347 ? 8.638 23.073 12.712 1.00 79.50 347 GLU A CA 1
ATOM 2681 C C . GLU A 1 347 ? 9.481 21.789 12.785 1.00 79.50 347 GLU A C 1
ATOM 2683 O O . GLU A 1 347 ? 10.494 21.651 12.109 1.00 79.50 347 GLU A O 1
ATOM 2688 N N . ARG A 1 348 ? 9.021 20.777 13.533 1.00 79.00 348 ARG A N 1
ATOM 2689 C CA . ARG A 1 348 ? 9.681 19.461 13.594 1.00 79.00 348 ARG A CA 1
ATOM 2690 C C . ARG A 1 348 ? 9.707 18.750 12.245 1.00 79.00 348 ARG A C 1
ATOM 2692 O O . ARG A 1 348 ? 10.674 18.056 11.953 1.00 79.00 348 ARG A O 1
ATOM 2699 N N . THR A 1 349 ? 8.657 18.906 11.444 1.00 78.69 349 THR A N 1
ATOM 2700 C CA . THR A 1 349 ? 8.617 18.329 10.097 1.00 78.69 349 THR A CA 1
ATOM 2701 C C . THR A 1 349 ? 9.607 19.053 9.185 1.00 78.69 349 THR A C 1
ATOM 2703 O O . THR A 1 349 ? 10.394 18.390 8.523 1.00 78.69 349 THR A O 1
ATOM 2706 N N . GLU A 1 350 ? 9.648 20.386 9.216 1.00 83.12 350 GLU A N 1
ATOM 2707 C CA . GLU A 1 350 ? 10.599 21.197 8.438 1.00 83.12 350 GLU A CA 1
ATOM 2708 C C . GLU A 1 350 ? 12.051 20.921 8.822 1.00 83.12 350 GLU A C 1
ATOM 2710 O O . GLU A 1 350 ? 12.887 20.730 7.947 1.00 83.12 350 GLU A O 1
ATOM 2715 N N . ASN A 1 351 ? 12.346 20.810 10.117 1.00 83.00 351 ASN A N 1
ATOM 2716 C CA . ASN A 1 351 ? 13.698 20.543 10.606 1.00 83.00 351 ASN A CA 1
ATOM 2717 C C . ASN A 1 351 ? 14.254 19.186 10.138 1.00 83.00 351 ASN A C 1
ATOM 2719 O O . ASN A 1 351 ? 15.467 19.026 10.054 1.00 83.00 351 ASN A O 1
ATOM 2723 N N . ILE A 1 352 ? 13.388 18.201 9.866 1.00 83.56 352 ILE A N 1
ATOM 2724 C CA . ILE A 1 352 ? 13.796 16.850 9.445 1.00 83.56 352 ILE A CA 1
ATOM 2725 C C . ILE A 1 352 ? 13.684 16.669 7.929 1.00 83.56 352 ILE A C 1
ATOM 2727 O O . ILE A 1 352 ? 14.587 16.120 7.309 1.00 83.56 352 ILE A O 1
ATOM 2731 N N . ALA A 1 353 ? 12.573 17.100 7.335 1.00 78.44 353 ALA A N 1
ATOM 2732 C CA . ALA A 1 353 ? 12.261 16.880 5.926 1.00 78.44 353 ALA A CA 1
ATOM 2733 C C . ALA A 1 353 ? 12.637 18.065 5.022 1.00 78.44 353 ALA A C 1
ATOM 2735 O O . ALA A 1 353 ? 12.537 17.951 3.805 1.00 78.44 353 ALA A O 1
ATOM 2736 N N . GLY A 1 354 ? 12.999 19.221 5.586 1.00 81.88 354 GLY A N 1
ATOM 2737 C CA . GLY A 1 354 ? 13.247 20.467 4.851 1.00 81.88 354 GLY A CA 1
ATOM 2738 C C . GLY A 1 354 ? 11.982 21.156 4.319 1.00 81.88 354 GLY A C 1
ATOM 2739 O O . GLY A 1 354 ? 12.057 22.284 3.843 1.00 81.88 354 GLY A O 1
ATOM 2740 N N . VAL A 1 355 ? 10.818 20.501 4.402 1.00 82.69 355 VAL A N 1
ATOM 2741 C CA . VAL A 1 355 ? 9.524 20.976 3.885 1.00 82.69 355 VAL A CA 1
ATOM 2742 C C . VAL A 1 355 ? 8.361 20.470 4.744 1.00 82.69 355 VAL A C 1
ATOM 2744 O O . VAL A 1 355 ? 8.454 19.427 5.390 1.00 82.69 355 VAL A O 1
ATOM 2747 N N . ARG A 1 356 ? 7.223 21.182 4.739 1.00 74.75 356 ARG A N 1
ATOM 2748 C CA . ARG A 1 356 ? 6.013 20.784 5.497 1.00 74.75 356 ARG A CA 1
ATOM 2749 C C . ARG A 1 356 ? 5.175 19.703 4.816 1.00 74.75 356 ARG A C 1
ATOM 2751 O O . ARG A 1 356 ? 4.482 18.941 5.500 1.00 74.75 356 ARG A O 1
ATOM 2758 N N . ASP A 1 357 ? 5.152 19.699 3.488 1.00 77.69 357 ASP A N 1
ATOM 2759 C CA . ASP A 1 357 ? 4.265 18.868 2.676 1.00 77.69 357 ASP A CA 1
ATOM 2760 C C . ASP A 1 357 ? 4.818 18.747 1.250 1.00 77.69 357 ASP A C 1
ATOM 2762 O O . ASP A 1 357 ? 5.157 19.761 0.644 1.00 77.69 357 ASP A O 1
ATOM 2766 N N . MET A 1 358 ? 4.892 17.527 0.712 1.00 81.12 358 MET A N 1
ATOM 2767 C CA . MET A 1 358 ? 5.271 17.264 -0.684 1.00 81.12 358 MET A CA 1
ATOM 2768 C C . MET A 1 358 ? 4.103 16.707 -1.504 1.00 81.12 358 MET A C 1
ATOM 2770 O O . MET A 1 358 ? 4.277 16.250 -2.634 1.00 81.12 358 MET A O 1
ATOM 2774 N N . ARG A 1 359 ? 2.879 16.719 -0.962 1.00 81.19 359 ARG A N 1
ATOM 2775 C CA . ARG A 1 359 ? 1.709 16.240 -1.694 1.00 81.19 359 ARG A CA 1
ATOM 2776 C C . ARG A 1 359 ? 1.351 17.224 -2.790 1.00 81.19 359 ARG A C 1
ATOM 2778 O O . ARG A 1 359 ? 0.822 18.307 -2.549 1.00 81.19 359 ARG A O 1
ATOM 2785 N N . PHE A 1 360 ? 1.495 16.761 -4.019 1.00 80.06 360 PHE A N 1
ATOM 2786 C CA . PHE A 1 360 ? 0.971 17.440 -5.191 1.00 80.06 360 PHE A CA 1
ATOM 2787 C C . PHE A 1 360 ? -0.550 17.261 -5.292 1.00 80.06 360 PHE A C 1
ATOM 2789 O O . PHE A 1 360 ? -1.048 16.385 -6.004 1.00 80.06 360 PHE A O 1
ATOM 2796 N N . GLN A 1 361 ? -1.302 18.060 -4.531 1.00 86.31 361 GLN A N 1
ATOM 2797 C CA . GLN A 1 361 ? -2.770 18.027 -4.550 1.00 86.31 361 GLN A CA 1
ATOM 2798 C C . GLN A 1 361 ? -3.349 18.585 -5.859 1.00 86.31 361 GLN A C 1
ATOM 2800 O O . GLN A 1 361 ? -4.467 18.243 -6.211 1.00 86.31 361 GLN A O 1
ATOM 2805 N N . ALA A 1 362 ? -2.580 19.357 -6.634 1.00 89.94 362 ALA A N 1
ATOM 2806 C CA . ALA A 1 362 ? -3.015 19.908 -7.920 1.00 89.94 362 ALA A CA 1
ATOM 2807 C C . ALA A 1 362 ? -3.390 18.846 -8.974 1.00 89.94 362 ALA A C 1
ATOM 2809 O O . ALA A 1 362 ? -4.165 19.148 -9.876 1.00 89.94 362 ALA A O 1
ATOM 2810 N N . LEU A 1 363 ? -2.866 17.618 -8.860 1.00 94.25 363 LEU A N 1
ATOM 2811 C CA . LEU A 1 363 ? -3.182 16.489 -9.750 1.00 94.25 363 LEU A CA 1
ATOM 2812 C C . LEU A 1 363 ? -4.345 15.625 -9.231 1.00 94.25 363 LEU A C 1
ATOM 2814 O O . LEU A 1 363 ? -4.912 14.823 -9.961 1.00 94.25 363 LEU A O 1
ATOM 2818 N N . MET A 1 364 ? -4.701 15.763 -7.951 1.00 94.94 364 MET A N 1
ATOM 2819 C CA . MET A 1 364 ? -5.721 14.935 -7.302 1.00 94.94 364 MET A CA 1
ATOM 2820 C C . MET A 1 364 ? -7.121 15.034 -7.948 1.00 94.94 364 MET A C 1
ATOM 2822 O O . MET A 1 364 ? -7.774 13.995 -8.030 1.00 94.94 364 MET A O 1
ATOM 2826 N N . PRO A 1 365 ? -7.598 16.199 -8.435 1.00 96.75 365 PRO A N 1
ATOM 2827 C CA . PRO A 1 365 ? -8.940 16.310 -9.014 1.00 96.75 365 PRO A CA 1
ATOM 2828 C C . PRO A 1 365 ? -9.156 15.544 -10.325 1.00 96.75 365 PRO A C 1
ATOM 2830 O O . PRO A 1 365 ? -10.303 15.345 -10.715 1.00 96.75 365 PRO A O 1
ATOM 2833 N N . ASP A 1 366 ? -8.100 15.093 -11.007 1.00 97.75 366 ASP A N 1
ATOM 2834 C CA . ASP A 1 366 ? -8.211 14.452 -12.323 1.00 97.75 366 ASP A CA 1
ATOM 2835 C C . ASP A 1 366 ? -9.104 13.197 -12.291 1.00 97.75 366 ASP A C 1
ATOM 2837 O O . ASP A 1 366 ? -9.896 12.977 -13.207 1.00 97.75 366 ASP A O 1
ATOM 2841 N N . ILE A 1 367 ? -9.059 12.409 -11.209 1.00 98.06 367 ILE A N 1
ATOM 2842 C CA . ILE A 1 367 ? -9.952 11.248 -11.036 1.00 98.06 367 ILE A CA 1
ATOM 2843 C C . ILE A 1 367 ? -11.413 11.661 -10.816 1.00 98.06 367 ILE A C 1
ATOM 2845 O O . ILE A 1 367 ? -12.319 10.950 -11.237 1.00 98.06 367 ILE A O 1
ATOM 2849 N N . LEU A 1 368 ? -11.669 12.827 -10.215 1.00 98.44 368 LEU A N 1
ATOM 2850 C CA . LEU A 1 368 ? -13.030 13.349 -10.063 1.00 98.44 368 LEU A CA 1
ATOM 2851 C C . LEU A 1 368 ? -13.607 13.749 -11.423 1.00 98.44 368 LEU A C 1
ATOM 2853 O O . LEU A 1 368 ? -14.760 13.445 -11.718 1.00 98.44 368 LEU A O 1
ATOM 2857 N N . HIS A 1 369 ? -12.787 14.369 -12.274 1.00 98.12 369 HIS A N 1
ATOM 2858 C CA . HIS A 1 369 ? -13.152 14.663 -13.657 1.00 98.12 369 HIS A CA 1
ATOM 2859 C C . HIS A 1 369 ? -13.362 13.402 -14.488 1.00 98.12 369 HIS A C 1
ATOM 2861 O O . HIS A 1 369 ? -14.306 13.349 -15.276 1.00 98.12 369 HIS A O 1
ATOM 2867 N N . TRP A 1 370 ? -12.529 12.379 -14.287 1.00 98.31 370 TRP A N 1
ATOM 2868 C CA . TRP A 1 370 ? -12.710 11.088 -14.941 1.00 98.31 370 TRP A CA 1
ATOM 2869 C C . TRP A 1 370 ? -14.048 10.438 -14.560 1.00 98.31 370 TRP A C 1
ATOM 2871 O O . TRP A 1 370 ? -14.749 9.951 -15.441 1.00 98.31 370 TRP A O 1
ATOM 2881 N N . LEU A 1 371 ? -14.444 10.525 -13.284 1.00 98.19 371 LEU A N 1
ATOM 2882 C CA . LEU A 1 371 ? -15.748 10.076 -12.778 1.00 98.19 371 LEU A CA 1
ATOM 2883 C C . LEU A 1 371 ? -16.930 10.970 -13.203 1.00 98.19 371 LEU A C 1
ATOM 2885 O O . LEU A 1 371 ? -18.070 10.640 -12.898 1.00 98.19 371 LEU A O 1
ATOM 2889 N N . GLY A 1 372 ? -16.687 12.110 -13.860 1.00 97.38 372 GLY A N 1
ATOM 2890 C CA . GLY A 1 372 ? -17.737 13.047 -14.275 1.00 97.38 372 GLY A CA 1
ATOM 2891 C C . GLY A 1 372 ? -18.283 13.940 -13.158 1.00 97.38 372 GLY A C 1
ATOM 2892 O O . GLY A 1 372 ? -19.307 14.596 -13.340 1.00 97.38 372 GLY A O 1
ATOM 2893 N N . ILE A 1 373 ? -17.615 13.996 -12.003 1.00 98.06 373 ILE A N 1
ATOM 2894 C CA . ILE A 1 373 ? -18.068 14.766 -10.841 1.00 98.06 373 ILE A CA 1
ATOM 2895 C C . ILE A 1 373 ? -17.878 16.265 -11.104 1.00 98.06 373 ILE A C 1
ATOM 2897 O O . ILE A 1 373 ? -16.771 16.737 -11.370 1.00 98.06 373 ILE A O 1
ATOM 2901 N N . LYS A 1 374 ? -18.964 17.031 -10.965 1.00 96.75 374 LYS A N 1
ATOM 2902 C CA . LYS A 1 374 ? -18.979 18.504 -11.097 1.00 96.75 374 LYS A CA 1
ATOM 2903 C C . LYS A 1 374 ? -19.403 19.228 -9.818 1.00 96.75 374 LYS A C 1
ATOM 2905 O O . LYS A 1 374 ? -19.094 20.409 -9.639 1.00 96.75 374 LYS A O 1
ATOM 2910 N N . LYS A 1 375 ? -20.091 18.521 -8.920 1.00 97.25 375 LYS A N 1
ATOM 2911 C CA . LYS A 1 375 ? -20.608 19.018 -7.644 1.00 97.25 375 LYS A CA 1
ATOM 2912 C C . LYS A 1 375 ? -20.402 17.946 -6.576 1.00 97.25 375 LYS A C 1
ATOM 2914 O O . LYS A 1 375 ? -20.683 16.779 -6.816 1.00 97.25 375 LYS A O 1
ATOM 2919 N N . ILE A 1 376 ? -19.934 18.361 -5.408 1.00 98.50 376 ILE A N 1
ATOM 2920 C CA . ILE A 1 376 ? -19.817 17.550 -4.199 1.00 98.50 376 ILE A CA 1
ATOM 2921 C C . ILE A 1 376 ? -20.715 18.195 -3.148 1.00 98.50 376 ILE A C 1
ATOM 2923 O O . ILE A 1 376 ? -20.462 19.327 -2.731 1.00 98.50 376 ILE A O 1
ATOM 2927 N N . ASP A 1 377 ? -21.763 17.495 -2.724 1.00 98.44 377 ASP A N 1
ATOM 2928 C CA . ASP A 1 377 ? -22.670 18.007 -1.698 1.00 98.44 377 ASP A CA 1
ATOM 2929 C C . ASP A 1 377 ? -21.982 17.997 -0.334 1.00 98.44 377 ASP A C 1
ATOM 2931 O O . ASP A 1 377 ? -21.997 19.009 0.357 1.00 98.44 377 ASP A O 1
ATOM 2935 N N . ARG A 1 378 ? -21.308 16.893 0.016 1.00 98.19 378 ARG A N 1
ATOM 2936 C CA . ARG A 1 378 ? -20.667 16.701 1.324 1.00 98.19 378 ARG A CA 1
ATOM 2937 C C . ARG A 1 378 ? -19.217 16.252 1.165 1.00 98.19 378 ARG A C 1
ATOM 2939 O O . ARG A 1 378 ? -18.940 15.088 0.884 1.00 98.19 378 ARG A O 1
ATOM 2946 N N . MET A 1 379 ? -18.263 17.160 1.364 1.00 98.00 379 MET A N 1
ATOM 2947 C CA . MET A 1 379 ? -16.833 16.839 1.367 1.00 98.00 379 MET A CA 1
ATOM 2948 C C . MET A 1 379 ? -16.339 16.563 2.792 1.00 98.00 379 MET A C 1
ATOM 2950 O O . MET A 1 379 ? -16.224 17.471 3.615 1.00 98.00 379 MET A O 1
ATOM 2954 N N . LEU A 1 380 ? -15.955 15.319 3.064 1.00 97.56 380 LEU A N 1
ATOM 2955 C CA . LEU A 1 380 ? -15.490 14.848 4.372 1.00 97.56 380 LEU A CA 1
ATOM 2956 C C . LEU A 1 380 ? -13.986 15.125 4.539 1.00 97.56 380 LEU A C 1
ATOM 2958 O O . LEU A 1 380 ? -13.143 14.224 4.430 1.00 97.56 380 LEU A O 1
ATOM 2962 N N . SER A 1 381 ? -13.618 16.399 4.701 1.00 93.94 381 SER A N 1
ATOM 2963 C CA . SER A 1 381 ? -12.223 16.847 4.786 1.00 93.94 381 SER A CA 1
ATOM 2964 C C . SER A 1 381 ? -12.063 18.206 5.474 1.00 93.94 381 SER A C 1
ATOM 2966 O O . SER A 1 381 ? -12.718 19.190 5.138 1.00 93.94 381 SER A O 1
ATOM 2968 N N . MET A 1 382 ? -11.054 18.299 6.345 1.00 90.38 382 MET A N 1
ATOM 2969 C CA . MET A 1 382 ? -10.597 19.565 6.945 1.00 90.38 382 MET A CA 1
ATOM 2970 C C . MET A 1 382 ? -9.485 20.248 6.130 1.00 90.38 382 MET A C 1
ATOM 2972 O O . MET A 1 382 ? -9.133 21.395 6.385 1.00 90.38 382 MET A O 1
ATOM 2976 N N . SER A 1 383 ? -8.903 19.564 5.141 1.00 90.88 383 SER A N 1
ATOM 2977 C CA . SER A 1 383 ? -7.737 20.067 4.406 1.00 90.88 383 SER A CA 1
ATOM 2978 C C . SER A 1 383 ? -8.126 21.132 3.382 1.00 90.88 383 SER A C 1
ATOM 2980 O O . SER A 1 383 ? -8.842 20.827 2.427 1.00 90.88 383 SER A O 1
ATOM 2982 N N . ASN A 1 384 ? -7.597 22.349 3.542 1.00 89.75 384 ASN A N 1
ATOM 2983 C CA . ASN A 1 384 ? -7.746 23.406 2.536 1.00 89.75 384 ASN A CA 1
ATOM 2984 C C . ASN A 1 384 ? -7.022 23.051 1.241 1.00 89.75 384 ASN A C 1
ATOM 2986 O O . ASN A 1 384 ? -7.612 23.174 0.186 1.00 89.75 384 ASN A O 1
ATOM 2990 N N . MET A 1 385 ? -5.822 22.462 1.307 1.00 89.00 385 MET A N 1
ATOM 2991 C CA . MET A 1 385 ? -5.094 22.043 0.100 1.00 89.00 385 MET A CA 1
ATOM 2992 C C . MET A 1 385 ? -5.917 21.114 -0.805 1.00 89.00 385 MET A C 1
ATOM 2994 O O . MET A 1 385 ? -5.845 21.225 -2.024 1.00 89.00 385 MET A O 1
ATOM 2998 N N . LYS A 1 386 ? -6.707 20.197 -0.221 1.00 93.69 386 LYS A N 1
ATOM 2999 C CA . LYS A 1 386 ? -7.616 19.330 -0.989 1.00 93.69 386 LYS A CA 1
ATOM 3000 C C . LYS A 1 386 ? -8.808 20.110 -1.535 1.00 93.69 386 LYS A C 1
ATOM 3002 O O . LYS A 1 386 ? -9.150 19.946 -2.698 1.00 93.69 386 LYS A O 1
ATOM 3007 N N . HIS A 1 387 ? -9.435 20.932 -0.697 1.00 95.25 387 HIS A N 1
ATOM 3008 C CA . HIS A 1 387 ? -10.575 21.759 -1.087 1.00 95.25 387 HIS A CA 1
ATOM 3009 C C . HIS A 1 387 ? -10.216 22.705 -2.242 1.00 95.25 387 HIS A C 1
ATOM 3011 O O . HIS A 1 387 ? -10.859 22.680 -3.287 1.00 95.25 387 HIS A O 1
ATOM 3017 N N . ASP A 1 388 ? -9.149 23.482 -2.078 1.00 94.00 388 ASP A N 1
ATOM 3018 C CA . ASP A 1 388 ? -8.735 24.522 -3.013 1.00 94.00 388 ASP A CA 1
ATOM 3019 C C . ASP A 1 388 ? -8.323 23.912 -4.354 1.00 94.00 388 ASP A C 1
ATOM 3021 O O . ASP A 1 388 ? -8.691 24.438 -5.399 1.00 94.00 388 ASP A O 1
ATOM 3025 N N . ALA A 1 389 ? -7.654 22.751 -4.343 1.00 94.06 389 ALA A N 1
ATOM 3026 C CA . ALA A 1 389 ? -7.331 22.021 -5.566 1.00 94.06 389 ALA A CA 1
ATOM 3027 C C . ALA A 1 389 ? -8.588 21.606 -6.354 1.00 94.06 389 ALA A C 1
ATOM 3029 O O . ALA A 1 389 ? -8.611 21.734 -7.576 1.00 94.06 389 ALA A O 1
ATOM 3030 N N . ILE A 1 390 ? -9.639 21.138 -5.674 1.00 96.81 390 ILE A N 1
ATOM 3031 C CA . ILE A 1 390 ? -10.903 20.720 -6.307 1.00 96.81 390 ILE A CA 1
ATOM 3032 C C . ILE A 1 390 ? -11.657 21.929 -6.871 1.00 96.81 390 ILE A C 1
ATOM 3034 O O . ILE A 1 390 ? -12.070 21.915 -8.033 1.00 96.81 390 ILE A O 1
ATOM 3038 N N . VAL A 1 391 ? -11.796 22.994 -6.076 1.00 96.56 391 VAL A N 1
ATOM 3039 C CA . VAL A 1 391 ? -12.508 24.214 -6.491 1.00 96.56 391 VAL A CA 1
ATOM 3040 C C . VAL A 1 391 ? -11.781 24.917 -7.635 1.00 96.56 391 VAL A C 1
ATOM 3042 O O . VAL A 1 391 ? -12.427 25.337 -8.593 1.00 96.56 391 VAL A O 1
ATOM 3045 N N . ALA A 1 392 ? -10.446 24.985 -7.599 1.00 94.56 392 ALA A N 1
ATOM 3046 C CA . ALA A 1 392 ? -9.639 25.551 -8.682 1.00 94.56 392 ALA A CA 1
ATOM 3047 C C . ALA A 1 392 ? -9.820 24.799 -10.012 1.00 94.56 392 ALA A C 1
ATOM 3049 O O . ALA A 1 392 ? -9.640 25.375 -11.082 1.00 94.56 392 ALA A O 1
ATOM 3050 N N . GLN A 1 393 ? -10.220 23.526 -9.957 1.00 94.12 393 GLN A N 1
ATOM 3051 C CA . GLN A 1 393 ? -10.555 22.716 -11.126 1.00 94.12 393 GLN A CA 1
ATOM 3052 C C . GLN A 1 393 ? -12.034 22.808 -11.540 1.00 94.12 393 GLN A C 1
ATOM 3054 O O . GLN A 1 393 ? -12.475 22.139 -12.478 1.00 94.12 393 GLN A O 1
ATOM 3059 N N . GLY A 1 394 ? -12.801 23.707 -10.920 1.00 95.25 394 GLY A N 1
ATOM 3060 C CA . GLY A 1 394 ? -14.178 24.027 -11.296 1.00 95.25 394 GLY A CA 1
ATOM 3061 C C . GLY A 1 394 ? -15.226 23.059 -10.750 1.00 95.25 394 GLY A C 1
ATOM 3062 O O . GLY A 1 394 ? -16.362 23.088 -11.217 1.00 95.25 394 GLY A O 1
ATOM 3063 N N . ILE A 1 395 ? -14.872 22.211 -9.780 1.00 97.50 395 ILE A N 1
ATOM 3064 C CA . ILE A 1 395 ? -15.823 21.335 -9.088 1.00 97.50 395 ILE A CA 1
ATOM 3065 C C . ILE A 1 395 ? -16.351 22.074 -7.856 1.00 97.50 395 ILE A C 1
ATOM 3067 O O . ILE A 1 395 ? -15.584 22.500 -6.991 1.00 97.50 395 ILE A O 1
ATOM 3071 N N . LYS A 1 396 ? -17.673 22.234 -7.767 1.00 97.44 396 LYS A N 1
ATOM 3072 C CA . LYS A 1 396 ? -18.321 22.937 -6.650 1.00 97.44 396 LYS A CA 1
ATOM 3073 C C . LYS A 1 396 ? -18.367 22.038 -5.417 1.00 97.44 396 LYS A C 1
ATOM 3075 O O . LYS A 1 396 ? -18.738 20.875 -5.530 1.00 97.44 396 LYS A O 1
ATOM 3080 N N . ILE A 1 397 ? -18.061 22.584 -4.244 1.00 97.94 397 ILE A N 1
ATOM 3081 C CA . ILE A 1 397 ? -18.247 21.912 -2.950 1.00 97.94 397 ILE A CA 1
ATOM 3082 C C . ILE A 1 397 ? -19.296 22.704 -2.170 1.00 97.94 397 ILE A C 1
ATOM 3084 O O . ILE A 1 397 ? -19.104 23.900 -1.957 1.00 97.94 397 ILE A O 1
ATOM 3088 N N . LEU A 1 398 ? -20.403 22.064 -1.782 1.00 97.31 398 LEU A N 1
ATOM 3089 C CA . LEU A 1 398 ? -21.491 22.732 -1.056 1.00 97.31 398 LEU A CA 1
ATOM 3090 C C . LEU A 1 398 ? -21.237 22.761 0.451 1.00 97.31 398 LEU A C 1
ATOM 3092 O O . LEU A 1 398 ? -21.351 23.812 1.076 1.00 97.31 398 LEU A O 1
ATOM 3096 N N . GLU A 1 399 ? -20.856 21.622 1.022 1.00 96.69 399 GLU A N 1
ATOM 3097 C CA . GLU A 1 399 ? -20.599 21.477 2.449 1.00 96.69 399 GLU A CA 1
ATOM 3098 C C . GLU A 1 399 ? -19.239 20.814 2.692 1.00 96.69 399 GLU A C 1
ATOM 3100 O O . GLU A 1 399 ? -18.875 19.824 2.051 1.00 96.69 399 GLU A O 1
ATOM 3105 N N . ARG A 1 400 ? -18.480 21.348 3.655 1.00 95.50 400 ARG A N 1
ATOM 3106 C CA . ARG A 1 400 ? -17.267 20.720 4.190 1.00 95.50 400 ARG A CA 1
ATOM 3107 C C . ARG A 1 400 ? -17.563 20.204 5.586 1.00 95.50 400 ARG A C 1
ATOM 3109 O O . ARG A 1 400 ? -17.987 20.970 6.445 1.00 95.50 400 ARG A O 1
ATOM 3116 N N . ILE A 1 401 ? -17.280 18.932 5.819 1.00 95.31 401 ILE A N 1
ATOM 3117 C CA . ILE A 1 401 ? -17.614 18.251 7.068 1.00 95.31 401 ILE A CA 1
ATOM 3118 C C . ILE A 1 401 ? -16.311 17.846 7.759 1.00 95.31 401 ILE A C 1
ATOM 3120 O O . ILE A 1 401 ? -15.530 17.096 7.163 1.00 95.31 401 ILE A O 1
ATOM 3124 N N . PRO A 1 402 ? -16.030 18.365 8.971 1.00 93.75 402 PRO A N 1
ATOM 3125 C CA . PRO A 1 402 ? -14.879 17.954 9.762 1.00 93.75 402 PRO A CA 1
ATOM 3126 C C . PRO A 1 402 ? -15.093 16.557 10.364 1.00 93.75 402 PRO A C 1
ATOM 3128 O O . PRO A 1 402 ? -16.199 16.022 10.350 1.00 93.75 402 PRO A O 1
ATOM 3131 N N . ILE A 1 403 ? -14.029 15.962 10.905 1.00 92.25 403 ILE A N 1
ATOM 3132 C CA . ILE A 1 403 ? -14.182 14.748 11.712 1.00 92.25 403 ILE A CA 1
ATOM 3133 C C . ILE A 1 403 ? -14.937 15.096 13.012 1.00 92.25 403 ILE A C 1
ATOM 3135 O O . ILE A 1 403 ? -14.660 16.159 13.574 1.00 92.25 403 ILE A O 1
ATOM 3139 N N . PRO A 1 404 ? -15.859 14.243 13.499 1.00 91.38 404 PRO A N 1
ATOM 3140 C CA . PRO A 1 404 ? -16.506 14.451 14.793 1.00 91.38 404 PRO A CA 1
ATOM 3141 C C . PRO A 1 404 ? -15.509 14.424 15.960 1.00 91.38 404 PRO A C 1
ATOM 3143 O O . PRO A 1 404 ? -14.541 13.660 15.941 1.00 91.38 404 PRO A O 1
ATOM 3146 N N . GLU A 1 405 ? -15.752 15.243 16.983 1.00 86.75 405 GLU A N 1
ATOM 3147 C CA . GLU A 1 405 ? -14.839 15.447 18.119 1.00 86.75 405 GLU A CA 1
ATOM 3148 C C . GLU A 1 405 ? -14.623 14.155 18.924 1.00 86.75 405 GLU A C 1
ATOM 3150 O O . GLU A 1 405 ? -13.511 13.837 19.346 1.00 86.75 405 GLU A O 1
ATOM 3155 N N . GLU A 1 406 ? -15.682 13.367 19.082 1.00 88.56 406 GLU A N 1
ATOM 3156 C CA . GLU A 1 406 ? -15.694 12.077 19.767 1.00 88.56 406 GLU A CA 1
ATOM 3157 C C . GLU A 1 406 ? -14.860 11.000 19.056 1.00 88.56 406 GLU A C 1
ATOM 3159 O O . GLU A 1 406 ? -14.470 10.009 19.675 1.00 88.56 406 GLU A O 1
ATOM 3164 N N . MET A 1 407 ? -14.553 11.194 17.768 1.00 88.75 407 MET A N 1
ATOM 3165 C CA . MET A 1 407 ? -13.732 10.281 16.973 1.00 88.75 407 MET A CA 1
ATOM 3166 C C . MET A 1 407 ? -12.249 10.669 16.950 1.00 88.75 407 MET A C 1
ATOM 3168 O O . MET A 1 407 ? -11.471 9.985 16.286 1.00 88.75 407 MET A O 1
ATOM 3172 N N . ILE A 1 408 ? -11.832 11.736 17.642 1.00 88.44 408 ILE A N 1
ATOM 3173 C CA . ILE A 1 408 ? -10.433 12.184 17.704 1.00 88.44 408 ILE A CA 1
ATOM 3174 C C . ILE A 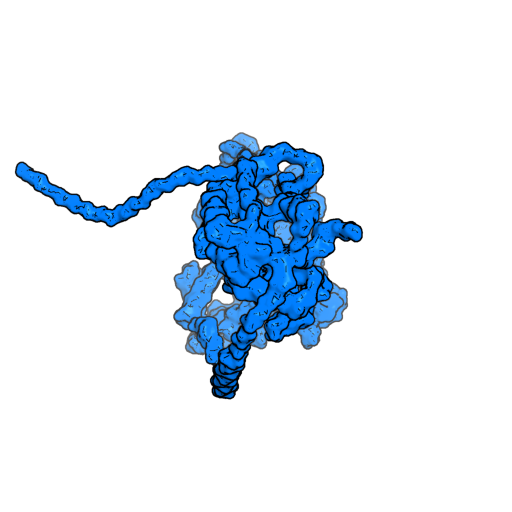1 408 ? -9.731 11.516 18.903 1.00 88.44 408 ILE A C 1
ATOM 3176 O O . ILE A 1 408 ? -10.018 11.865 20.051 1.00 88.44 408 ILE A O 1
ATOM 3180 N N . PRO A 1 409 ? -8.774 10.586 18.685 1.00 86.19 409 PRO A N 1
ATOM 3181 C CA . PRO A 1 409 ? -7.964 10.035 19.769 1.00 86.19 409 PRO A CA 1
ATOM 3182 C C . PRO A 1 409 ? -7.202 11.119 20.534 1.00 86.19 409 PRO A C 1
ATOM 3184 O O . PRO A 1 409 ? -6.707 12.076 19.935 1.00 86.19 409 PRO A O 1
ATOM 3187 N N . GLN A 1 410 ? -7.024 10.928 21.843 1.00 82.12 410 GLN A N 1
ATOM 3188 C CA . GLN A 1 410 ? -6.367 11.908 22.716 1.00 82.12 410 GLN A CA 1
ATOM 3189 C C . GLN A 1 410 ? -4.959 12.296 22.230 1.00 82.12 410 GLN A C 1
ATOM 3191 O O . GLN A 1 410 ? -4.662 13.481 22.112 1.00 82.12 410 GLN A O 1
ATOM 3196 N N . ASP A 1 411 ? -4.129 11.315 21.871 1.00 78.44 411 ASP A N 1
ATOM 3197 C CA . ASP A 1 411 ? -2.768 11.534 21.356 1.00 78.44 411 ASP A CA 1
ATOM 3198 C C . ASP A 1 411 ? -2.737 12.301 20.028 1.00 78.44 411 ASP A C 1
ATOM 3200 O O . ASP A 1 411 ? -1.826 13.085 19.760 1.00 78.44 411 ASP A O 1
ATOM 3204 N N . SER A 1 412 ? -3.760 12.107 19.200 1.00 81.06 412 SER A N 1
ATOM 3205 C CA . SER A 1 412 ? -3.864 12.742 17.889 1.00 81.06 412 SER A CA 1
ATOM 3206 C C . SER A 1 412 ? -4.288 14.217 17.950 1.00 81.06 412 SER A C 1
ATOM 3208 O O . SER A 1 412 ? -4.211 14.910 16.930 1.00 81.06 412 SER A O 1
ATOM 3210 N N . ARG A 1 413 ? -4.674 14.733 19.132 1.00 83.25 413 ARG A N 1
ATOM 3211 C CA . ARG A 1 413 ? -4.977 16.164 19.330 1.00 83.25 413 ARG A CA 1
ATOM 3212 C C . ARG A 1 413 ? -3.791 17.055 18.993 1.00 83.25 413 ARG A C 1
ATOM 3214 O O . ARG A 1 413 ? -3.977 18.082 18.354 1.00 83.25 413 ARG A O 1
ATOM 3221 N N . VAL A 1 414 ? -2.568 16.608 19.296 1.00 79.50 414 VAL A N 1
ATOM 3222 C CA . VAL A 1 414 ? -1.339 17.324 18.912 1.00 79.50 414 VAL A CA 1
ATOM 3223 C C . VAL A 1 414 ? -1.312 17.617 17.412 1.00 79.50 414 VAL A C 1
ATOM 3225 O O . VAL A 1 414 ? -0.955 18.712 16.990 1.00 79.50 414 VAL A O 1
ATOM 3228 N N . GLU A 1 415 ? -1.708 16.643 16.593 1.00 83.06 415 GLU A N 1
ATOM 3229 C CA . GLU A 1 415 ? -1.750 16.795 15.142 1.00 83.06 415 GLU A CA 1
ATOM 3230 C C . GLU A 1 415 ? -2.938 17.642 14.675 1.00 83.06 415 GLU A C 1
ATOM 3232 O O . GLU A 1 415 ? -2.768 18.504 13.809 1.00 83.06 415 GLU A O 1
ATOM 3237 N N . ILE A 1 416 ? -4.144 17.375 15.185 1.00 83.12 416 ILE A N 1
ATOM 3238 C CA . ILE A 1 416 ? -5.357 18.071 14.741 1.00 83.12 416 ILE A CA 1
ATOM 3239 C C . ILE A 1 416 ? -5.323 19.547 15.124 1.00 83.12 416 ILE A C 1
ATOM 3241 O O . ILE A 1 416 ? -5.554 20.391 14.257 1.00 83.12 416 ILE A O 1
ATOM 3245 N N . ASP A 1 417 ? -4.975 19.869 16.365 1.00 83.94 417 ASP A N 1
ATOM 3246 C CA . ASP A 1 417 ? -4.991 21.247 16.855 1.00 83.94 417 ASP A CA 1
ATOM 3247 C C . ASP A 1 417 ? -3.914 22.080 16.144 1.00 83.94 417 ASP A C 1
ATOM 3249 O O . ASP A 1 417 ? -4.175 23.204 15.704 1.00 83.94 417 ASP A O 1
ATOM 3253 N N . ALA A 1 418 ? -2.740 21.484 15.893 1.00 79.19 418 ALA A N 1
ATOM 3254 C CA . ALA A 1 418 ? -1.700 22.092 15.065 1.00 79.19 418 ALA A CA 1
ATOM 3255 C C . ALA A 1 418 ? -2.191 22.385 13.640 1.00 79.19 418 ALA A C 1
ATOM 3257 O O . ALA A 1 418 ? -1.937 23.459 13.091 1.00 79.19 418 ALA A O 1
ATOM 3258 N N . LYS A 1 419 ? -2.907 21.438 13.020 1.00 82.69 419 LYS A N 1
ATOM 3259 C CA . LYS A 1 419 ? -3.464 21.598 11.670 1.00 82.69 419 LYS A CA 1
ATOM 3260 C C . LYS A 1 419 ? -4.535 22.682 11.614 1.00 82.69 419 LYS A C 1
ATOM 3262 O O . LYS A 1 419 ? -4.509 23.486 10.684 1.00 82.69 419 LYS A O 1
ATOM 3267 N N . ILE A 1 420 ? -5.451 22.718 12.582 1.00 82.12 420 ILE A N 1
ATOM 3268 C CA . ILE A 1 420 ? -6.490 23.754 12.686 1.00 82.12 420 ILE A CA 1
ATOM 3269 C C . ILE A 1 420 ? -5.836 25.135 12.780 1.00 82.12 420 ILE A C 1
ATOM 3271 O O . ILE A 1 420 ? -6.218 26.046 12.043 1.00 82.12 420 ILE A O 1
ATOM 3275 N N . ASN A 1 421 ? -4.801 25.279 13.612 1.00 81.94 421 ASN A N 1
ATOM 3276 C CA . ASN A 1 421 ? -4.070 26.538 13.741 1.00 81.94 421 ASN A CA 1
ATOM 3277 C C . ASN A 1 421 ? -3.299 26.919 12.465 1.00 81.94 421 ASN A C 1
ATOM 3279 O O . ASN A 1 421 ? -3.254 28.086 12.091 1.00 81.94 421 ASN A O 1
ATOM 3283 N N . ALA A 1 422 ? -2.771 25.935 11.730 1.00 76.94 422 ALA A N 1
ATOM 3284 C CA . ALA A 1 422 ? -2.174 26.138 10.406 1.00 76.94 422 ALA A CA 1
ATOM 3285 C C . ALA A 1 422 ? -3.209 26.389 9.287 1.00 76.94 422 ALA A C 1
ATOM 3287 O O . ALA A 1 422 ? -2.855 26.407 8.107 1.00 76.94 422 ALA A O 1
ATOM 3288 N N . GLY A 1 423 ? -4.484 26.572 9.641 1.00 77.56 423 GLY A N 1
ATOM 3289 C CA . GLY A 1 423 ? -5.544 27.012 8.744 1.00 77.56 423 GLY A CA 1
ATOM 3290 C C . GLY A 1 423 ? -6.518 25.923 8.305 1.00 77.56 423 GLY A C 1
ATOM 3291 O O . GLY A 1 423 ? -7.427 26.241 7.544 1.00 77.56 423 GLY A O 1
ATOM 3292 N N . TYR A 1 424 ? -6.387 24.668 8.754 1.00 81.50 424 TYR A N 1
ATOM 3293 C CA . TYR A 1 424 ? -7.355 23.619 8.401 1.00 81.50 424 TYR A CA 1
ATOM 3294 C C . TYR A 1 424 ? -8.769 24.003 8.862 1.00 81.50 424 TYR A C 1
ATOM 3296 O O . TYR A 1 424 ? -8.968 24.596 9.922 1.00 81.50 424 TYR A O 1
ATOM 3304 N N . PHE A 1 425 ? -9.760 23.648 8.046 1.00 82.50 425 PHE A N 1
ATOM 3305 C CA . PHE A 1 425 ? -11.160 23.952 8.311 1.00 82.50 425 PHE A CA 1
ATOM 3306 C C . PHE A 1 425 ? -11.664 23.207 9.546 1.00 82.50 425 PHE A C 1
ATOM 3308 O O . PHE A 1 425 ? -11.442 22.006 9.684 1.00 82.50 425 PHE A O 1
ATOM 3315 N N . THR A 1 426 ? -12.386 23.914 10.407 1.00 82.50 426 THR A N 1
ATOM 3316 C CA . THR A 1 426 ? -13.091 23.363 11.562 1.00 82.50 426 THR A CA 1
ATOM 3317 C C . THR A 1 426 ? -14.349 24.187 11.810 1.00 82.50 426 THR A C 1
ATOM 3319 O O . THR A 1 426 ? -14.369 25.387 11.530 1.00 82.50 426 THR A O 1
ATOM 3322 N N . THR A 1 427 ? -15.385 23.546 12.341 1.00 76.38 427 THR A N 1
ATOM 3323 C CA . THR A 1 427 ? -16.571 24.213 12.895 1.00 76.38 427 THR A CA 1
ATOM 3324 C C . THR A 1 427 ? -16.435 24.469 14.402 1.00 76.38 427 THR A C 1
ATOM 3326 O O . THR A 1 427 ? -17.265 25.166 14.978 1.00 76.38 427 THR A O 1
ATOM 3329 N N . GLY A 1 428 ? -15.395 23.915 15.039 1.00 71.25 428 GLY A N 1
ATOM 3330 C CA . GLY A 1 428 ? -15.119 24.021 16.472 1.00 71.25 428 GLY A CA 1
ATOM 3331 C C . GLY A 1 428 ? -14.194 25.182 16.862 1.00 71.25 428 GLY A C 1
ATOM 3332 O O . GLY A 1 428 ? -13.907 26.087 16.076 1.00 71.25 428 GLY A O 1
ATOM 3333 N N . LYS A 1 429 ? -13.711 25.150 18.113 1.00 71.62 429 LYS A N 1
ATOM 3334 C CA . LYS A 1 429 ? -12.835 26.182 18.692 1.00 71.62 429 LYS A CA 1
ATOM 3335 C C . LYS A 1 429 ? -11.476 26.225 17.975 1.00 71.62 429 LYS A C 1
ATOM 3337 O O . LYS A 1 429 ? -10.861 25.191 17.731 1.00 71.62 429 LYS A O 1
ATOM 3342 N N . LYS A 1 430 ? -10.978 27.434 17.693 1.00 76.31 430 LYS A N 1
ATOM 3343 C CA . LYS A 1 430 ? -9.574 27.677 17.323 1.00 76.31 430 LYS A CA 1
ATOM 3344 C C . LYS A 1 430 ? -8.776 28.011 18.583 1.00 76.31 430 LYS A C 1
ATOM 3346 O O . LYS A 1 430 ? -9.187 28.890 19.337 1.00 76.31 430 LYS A O 1
ATOM 3351 N N . TYR A 1 431 ? -7.673 27.304 18.801 1.00 74.69 431 TYR A N 1
ATOM 3352 C CA . TYR A 1 431 ? -6.810 27.483 19.970 1.00 74.69 431 TYR A CA 1
ATOM 3353 C C . TYR A 1 431 ? -5.788 28.606 19.757 1.00 74.69 431 TYR A C 1
ATOM 3355 O O . TYR A 1 431 ? -5.329 28.821 18.635 1.00 74.69 431 TYR A O 1
ATOM 3363 N N . THR A 1 432 ? -5.414 29.312 20.826 1.00 78.88 432 THR A N 1
ATOM 3364 C CA . THR A 1 432 ? -4.289 30.267 20.800 1.00 78.88 432 THR A CA 1
ATOM 3365 C C . THR A 1 432 ? -2.939 29.537 20.857 1.00 78.88 432 THR A C 1
ATOM 3367 O O . THR A 1 432 ? -2.869 28.367 21.230 1.00 78.88 432 THR A O 1
ATOM 3370 N N . MET A 1 433 ? -1.831 30.217 20.528 1.00 75.25 433 MET A N 1
ATOM 3371 C CA . MET A 1 433 ? -0.482 29.623 20.627 1.00 75.25 433 MET A CA 1
ATOM 3372 C C . MET A 1 433 ? -0.133 29.155 22.049 1.00 75.25 433 MET A C 1
ATOM 3374 O O . MET A 1 433 ? 0.526 28.132 22.219 1.00 75.25 433 MET A O 1
ATOM 3378 N N . GLU A 1 434 ? -0.610 29.869 23.069 1.00 74.31 434 GLU A N 1
ATOM 3379 C CA . GLU A 1 434 ? -0.433 29.503 24.479 1.00 74.31 434 GLU A CA 1
ATOM 3380 C C . GLU A 1 434 ? -1.227 28.242 24.841 1.00 74.31 434 GLU A C 1
ATOM 3382 O O . GLU A 1 434 ? -0.713 27.375 25.546 1.00 74.31 434 GLU A O 1
ATOM 3387 N N . GLU A 1 435 ? -2.452 28.104 24.320 1.00 77.25 435 GLU A N 1
ATOM 3388 C CA . GLU A 1 435 ? -3.277 26.905 24.498 1.00 77.25 435 GLU A CA 1
ATOM 3389 C C . GLU A 1 435 ? -2.679 25.692 23.760 1.00 77.25 435 GLU A C 1
ATOM 3391 O O . GLU A 1 435 ? -2.661 24.591 24.308 1.00 77.25 435 GLU A O 1
ATOM 3396 N N . LEU A 1 436 ? -2.115 25.883 22.560 1.00 75.94 436 LEU A N 1
ATOM 3397 C CA . LEU A 1 436 ? -1.460 24.816 21.786 1.00 75.94 436 LEU A CA 1
ATOM 3398 C C . LEU A 1 436 ? -0.226 24.241 22.486 1.00 75.94 436 LEU A C 1
ATOM 3400 O O . LEU A 1 436 ? 0.002 23.034 22.422 1.00 75.94 436 LEU A O 1
ATOM 3404 N N . ALA A 1 437 ? 0.541 25.072 23.196 1.00 74.44 437 ALA A N 1
ATOM 3405 C CA . ALA A 1 437 ? 1.685 24.615 23.987 1.00 74.44 437 ALA A CA 1
ATOM 3406 C C . ALA A 1 437 ? 1.274 23.702 25.166 1.00 74.44 437 ALA A C 1
ATOM 3408 O O . ALA A 1 437 ? 2.099 22.944 25.691 1.00 74.44 437 ALA A O 1
ATOM 3409 N N . GLN A 1 438 ? 0.000 23.751 25.582 1.00 77.06 438 GLN A N 1
ATOM 3410 C CA . GLN A 1 438 ? -0.563 22.862 26.604 1.00 77.06 438 GLN A CA 1
ATOM 3411 C C . GLN A 1 438 ? -1.070 21.533 26.030 1.00 77.06 438 GLN A C 1
ATOM 3413 O O . GLN A 1 438 ? -1.206 20.567 26.782 1.00 77.06 438 GLN A O 1
ATOM 3418 N N . VAL A 1 439 ? -1.312 21.448 24.717 1.00 75.31 439 VAL A N 1
ATOM 3419 C CA . VAL A 1 439 ? -1.687 20.197 24.046 1.00 75.31 439 VAL A CA 1
ATOM 3420 C C . VAL A 1 439 ? -0.437 19.338 23.887 1.00 75.31 439 VAL A C 1
ATOM 3422 O O . VAL A 1 439 ? 0.424 19.612 23.048 1.00 75.31 439 VAL A O 1
ATOM 3425 N N . LYS A 1 440 ? -0.330 18.298 24.720 1.00 74.44 440 LYS A N 1
ATOM 3426 C CA . LYS A 1 440 ? 0.837 17.411 24.792 1.00 74.44 440 LYS A CA 1
ATOM 3427 C C . LYS A 1 440 ? 0.466 15.980 24.425 1.00 74.44 440 LYS A C 1
ATOM 3429 O O . LYS A 1 440 ? -0.503 15.439 24.953 1.00 74.44 440 LYS A O 1
ATOM 3434 N N . GLY A 1 441 ? 1.262 15.372 23.554 1.00 72.31 441 GLY A N 1
ATOM 3435 C CA . GLY A 1 441 ? 1.203 13.945 23.248 1.00 72.31 441 GLY A CA 1
ATOM 3436 C C . GLY A 1 441 ? 1.970 13.115 24.276 1.00 72.31 441 GLY A C 1
ATOM 3437 O O . GLY A 1 441 ? 2.590 13.654 25.201 1.00 72.31 441 GLY A O 1
ATOM 3438 N N . ARG A 1 442 ? 1.958 11.785 24.120 1.00 72.31 442 ARG A N 1
ATOM 3439 C CA . ARG A 1 442 ? 2.770 10.892 24.963 1.00 72.31 442 ARG A CA 1
ATOM 3440 C C . ARG A 1 442 ? 4.260 11.236 24.853 1.00 72.31 442 ARG A C 1
ATOM 3442 O O . ARG A 1 442 ? 4.803 11.411 23.761 1.00 72.31 442 ARG A O 1
ATOM 3449 N N . GLY A 1 443 ? 4.926 11.287 26.005 1.00 62.66 443 GLY A N 1
ATOM 3450 C CA . GLY A 1 443 ? 6.372 11.474 26.093 1.00 62.66 443 GLY A CA 1
ATOM 3451 C C . GLY A 1 443 ? 7.167 10.246 25.639 1.00 62.66 443 GLY A C 1
ATOM 3452 O O . GLY A 1 443 ? 6.614 9.198 25.297 1.00 62.66 443 GLY A O 1
ATOM 3453 N N . TRP A 1 444 ? 8.494 10.370 25.658 1.00 59.16 444 TRP A N 1
ATOM 3454 C CA . TRP A 1 444 ? 9.418 9.247 25.485 1.00 59.16 444 TRP A CA 1
ATOM 3455 C C . TRP A 1 444 ? 9.423 8.371 26.750 1.00 59.16 444 TRP A C 1
ATOM 3457 O O . TRP A 1 444 ? 10.359 8.412 27.541 1.00 59.16 444 TRP A O 1
ATOM 3467 N N . GLU A 1 445 ? 8.352 7.613 26.976 1.00 62.72 445 GLU A N 1
ATOM 3468 C CA . GLU A 1 445 ? 8.343 6.527 27.961 1.00 62.72 445 GLU A CA 1
ATOM 3469 C C . GLU A 1 445 ? 8.866 5.264 27.267 1.00 62.72 445 GLU A C 1
ATOM 3471 O O . GLU A 1 445 ? 8.365 4.877 26.205 1.00 62.72 445 GLU A O 1
ATOM 3476 N N . LYS A 1 446 ? 9.906 4.626 27.814 1.00 58.06 446 LYS A N 1
ATOM 3477 C CA . LYS A 1 446 ? 10.362 3.337 27.289 1.00 58.06 446 LYS A CA 1
ATOM 3478 C C . LYS A 1 446 ? 9.316 2.279 27.638 1.00 58.06 446 LYS A C 1
ATOM 3480 O O . LYS A 1 446 ? 8.652 2.366 28.666 1.00 58.06 446 LYS A O 1
ATOM 3485 N N . TRP A 1 447 ? 9.183 1.239 26.818 1.00 53.28 447 TRP A N 1
ATOM 3486 C CA . TRP A 1 447 ? 8.333 0.087 27.154 1.00 53.28 447 TRP A CA 1
ATOM 3487 C C . TRP A 1 447 ? 8.723 -0.524 28.522 1.00 53.28 447 TRP A C 1
ATOM 3489 O O . TRP A 1 447 ? 7.860 -0.969 29.280 1.00 53.28 447 TRP A O 1
ATOM 3499 N N . GLU A 1 448 ? 10.011 -0.430 28.872 1.00 55.56 448 GLU A N 1
ATOM 3500 C CA . GLU A 1 448 ? 10.583 -0.731 30.189 1.00 55.56 448 GLU A CA 1
ATOM 3501 C C . GLU A 1 448 ? 9.918 0.077 31.321 1.00 55.56 448 GLU A C 1
ATOM 3503 O O . GLU A 1 448 ? 9.599 -0.488 32.363 1.00 55.56 448 GLU A O 1
ATOM 3508 N N . ASP A 1 449 ? 9.603 1.358 31.112 1.00 58.16 449 ASP A N 1
ATOM 3509 C CA . ASP A 1 449 ? 9.029 2.250 32.131 1.00 58.16 449 ASP A CA 1
ATOM 3510 C C . ASP A 1 449 ? 7.540 1.949 32.406 1.00 58.16 449 ASP A C 1
ATOM 3512 O O . ASP A 1 449 ? 7.040 2.127 33.522 1.00 58.16 449 ASP A O 1
ATOM 3516 N N . ILE A 1 450 ? 6.823 1.439 31.399 1.00 55.78 450 ILE A N 1
ATOM 3517 C CA . ILE A 1 450 ? 5.376 1.165 31.457 1.00 55.78 450 ILE A CA 1
ATOM 3518 C C . ILE A 1 450 ? 5.088 -0.149 32.203 1.00 55.78 450 ILE A C 1
ATOM 3520 O O . ILE A 1 450 ? 4.099 -0.247 32.938 1.00 55.78 450 ILE A O 1
ATOM 3524 N N . THR A 1 451 ? 5.974 -1.146 32.099 1.00 53.19 451 THR A N 1
ATOM 3525 C CA . THR A 1 451 ? 5.809 -2.441 32.795 1.00 53.19 451 THR A CA 1
ATOM 3526 C C . THR A 1 451 ? 5.817 -2.346 34.326 1.00 53.19 451 THR A C 1
ATOM 3528 O O . THR A 1 451 ? 5.264 -3.220 34.996 1.00 53.19 451 THR A O 1
ATOM 3531 N N . PHE A 1 452 ? 6.348 -1.267 34.911 1.00 50.16 452 PHE A N 1
ATOM 3532 C CA . PHE A 1 452 ? 6.460 -1.125 36.368 1.00 50.16 452 PHE A CA 1
ATOM 3533 C C . PHE A 1 452 ? 5.320 -0.350 37.041 1.00 50.16 452 PHE A C 1
ATOM 3535 O O . PHE A 1 452 ? 5.223 -0.365 38.271 1.00 50.16 452 PHE A O 1
ATOM 3542 N N . ARG A 1 453 ? 4.431 0.305 36.282 1.00 47.44 453 ARG A N 1
ATOM 3543 C CA . ARG A 1 453 ? 3.514 1.315 36.844 1.00 47.44 453 ARG A CA 1
ATOM 3544 C C . ARG A 1 453 ? 2.137 0.795 37.281 1.00 47.44 453 ARG A C 1
ATOM 3546 O O . ARG A 1 453 ? 1.385 1.550 37.889 1.00 47.44 453 ARG A O 1
ATOM 3553 N N . ARG A 1 454 ? 1.784 -0.472 37.010 1.00 48.88 454 ARG A N 1
ATOM 3554 C CA . ARG A 1 454 ? 0.378 -0.936 37.092 1.00 48.88 454 ARG A CA 1
ATOM 3555 C C . ARG A 1 454 ? -0.038 -1.818 38.277 1.00 48.88 454 ARG A C 1
ATOM 3557 O O . ARG A 1 454 ? -1.190 -2.234 38.306 1.00 48.88 454 ARG A O 1
ATOM 3564 N N . TYR A 1 455 ? 0.805 -2.069 39.281 1.00 48.00 455 TYR A N 1
ATOM 3565 C CA . TYR A 1 455 ? 0.412 -2.945 40.401 1.00 48.00 455 TYR A CA 1
ATOM 3566 C C . TYR A 1 455 ? 0.583 -2.285 41.776 1.00 48.00 455 TYR A C 1
ATOM 3568 O O . TYR A 1 455 ? 1.680 -2.243 42.333 1.00 48.00 455 TYR A O 1
ATOM 3576 N N . GLY A 1 456 ? -0.541 -1.788 42.312 1.00 63.09 456 GLY A N 1
ATOM 3577 C CA . GLY A 1 456 ? -0.720 -1.295 43.685 1.00 63.09 456 GLY A CA 1
ATOM 3578 C C . GLY A 1 456 ? -0.688 -2.407 44.762 1.00 63.09 456 GLY A C 1
ATOM 3579 O O . GLY A 1 456 ? 0.058 -3.376 44.605 1.00 63.09 456 GLY A O 1
ATOM 3580 N N . PRO A 1 457 ? -1.458 -2.303 45.873 1.00 56.12 457 PRO A N 1
ATOM 3581 C CA . PRO A 1 457 ? -1.252 -3.045 47.137 1.00 56.12 457 PRO A CA 1
ATOM 3582 C C . PRO A 1 457 ? -1.211 -4.581 47.024 1.00 56.12 457 PRO A C 1
ATOM 3584 O O . PRO A 1 457 ? -0.636 -5.244 47.891 1.00 56.12 457 PRO A O 1
ATOM 3587 N N . ALA A 1 458 ? -1.701 -5.144 45.917 1.00 58.66 458 ALA A N 1
ATOM 3588 C CA . ALA A 1 458 ? -1.526 -6.544 45.534 1.00 58.66 458 ALA A CA 1
ATOM 3589 C C . ALA A 1 458 ? -0.053 -7.006 45.534 1.00 58.66 458 ALA A C 1
ATOM 3591 O O . ALA A 1 458 ? 0.223 -8.164 45.827 1.00 58.66 458 ALA A O 1
ATOM 3592 N N . ARG A 1 459 ? 0.920 -6.111 45.298 1.00 58.59 459 ARG A N 1
ATOM 3593 C CA . ARG A 1 459 ? 2.354 -6.455 45.302 1.00 58.59 459 ARG A CA 1
ATOM 3594 C C . ARG A 1 459 ? 2.896 -6.776 46.697 1.00 58.59 459 ARG A C 1
ATOM 3596 O O . ARG A 1 459 ? 3.848 -7.544 46.810 1.00 58.59 459 ARG A O 1
ATOM 3603 N N . ARG A 1 460 ? 2.308 -6.215 47.761 1.00 64.88 460 ARG A N 1
ATOM 3604 C CA . ARG A 1 460 ? 2.718 -6.523 49.142 1.00 64.88 460 ARG A CA 1
ATOM 3605 C C . ARG A 1 460 ? 2.248 -7.927 49.524 1.00 64.88 460 ARG A C 1
ATOM 3607 O O . ARG A 1 460 ? 3.038 -8.711 50.031 1.00 64.88 460 ARG A O 1
ATOM 3614 N N . VAL A 1 461 ? 1.011 -8.262 49.159 1.00 70.44 461 VAL A N 1
ATOM 3615 C CA . VAL A 1 461 ? 0.418 -9.594 49.356 1.00 70.44 461 VAL A CA 1
ATOM 3616 C C . VAL A 1 461 ? 1.120 -10.643 48.493 1.00 70.44 461 VAL A C 1
ATOM 3618 O O . VAL A 1 461 ? 1.503 -11.689 49.002 1.00 70.44 461 VAL A O 1
ATOM 3621 N N . PHE A 1 462 ? 1.390 -10.340 47.220 1.00 70.25 462 PHE A N 1
ATOM 3622 C CA . PHE A 1 462 ? 2.092 -11.250 46.315 1.00 70.25 462 PHE A CA 1
ATOM 3623 C C . PHE A 1 462 ? 3.546 -11.489 46.735 1.00 70.25 462 PHE A C 1
ATOM 3625 O O . PHE A 1 462 ? 4.001 -12.622 46.679 1.00 70.25 462 PHE A O 1
ATOM 3632 N N . ARG A 1 463 ? 4.273 -10.469 47.222 1.00 70.25 463 ARG A N 1
ATOM 3633 C CA . ARG A 1 463 ? 5.632 -10.657 47.767 1.00 70.25 463 ARG A CA 1
ATOM 3634 C C . ARG A 1 463 ? 5.632 -11.498 49.036 1.00 70.25 463 ARG A C 1
ATOM 3636 O O . ARG A 1 463 ? 6.487 -12.362 49.165 1.00 70.25 463 ARG A O 1
ATOM 3643 N N . ILE A 1 464 ? 4.683 -11.268 49.944 1.00 79.12 464 ILE A N 1
ATOM 3644 C CA . ILE A 1 464 ? 4.538 -12.094 51.150 1.00 79.12 464 ILE A CA 1
ATOM 3645 C C . ILE A 1 464 ? 4.214 -13.536 50.750 1.00 79.12 464 ILE A C 1
ATOM 3647 O O . ILE A 1 464 ? 4.860 -14.451 51.243 1.00 79.12 464 ILE A O 1
ATOM 3651 N N . SER A 1 465 ? 3.303 -13.739 49.796 1.00 77.25 465 SER A N 1
ATOM 3652 C CA . SER A 1 465 ? 2.987 -15.070 49.275 1.00 77.25 465 SER A CA 1
ATOM 3653 C C . SER A 1 465 ? 4.197 -15.726 48.616 1.00 77.25 465 SER A C 1
ATOM 3655 O O . SER A 1 465 ? 4.454 -16.881 48.899 1.00 77.25 465 SER A O 1
ATOM 3657 N N . LEU A 1 466 ? 4.975 -15.011 47.799 1.00 80.50 466 LEU A N 1
ATOM 3658 C CA . LEU A 1 466 ? 6.187 -15.543 47.163 1.00 80.50 466 LEU A CA 1
ATOM 3659 C C . LEU A 1 466 ? 7.246 -15.940 48.187 1.00 80.50 466 LEU A C 1
ATOM 3661 O O . LEU A 1 466 ? 7.876 -16.977 48.034 1.00 80.50 466 LEU A O 1
ATOM 3665 N N . ILE A 1 467 ? 7.427 -15.132 49.233 1.00 84.44 467 ILE A N 1
ATOM 3666 C CA . ILE A 1 467 ? 8.356 -15.436 50.324 1.00 84.44 467 ILE A CA 1
ATOM 3667 C C . ILE A 1 467 ? 7.875 -16.670 51.090 1.00 84.44 467 ILE A C 1
ATOM 3669 O O . ILE A 1 467 ? 8.675 -17.558 51.359 1.00 84.44 467 ILE A O 1
ATOM 3673 N N . LEU A 1 468 ? 6.578 -16.771 51.390 1.00 84.88 468 LEU A N 1
ATOM 3674 C CA . LEU A 1 468 ? 6.003 -17.943 52.052 1.00 84.88 468 LEU A CA 1
ATOM 3675 C C . LEU A 1 468 ? 6.108 -19.200 51.180 1.00 84.88 468 LEU A C 1
ATOM 3677 O O . LEU A 1 468 ? 6.504 -20.243 51.687 1.00 84.88 468 LEU A O 1
ATOM 3681 N N . THR A 1 469 ? 5.837 -19.101 49.877 1.00 83.62 469 THR A N 1
ATOM 3682 C CA . THR A 1 469 ? 6.010 -20.204 48.923 1.00 83.62 469 THR A CA 1
ATOM 3683 C C . THR A 1 469 ? 7.478 -20.594 48.799 1.00 83.62 469 THR A C 1
ATOM 3685 O O . THR A 1 469 ? 7.781 -21.775 48.755 1.00 83.62 469 THR A O 1
ATOM 3688 N N . PHE A 1 470 ? 8.407 -19.636 48.795 1.00 85.94 470 PHE A N 1
ATOM 3689 C CA . PHE A 1 470 ? 9.842 -19.912 48.741 1.00 85.94 470 PHE A CA 1
ATOM 3690 C C . PHE A 1 470 ? 10.344 -20.585 50.024 1.00 85.94 470 PHE A C 1
ATOM 3692 O O . PHE A 1 470 ? 11.110 -21.541 49.958 1.00 85.94 470 PHE A O 1
ATOM 3699 N N . ILE A 1 471 ? 9.865 -20.145 51.192 1.00 88.56 471 ILE A N 1
ATOM 3700 C CA . ILE A 1 471 ? 10.144 -20.797 52.478 1.00 88.56 471 ILE A CA 1
ATOM 3701 C C . ILE A 1 471 ? 9.558 -22.213 52.497 1.00 88.56 471 ILE A C 1
ATOM 3703 O O . ILE A 1 471 ? 10.240 -23.136 52.933 1.00 88.56 471 ILE A O 1
ATOM 3707 N N . TRP A 1 472 ? 8.336 -22.403 51.987 1.00 85.94 472 TRP A N 1
ATOM 3708 C CA . TRP A 1 472 ? 7.725 -23.724 51.827 1.00 85.94 472 TRP A CA 1
ATOM 3709 C C . TRP A 1 472 ? 8.561 -24.614 50.909 1.00 85.94 472 TRP A C 1
ATOM 3711 O O . TRP A 1 472 ? 8.851 -25.745 51.270 1.00 85.94 472 TRP A O 1
ATOM 3721 N N . PHE A 1 473 ? 9.016 -24.091 49.770 1.00 83.81 473 PHE A N 1
ATOM 3722 C CA . PHE A 1 473 ? 9.850 -24.818 48.813 1.00 83.81 473 PHE A CA 1
ATOM 3723 C C . PHE A 1 473 ? 11.200 -25.206 49.420 1.00 83.81 473 PHE A C 1
ATOM 3725 O O . PHE A 1 473 ? 11.661 -26.321 49.227 1.00 83.81 473 PHE A O 1
ATOM 3732 N N . ILE A 1 474 ? 11.827 -24.322 50.205 1.00 83.00 474 ILE A N 1
ATOM 3733 C CA . ILE A 1 474 ? 13.052 -24.651 50.946 1.00 83.00 474 ILE A CA 1
ATOM 3734 C C . ILE A 1 474 ? 12.777 -25.709 52.017 1.00 83.00 474 ILE A C 1
ATOM 3736 O O . ILE A 1 474 ? 13.581 -26.624 52.176 1.00 83.00 474 ILE A O 1
ATOM 3740 N N . ALA A 1 475 ? 11.659 -25.620 52.738 1.00 79.75 475 ALA A N 1
ATOM 3741 C CA . ALA A 1 475 ? 11.275 -26.620 53.729 1.00 79.75 475 ALA A CA 1
ATOM 3742 C C . ALA A 1 475 ? 10.983 -27.980 53.078 1.00 79.75 475 ALA A C 1
ATOM 3744 O O . ALA A 1 475 ? 11.383 -29.008 53.615 1.00 79.75 475 ALA A O 1
ATOM 3745 N N . GLU A 1 476 ? 10.350 -27.987 51.908 1.00 80.12 476 GLU A N 1
ATOM 3746 C CA . GLU A 1 476 ? 10.057 -29.176 51.114 1.00 80.12 476 GLU A CA 1
ATOM 3747 C C . GLU A 1 476 ? 11.333 -29.771 50.513 1.00 80.12 476 GLU A C 1
ATOM 3749 O O . GLU A 1 476 ? 11.560 -30.963 50.664 1.00 80.12 476 GLU A O 1
ATOM 3754 N N . ILE A 1 477 ? 12.232 -28.956 49.951 1.00 78.31 477 ILE A N 1
ATOM 3755 C CA . ILE A 1 477 ? 13.565 -29.389 49.505 1.00 78.31 477 ILE A CA 1
ATOM 3756 C C . ILE A 1 477 ? 14.359 -29.957 50.679 1.00 78.31 477 ILE A C 1
ATOM 3758 O O . ILE A 1 477 ? 14.983 -31.002 50.538 1.00 78.31 477 ILE A O 1
ATOM 3762 N N . TYR A 1 478 ? 14.326 -29.318 51.849 1.00 76.56 478 TYR A N 1
ATOM 3763 C CA . TYR A 1 478 ? 14.982 -29.834 53.047 1.00 76.56 478 TYR A CA 1
ATOM 3764 C C . TYR A 1 478 ? 14.355 -31.156 53.501 1.00 76.56 478 TYR A C 1
ATOM 3766 O O . TYR A 1 478 ? 15.076 -32.085 53.859 1.00 76.56 478 TYR A O 1
ATOM 3774 N N . PHE A 1 479 ? 13.028 -31.281 53.448 1.00 70.50 479 PHE A N 1
ATOM 3775 C CA . PHE A 1 479 ? 12.316 -32.509 53.789 1.00 70.50 479 PHE A CA 1
ATOM 3776 C C . PHE A 1 479 ? 12.626 -33.632 52.792 1.00 70.50 479 PHE A C 1
ATOM 3778 O O . PHE A 1 479 ? 12.947 -34.736 53.213 1.00 70.50 479 PHE A O 1
ATOM 3785 N N . VAL A 1 480 ? 12.622 -33.351 51.489 1.00 67.69 480 VAL A N 1
ATOM 3786 C CA . VAL A 1 480 ? 12.975 -34.284 50.410 1.00 67.69 480 VAL A CA 1
ATOM 3787 C C . VAL A 1 480 ? 14.449 -34.669 50.486 1.00 67.69 480 VAL A C 1
ATOM 3789 O O . VAL A 1 480 ? 14.758 -35.849 50.404 1.00 67.69 480 VAL A O 1
ATOM 3792 N N . HIS A 1 481 ? 15.361 -33.729 50.733 1.00 63.88 481 HIS A N 1
ATOM 3793 C CA . HIS A 1 481 ? 16.783 -34.013 50.925 1.00 63.88 481 HIS A CA 1
ATOM 3794 C C . HIS A 1 481 ? 17.021 -34.864 52.178 1.00 63.88 481 HIS A C 1
ATOM 3796 O O . HIS A 1 481 ? 17.805 -35.810 52.143 1.00 63.88 481 HIS A O 1
ATOM 3802 N N . ARG A 1 482 ? 16.293 -34.599 53.271 1.00 60.72 482 ARG A N 1
ATOM 3803 C CA . ARG A 1 482 ? 16.326 -35.411 54.497 1.00 60.72 482 ARG A CA 1
ATOM 3804 C C . ARG A 1 482 ? 15.689 -36.792 54.304 1.00 60.72 482 ARG A C 1
ATOM 3806 O O . ARG A 1 482 ? 16.116 -37.744 54.948 1.00 60.72 482 ARG A O 1
ATOM 3813 N N . SER A 1 483 ? 14.692 -36.914 53.432 1.00 56.97 483 SER A N 1
ATOM 3814 C CA . SER A 1 483 ? 14.074 -38.188 53.049 1.00 56.97 483 SER A CA 1
ATOM 3815 C C . SER A 1 483 ? 14.977 -38.996 52.112 1.00 56.97 483 SER A C 1
ATOM 3817 O O . SER A 1 483 ? 15.168 -40.181 52.348 1.00 56.97 483 SER A O 1
ATOM 3819 N N . LEU A 1 484 ? 15.621 -38.361 51.129 1.00 54.22 484 LEU A N 1
ATOM 3820 C CA . LEU A 1 484 ? 16.589 -38.978 50.213 1.00 54.22 484 LEU A CA 1
ATOM 3821 C C . LEU A 1 484 ? 17.861 -39.430 50.942 1.00 54.22 484 LEU A C 1
ATOM 3823 O O . LEU A 1 484 ? 18.341 -40.528 50.699 1.00 54.22 484 LEU A O 1
ATOM 3827 N N . THR A 1 485 ? 18.362 -38.647 51.903 1.00 49.19 485 THR A N 1
ATOM 3828 C CA . THR A 1 485 ? 19.489 -39.058 52.769 1.00 49.19 485 THR A CA 1
ATOM 3829 C C . THR A 1 485 ? 19.099 -40.102 53.822 1.00 49.19 485 THR A C 1
ATOM 3831 O O . THR A 1 485 ? 19.976 -40.737 54.401 1.00 49.19 485 THR A O 1
ATOM 3834 N N . ARG A 1 486 ? 17.797 -40.321 54.065 1.00 43.69 486 ARG A N 1
ATOM 3835 C CA . ARG A 1 486 ? 17.283 -41.434 54.886 1.00 43.69 486 ARG A CA 1
ATOM 3836 C C . ARG A 1 486 ? 17.043 -42.714 54.089 1.00 43.69 486 ARG A C 1
ATOM 3838 O O . ARG A 1 486 ? 16.965 -43.774 54.700 1.00 43.69 486 ARG A O 1
ATOM 3845 N N . VAL A 1 487 ? 16.990 -42.651 52.759 1.00 45.41 487 VAL A N 1
ATOM 3846 C CA . VAL A 1 487 ? 17.005 -43.835 51.889 1.00 45.41 487 VAL A CA 1
ATOM 3847 C C . VAL A 1 487 ? 18.462 -44.180 51.565 1.00 45.41 487 VAL A C 1
ATOM 3849 O O . VAL A 1 487 ? 18.941 -44.110 50.440 1.00 45.41 487 VAL A O 1
ATOM 3852 N N . HIS A 1 488 ? 19.183 -44.571 52.610 1.00 44.25 488 HIS A N 1
ATOM 3853 C CA . HIS A 1 488 ? 20.149 -45.652 52.501 1.00 44.25 488 HIS A CA 1
ATOM 3854 C C . HIS A 1 488 ? 19.497 -46.887 53.117 1.00 44.25 488 HIS A C 1
ATOM 3856 O O . HIS A 1 488 ? 19.539 -47.083 54.329 1.00 44.25 488 HIS A O 1
ATOM 3862 N N . PRO A 1 489 ? 18.937 -47.771 52.295 1.00 44.09 489 PRO A N 1
ATOM 3863 C CA . PRO A 1 489 ? 19.477 -49.093 52.181 1.00 44.09 489 PRO A CA 1
ATOM 3864 C C . PRO A 1 489 ? 20.582 -48.984 51.108 1.00 44.09 489 PRO A C 1
ATOM 3866 O O . PRO A 1 489 ? 20.308 -48.970 49.921 1.00 44.09 489 PRO A O 1
ATOM 3869 N N . GLN A 1 490 ? 21.866 -48.876 51.451 1.00 40.81 490 GLN A N 1
ATOM 3870 C CA . GLN A 1 490 ? 22.607 -50.090 51.797 1.00 40.81 490 GLN A CA 1
ATOM 3871 C C . GLN A 1 490 ? 21.655 -51.232 52.167 1.00 40.81 490 GLN A C 1
ATOM 3873 O O . GLN A 1 490 ? 21.491 -51.584 53.333 1.00 40.81 490 GLN A O 1
ATOM 3878 N N . SER A 1 491 ? 20.999 -51.815 51.157 1.00 38.78 491 SER A N 1
ATOM 3879 C CA . SER A 1 491 ? 20.811 -53.247 51.218 1.00 38.78 491 SER A CA 1
ATOM 3880 C C . SER A 1 491 ? 22.237 -53.755 51.340 1.00 38.78 491 SER A C 1
ATOM 3882 O O . SER A 1 491 ? 23.055 -53.647 50.430 1.00 38.78 491 SER A O 1
ATOM 3884 N N . GLN A 1 492 ? 22.589 -54.175 52.548 1.00 45.03 492 GLN A N 1
ATOM 3885 C CA . GLN A 1 492 ? 23.637 -55.151 52.703 1.00 45.03 492 GLN A CA 1
ATOM 3886 C C . GLN A 1 492 ? 23.210 -56.311 51.808 1.00 45.03 492 GLN A C 1
ATOM 3888 O O . GLN A 1 492 ? 22.382 -57.127 52.208 1.00 45.03 492 GLN A O 1
ATOM 3893 N N . LEU A 1 493 ? 23.700 -56.347 50.569 1.00 42.75 493 LEU A N 1
ATOM 3894 C CA . LEU A 1 493 ? 23.691 -57.564 49.783 1.00 42.75 493 LEU A CA 1
ATOM 3895 C C . LEU A 1 493 ? 24.714 -58.481 50.444 1.00 42.75 493 LEU A C 1
ATOM 3897 O O . LEU A 1 493 ? 25.862 -58.597 50.031 1.00 42.75 493 LEU A O 1
ATOM 3901 N N . GLY A 1 494 ? 24.291 -59.066 51.565 1.00 40.97 494 GLY A N 1
ATOM 3902 C CA . GLY A 1 494 ? 24.897 -60.274 52.075 1.00 40.97 494 GLY A CA 1
ATOM 3903 C C . GLY A 1 494 ? 24.784 -61.313 50.974 1.00 40.97 494 GLY A C 1
ATOM 3904 O O . GLY A 1 494 ? 23.685 -61.526 50.472 1.00 40.97 494 GLY A O 1
ATOM 3905 N N . ASN A 1 495 ? 25.934 -61.868 50.584 1.00 46.91 495 ASN A N 1
ATOM 3906 C CA . ASN A 1 495 ? 26.119 -63.003 49.682 1.00 46.91 495 ASN A CA 1
ATOM 3907 C C . ASN A 1 495 ? 24.883 -63.324 48.832 1.00 46.91 495 ASN A C 1
ATOM 3909 O O . ASN A 1 495 ? 24.123 -64.233 49.177 1.00 46.91 495 ASN A O 1
ATOM 3913 N N . ILE A 1 496 ? 24.682 -62.601 47.720 1.00 52.91 496 ILE A N 1
ATOM 3914 C CA . ILE A 1 496 ? 23.808 -63.131 46.671 1.00 52.91 496 ILE A CA 1
ATOM 3915 C C . ILE A 1 496 ? 24.426 -64.464 46.280 1.00 52.91 496 ILE A C 1
ATOM 3917 O O . ILE A 1 496 ? 25.510 -64.516 45.704 1.00 52.91 496 ILE A O 1
ATOM 3921 N N . ASN A 1 497 ? 23.744 -65.542 46.642 1.00 51.91 497 ASN A N 1
ATOM 3922 C CA . ASN A 1 497 ? 24.118 -66.884 46.256 1.00 51.91 497 ASN A CA 1
ATOM 3923 C C . ASN A 1 497 ? 23.799 -67.005 44.761 1.00 51.91 497 ASN A C 1
ATOM 3925 O O . ASN A 1 497 ? 22.714 -67.437 44.374 1.00 51.91 497 ASN A O 1
ATOM 3929 N N . THR A 1 498 ? 24.724 -66.577 43.903 1.00 58.59 498 THR A N 1
ATOM 3930 C CA . THR A 1 498 ? 24.722 -66.874 42.468 1.00 58.59 498 THR A CA 1
ATOM 3931 C C . THR A 1 498 ? 25.076 -68.350 42.292 1.00 58.59 498 THR A C 1
ATOM 3933 O O . THR A 1 498 ? 26.108 -68.716 41.746 1.00 58.59 498 THR A O 1
ATOM 3936 N N . ALA A 1 499 ? 24.223 -69.232 42.817 1.00 57.12 499 ALA A N 1
ATOM 3937 C CA . ALA A 1 499 ? 24.346 -70.672 42.662 1.00 57.12 499 ALA A CA 1
ATOM 3938 C C . ALA A 1 499 ? 23.987 -71.033 41.212 1.00 57.12 499 ALA A C 1
ATOM 3940 O O . ALA A 1 499 ? 22.864 -71.433 40.916 1.00 57.12 499 ALA A O 1
ATOM 3941 N N . GLY A 1 500 ? 24.926 -70.804 40.297 1.00 74.00 500 GLY A N 1
ATOM 3942 C CA . GLY A 1 500 ? 24.788 -71.126 38.885 1.00 74.00 500 GLY A CA 1
ATOM 3943 C C . GLY A 1 500 ? 25.968 -70.627 38.058 1.00 74.00 500 GLY A C 1
ATOM 3944 O O . GLY A 1 500 ? 26.581 -69.611 38.381 1.00 74.00 500 GLY A O 1
ATOM 3945 N N . ARG A 1 501 ? 26.284 -71.338 36.974 1.00 87.94 501 ARG A N 1
ATOM 3946 C CA . ARG A 1 501 ? 27.359 -70.936 36.058 1.00 87.94 501 ARG A CA 1
ATOM 3947 C C . ARG A 1 501 ? 26.865 -69.839 35.121 1.00 87.94 501 ARG A C 1
ATOM 3949 O O . ARG A 1 501 ? 25.797 -69.966 34.515 1.00 87.94 501 ARG A O 1
ATOM 3956 N N . ILE A 1 502 ? 27.653 -68.781 34.968 1.00 91.06 502 ILE A N 1
ATOM 3957 C CA . ILE A 1 502 ? 27.324 -67.606 34.160 1.00 91.06 502 ILE A CA 1
ATOM 3958 C C . ILE A 1 502 ? 28.187 -67.598 32.898 1.00 91.06 502 ILE A C 1
ATOM 3960 O O . ILE A 1 502 ? 29.413 -67.627 32.963 1.00 91.06 502 ILE A O 1
ATOM 3964 N N . PHE A 1 503 ? 27.534 -67.529 31.743 1.00 93.00 503 PHE A N 1
ATOM 3965 C CA . PHE A 1 503 ? 28.184 -67.273 30.465 1.00 93.00 503 PHE A CA 1
ATOM 3966 C C . PHE A 1 503 ? 28.122 -65.776 30.165 1.00 93.00 503 PHE A C 1
ATOM 3968 O O . PHE A 1 503 ? 27.033 -65.224 30.015 1.00 93.00 503 PHE A O 1
ATOM 3975 N N . ILE A 1 504 ? 29.271 -65.117 30.094 1.00 94.50 504 ILE A N 1
ATOM 3976 C CA . ILE A 1 504 ? 29.395 -63.692 29.799 1.00 94.50 504 ILE A CA 1
ATOM 3977 C C . ILE A 1 504 ? 29.701 -63.546 28.311 1.00 94.50 504 ILE A C 1
ATOM 3979 O O . ILE A 1 504 ? 30.737 -64.017 27.853 1.00 94.50 504 ILE A O 1
ATOM 3983 N N . ALA A 1 505 ? 28.810 -62.905 27.562 1.00 93.75 505 ALA A N 1
ATOM 3984 C CA . ALA A 1 505 ? 28.964 -62.643 26.137 1.00 93.75 505 ALA A CA 1
ATOM 3985 C C . ALA A 1 505 ? 29.167 -61.142 25.896 1.00 93.75 505 ALA A C 1
ATOM 3987 O O . ALA A 1 505 ? 28.352 -60.332 26.343 1.00 93.75 505 ALA A O 1
ATOM 3988 N N . SER A 1 506 ? 30.214 -60.784 25.155 1.00 93.31 506 SER A N 1
ATOM 3989 C CA . SER A 1 506 ? 30.508 -59.400 24.772 1.00 93.31 506 SER A CA 1
ATOM 3990 C C . SER A 1 506 ? 30.842 -59.265 23.287 1.00 93.31 506 SER A C 1
ATOM 3992 O O . SER A 1 506 ? 31.349 -60.200 22.659 1.00 93.31 506 SER A O 1
ATOM 3994 N N . LEU A 1 507 ? 30.546 -58.087 22.738 1.00 90.81 507 LEU A N 1
ATOM 3995 C CA . LEU A 1 507 ? 30.902 -57.657 21.391 1.00 90.81 507 LEU A CA 1
ATOM 3996 C C . LEU A 1 507 ? 31.562 -56.275 21.470 1.00 90.81 507 LEU A C 1
ATOM 3998 O O . LEU A 1 507 ? 30.963 -55.357 22.029 1.00 90.81 507 LEU A O 1
ATOM 4002 N N . HIS A 1 508 ? 32.742 -56.120 20.867 1.00 91.81 508 HIS A N 1
ATOM 4003 C CA . HIS A 1 508 ? 33.469 -54.846 20.835 1.00 91.81 508 HIS A CA 1
ATOM 4004 C C . HIS A 1 508 ? 33.865 -54.428 19.419 1.00 91.81 508 HIS A C 1
ATOM 4006 O O . HIS A 1 508 ? 34.222 -55.265 18.584 1.00 91.81 508 HIS A O 1
ATOM 4012 N N . TRP A 1 509 ? 33.817 -53.116 19.180 1.00 89.25 509 TRP A N 1
ATOM 4013 C CA . TRP A 1 509 ? 34.303 -52.454 17.974 1.00 89.25 509 TRP A CA 1
ATOM 4014 C C . TRP A 1 509 ? 34.730 -51.019 18.308 1.00 89.25 509 TRP A C 1
ATOM 4016 O O . TRP A 1 509 ? 33.899 -50.213 18.717 1.00 89.25 509 TRP A O 1
ATOM 4026 N N . ASN A 1 510 ? 36.006 -50.687 18.107 1.00 90.31 510 ASN A N 1
ATOM 4027 C CA . ASN A 1 510 ? 36.589 -49.372 18.405 1.00 90.31 510 ASN A CA 1
ATOM 4028 C C . ASN A 1 510 ? 36.384 -48.913 19.865 1.00 90.31 510 ASN A C 1
ATOM 4030 O O . ASN A 1 510 ? 35.958 -47.786 20.132 1.00 90.31 510 ASN A O 1
ATOM 4034 N N . ASN A 1 511 ? 36.636 -49.812 20.818 1.00 91.25 511 ASN A N 1
ATOM 4035 C CA . ASN A 1 511 ? 36.398 -49.596 22.242 1.00 91.25 511 ASN A CA 1
ATOM 4036 C C . ASN A 1 511 ? 37.686 -49.525 23.084 1.00 91.25 511 ASN A C 1
ATOM 4038 O O . ASN A 1 511 ? 37.600 -49.700 24.301 1.00 91.25 511 ASN A O 1
ATOM 4042 N N . GLU A 1 512 ? 38.861 -49.253 22.504 1.00 93.19 512 GLU A N 1
ATOM 4043 C CA . GLU A 1 512 ? 40.151 -49.324 23.211 1.00 93.19 512 GLU A CA 1
ATOM 4044 C C . GLU A 1 512 ? 40.132 -48.552 24.539 1.00 93.19 512 GLU A C 1
ATOM 4046 O O . GLU A 1 512 ? 40.497 -49.087 25.587 1.00 93.19 512 GLU A O 1
ATOM 4051 N N . ALA A 1 513 ? 39.655 -47.306 24.513 1.00 92.31 513 ALA A N 1
ATOM 4052 C CA . ALA A 1 513 ? 39.647 -46.441 25.688 1.00 92.31 513 ALA A CA 1
ATOM 4053 C C . ALA A 1 513 ? 38.787 -47.002 26.835 1.00 92.31 513 ALA A C 1
ATOM 4055 O O . ALA A 1 513 ? 39.227 -47.004 27.982 1.00 92.31 513 ALA A O 1
ATOM 4056 N N . ILE A 1 514 ? 37.581 -47.501 26.537 1.00 90.88 514 ILE A N 1
ATOM 4057 C CA . ILE A 1 514 ? 36.670 -48.059 27.552 1.00 90.88 514 ILE A CA 1
ATOM 4058 C C . ILE A 1 514 ? 37.210 -49.397 28.068 1.00 90.88 514 ILE A C 1
ATOM 4060 O O . ILE A 1 514 ? 37.176 -49.653 29.271 1.00 90.88 514 ILE A O 1
ATOM 4064 N N . LEU A 1 515 ? 37.759 -50.229 27.176 1.00 94.50 515 LEU A N 1
ATOM 4065 C CA . LEU A 1 515 ? 38.378 -51.505 27.533 1.00 94.50 515 LEU A CA 1
ATOM 4066 C C . LEU A 1 515 ? 39.523 -51.318 28.527 1.00 94.50 515 LEU A C 1
ATOM 4068 O O . LEU A 1 515 ? 39.566 -52.005 29.547 1.00 94.50 515 LEU A O 1
ATOM 4072 N N . ARG A 1 516 ? 40.425 -50.371 28.252 1.00 93.56 516 ARG A N 1
ATOM 4073 C CA . ARG A 1 516 ? 41.619 -50.127 29.070 1.00 93.56 516 ARG A CA 1
ATOM 4074 C C . ARG A 1 516 ? 41.319 -49.425 30.392 1.00 93.56 516 ARG A C 1
ATOM 4076 O O . ARG A 1 516 ? 41.949 -49.763 31.389 1.00 93.56 516 ARG A O 1
ATOM 4083 N N . ASN A 1 517 ? 40.400 -48.461 30.400 1.00 90.88 517 ASN A N 1
ATOM 4084 C CA . ASN A 1 517 ? 40.163 -47.628 31.581 1.00 90.88 517 ASN A CA 1
ATOM 4085 C C . ASN A 1 517 ? 39.192 -48.259 32.584 1.00 90.88 517 ASN A C 1
ATOM 4087 O O . ASN A 1 517 ? 39.366 -48.061 33.783 1.00 90.88 517 ASN A O 1
ATOM 4091 N N . ASP A 1 518 ? 38.185 -48.998 32.106 1.00 90.94 518 ASP A N 1
ATOM 4092 C CA . ASP A 1 518 ? 37.050 -49.395 32.944 1.00 90.94 518 ASP A CA 1
ATOM 4093 C C . ASP A 1 518 ? 36.657 -50.871 32.754 1.00 90.94 518 ASP A C 1
ATOM 4095 O O . ASP A 1 518 ? 36.602 -51.642 33.714 1.00 90.94 518 ASP A O 1
ATOM 4099 N N . TRP A 1 519 ? 36.393 -51.300 31.516 1.00 94.62 519 TRP A N 1
ATOM 4100 C CA . TRP A 1 519 ? 35.687 -52.559 31.250 1.00 94.62 519 TRP A CA 1
ATOM 4101 C C . TRP A 1 519 ? 36.513 -53.810 31.576 1.00 94.62 519 TRP A C 1
ATOM 4103 O O . TRP A 1 519 ? 36.009 -54.720 32.237 1.00 94.62 519 TRP A O 1
ATOM 4113 N N . ASN A 1 520 ? 37.792 -53.864 31.179 1.00 95.25 520 ASN A N 1
ATOM 4114 C CA . ASN A 1 520 ? 38.644 -55.026 31.461 1.00 95.25 520 ASN A CA 1
ATOM 4115 C C . ASN A 1 520 ? 38.827 -55.241 32.971 1.00 95.25 520 ASN A C 1
ATOM 4117 O O . ASN A 1 520 ? 38.797 -56.377 33.453 1.00 95.25 520 ASN A O 1
ATOM 4121 N N . ASP A 1 521 ? 39.002 -54.149 33.721 1.00 93.50 521 ASP A N 1
ATOM 4122 C CA . ASP A 1 521 ? 39.118 -54.183 35.178 1.00 93.50 521 ASP A CA 1
ATOM 4123 C C . ASP A 1 521 ? 37.822 -54.666 35.826 1.00 93.50 521 ASP A C 1
ATOM 4125 O O . ASP A 1 521 ? 37.866 -55.527 36.708 1.00 93.50 521 ASP A O 1
ATOM 4129 N N . ALA A 1 522 ? 36.674 -54.177 35.354 1.00 93.31 522 ALA A N 1
ATOM 4130 C CA . ALA A 1 522 ? 35.366 -54.590 35.844 1.00 93.31 522 ALA A CA 1
ATOM 4131 C C . ALA A 1 522 ? 35.088 -56.082 35.585 1.00 93.31 522 ALA A C 1
ATOM 4133 O O . ALA A 1 522 ? 34.613 -56.778 36.483 1.00 93.31 522 ALA A O 1
ATOM 4134 N N . ILE A 1 523 ? 35.440 -56.611 34.407 1.00 95.25 523 ILE A N 1
ATOM 4135 C CA . ILE A 1 523 ? 35.300 -58.043 34.091 1.00 95.25 523 ILE A CA 1
ATOM 4136 C C . ILE A 1 523 ? 36.182 -58.902 34.993 1.00 95.25 523 ILE A C 1
ATOM 4138 O O . ILE A 1 523 ? 35.713 -59.894 35.549 1.00 95.25 523 ILE A O 1
ATOM 4142 N N . VAL A 1 524 ? 37.444 -58.517 35.183 1.00 94.44 524 VAL A N 1
ATOM 4143 C CA . VAL A 1 524 ? 38.365 -59.234 36.075 1.00 94.44 524 VAL A CA 1
ATOM 4144 C C . VAL A 1 524 ? 37.842 -59.245 37.513 1.00 94.44 524 VAL A C 1
ATOM 4146 O O . VAL A 1 524 ? 37.851 -60.291 38.165 1.00 94.44 524 VAL A O 1
ATOM 4149 N N . GLN A 1 525 ? 37.339 -58.112 38.004 1.00 92.25 525 GLN A N 1
ATOM 4150 C CA . GLN A 1 525 ? 36.740 -58.018 39.336 1.00 92.25 525 GLN A CA 1
ATOM 4151 C C . GLN A 1 525 ? 35.467 -58.862 39.459 1.00 92.25 525 GLN A C 1
ATOM 4153 O O . GLN A 1 525 ? 35.275 -59.532 40.474 1.00 92.25 525 GLN A O 1
ATOM 4158 N N . LEU A 1 526 ? 34.616 -58.868 38.432 1.00 91.94 526 LEU A N 1
ATOM 4159 C CA . LEU A 1 526 ? 33.397 -59.668 38.393 1.00 91.94 526 LEU A CA 1
ATOM 4160 C C . LEU A 1 526 ? 33.708 -61.169 38.410 1.00 91.94 526 LEU A C 1
ATOM 4162 O O . LEU A 1 526 ? 33.142 -61.896 39.220 1.00 91.94 526 LEU A O 1
ATOM 4166 N N . VAL A 1 527 ? 34.627 -61.635 37.562 1.00 92.38 527 VAL A N 1
ATOM 4167 C CA . VAL A 1 527 ? 35.035 -63.049 37.504 1.00 92.38 527 VAL A CA 1
ATOM 4168 C C . VAL A 1 527 ? 35.679 -63.487 38.819 1.00 92.38 527 VAL A C 1
ATOM 4170 O O . VAL A 1 527 ? 35.349 -64.549 39.340 1.00 92.38 527 VAL A O 1
ATOM 4173 N N . SER A 1 528 ? 36.536 -62.644 39.402 1.00 90.44 528 SER A N 1
ATOM 4174 C CA . SER A 1 528 ? 37.127 -62.891 40.723 1.00 90.44 528 SER A CA 1
ATOM 4175 C C . SER A 1 528 ? 36.058 -63.016 41.817 1.00 90.44 528 SER A C 1
ATOM 4177 O O . SER A 1 528 ? 36.153 -63.883 42.682 1.00 90.44 528 SER A O 1
ATOM 4179 N N . HIS A 1 529 ? 35.001 -62.199 41.750 1.00 88.12 529 HIS A N 1
ATOM 4180 C CA . HIS A 1 529 ? 33.888 -62.254 42.697 1.00 88.12 529 HIS A CA 1
ATOM 4181 C C . HIS A 1 529 ? 32.992 -63.491 42.517 1.00 88.12 529 HIS A C 1
ATOM 4183 O O . HIS A 1 529 ? 32.559 -64.076 43.506 1.00 88.12 529 HIS A O 1
ATOM 4189 N N . LEU A 1 530 ? 32.701 -63.891 41.275 1.00 87.06 530 LEU A N 1
ATOM 4190 C CA . LEU A 1 530 ? 31.859 -65.057 40.968 1.00 87.06 530 LEU A CA 1
ATOM 4191 C C . LEU A 1 530 ? 32.585 -66.400 41.185 1.00 87.06 530 LEU A C 1
ATOM 4193 O O . LEU A 1 530 ? 31.936 -67.435 41.351 1.00 87.06 530 LEU A O 1
ATOM 4197 N N . GLY A 1 531 ? 33.918 -66.385 41.179 1.00 88.06 531 GLY A N 1
ATOM 4198 C CA . GLY A 1 531 ? 34.758 -67.577 41.107 1.00 88.06 531 GLY A CA 1
ATOM 4199 C C . GLY A 1 531 ? 35.059 -67.944 39.653 1.00 88.06 531 GLY A C 1
ATOM 4200 O O . GLY A 1 531 ? 34.163 -67.987 38.804 1.00 88.06 531 GLY A O 1
ATOM 4201 N N . ALA A 1 532 ? 36.333 -68.212 39.361 1.00 86.69 532 ALA A N 1
ATOM 4202 C CA . ALA A 1 532 ? 36.821 -68.483 38.008 1.00 86.69 532 ALA A CA 1
ATOM 4203 C C . ALA A 1 532 ? 36.139 -69.706 37.368 1.00 86.69 532 ALA A C 1
ATOM 4205 O O . ALA A 1 532 ? 35.913 -69.736 36.166 1.00 86.69 532 ALA A O 1
ATOM 4206 N N . GLU A 1 533 ? 35.748 -70.695 38.166 1.00 85.31 533 GLU A N 1
ATOM 4207 C CA . GLU A 1 533 ? 35.055 -71.905 37.727 1.00 85.31 533 GLU A CA 1
ATOM 4208 C C . GLU A 1 533 ? 33.559 -71.703 37.421 1.00 85.31 533 GLU A C 1
ATOM 4210 O O . GLU A 1 533 ? 32.944 -72.542 36.755 1.00 85.31 533 GLU A O 1
ATOM 4215 N N . ASN A 1 534 ? 32.971 -70.596 37.889 1.00 88.56 534 ASN A N 1
ATOM 4216 C CA . ASN A 1 534 ? 31.544 -70.299 37.744 1.00 88.56 534 ASN A CA 1
ATOM 4217 C C . ASN A 1 534 ? 31.254 -69.271 36.644 1.00 88.56 534 ASN A C 1
ATOM 4219 O O . ASN A 1 534 ? 30.086 -69.023 36.347 1.00 88.56 534 ASN A O 1
ATOM 4223 N N . ALA A 1 535 ? 32.281 -68.696 36.016 1.00 91.81 535 ALA A N 1
ATOM 4224 C CA . ALA A 1 535 ? 32.139 -67.719 34.945 1.00 91.81 535 ALA A CA 1
ATOM 4225 C C . ALA A 1 535 ? 32.896 -68.163 33.688 1.00 91.81 535 ALA A C 1
ATOM 4227 O O . ALA A 1 535 ? 34.049 -68.570 33.764 1.00 91.81 535 ALA A O 1
ATOM 4228 N N . PHE A 1 536 ? 32.260 -68.049 32.523 1.00 94.19 536 PHE A N 1
ATOM 4229 C CA . PHE A 1 536 ? 32.921 -68.205 31.226 1.00 94.19 536 PHE A CA 1
ATOM 4230 C C . PHE A 1 536 ? 32.832 -66.897 30.452 1.00 94.19 536 PHE A C 1
ATOM 4232 O O . PHE A 1 536 ? 31.730 -66.387 30.264 1.00 94.19 536 PHE A O 1
ATOM 4239 N N . VAL A 1 537 ? 33.961 -66.361 29.986 1.00 95.19 537 VAL A N 1
ATOM 4240 C CA . VAL A 1 537 ? 33.999 -65.071 29.276 1.00 95.19 537 VAL A CA 1
ATOM 4241 C C . VAL A 1 537 ? 34.182 -65.290 27.776 1.00 95.19 537 VAL A C 1
ATOM 4243 O O . VAL A 1 537 ? 35.235 -65.735 27.338 1.00 95.19 537 VAL A O 1
ATOM 4246 N N . SER A 1 538 ? 33.175 -64.961 26.974 1.00 95.06 538 SER A N 1
ATOM 4247 C CA . SER A 1 538 ? 33.216 -65.026 25.513 1.00 95.06 538 SER A CA 1
ATOM 4248 C C . SER A 1 538 ? 33.140 -63.623 24.919 1.00 95.06 538 SER A C 1
ATOM 4250 O O . SER A 1 538 ? 32.126 -62.936 25.047 1.00 95.06 538 SER A O 1
ATOM 4252 N N . VAL A 1 539 ? 34.214 -63.191 24.265 1.00 94.19 539 VAL A N 1
ATOM 4253 C CA . VAL A 1 539 ? 34.317 -61.873 23.636 1.00 94.19 539 VAL A CA 1
ATOM 4254 C C . VAL A 1 539 ? 34.564 -62.050 22.150 1.00 94.19 539 VAL A C 1
ATOM 4256 O O . VAL A 1 539 ? 35.484 -62.761 21.746 1.00 94.19 539 VAL A O 1
ATOM 4259 N N . TYR A 1 540 ? 33.762 -61.371 21.337 1.00 92.12 540 TYR A N 1
ATOM 4260 C CA . TYR A 1 540 ? 34.022 -61.226 19.913 1.00 92.12 540 TYR A CA 1
ATOM 4261 C C . TYR A 1 540 ? 34.390 -59.774 19.607 1.00 92.12 540 TYR A C 1
ATOM 4263 O O . TYR A 1 540 ? 33.684 -58.845 19.994 1.00 92.12 540 TYR A O 1
ATOM 4271 N N . GLU A 1 541 ? 35.499 -59.575 18.913 1.00 91.00 541 GLU A N 1
ATOM 4272 C CA . GLU A 1 541 ? 35.961 -58.274 18.445 1.00 91.00 541 GLU A CA 1
ATOM 4273 C C . GLU A 1 541 ? 35.768 -58.228 16.926 1.00 91.00 541 GLU A C 1
ATOM 4275 O O . GLU A 1 541 ? 36.325 -59.053 16.196 1.00 91.00 541 GLU A O 1
ATOM 4280 N N . SER A 1 542 ? 34.927 -57.304 16.452 1.00 83.88 542 SER A N 1
ATOM 4281 C CA . SER A 1 542 ? 34.473 -57.257 15.057 1.00 83.88 542 SER A CA 1
ATOM 4282 C C . SER A 1 542 ? 35.277 -56.278 14.194 1.00 83.88 542 SER A C 1
ATOM 4284 O O . SER A 1 542 ? 34.700 -55.412 13.532 1.00 83.88 542 SER A O 1
ATOM 4286 N N . GLY A 1 543 ? 36.605 -56.399 14.203 1.00 81.88 543 GLY A N 1
ATOM 4287 C CA . GLY A 1 543 ? 37.476 -55.712 13.253 1.00 81.88 543 GLY A CA 1
ATOM 4288 C C . GLY A 1 543 ? 37.625 -54.207 13.493 1.00 81.88 543 GLY A C 1
ATOM 4289 O O . GLY A 1 543 ? 37.339 -53.391 12.610 1.00 81.88 543 GLY A O 1
ATOM 4290 N N . SER A 1 544 ? 38.063 -53.859 14.700 1.00 85.38 544 SER A N 1
ATOM 4291 C CA . SER A 1 544 ? 38.385 -52.512 15.174 1.00 85.38 544 SER A CA 1
ATOM 4292 C C . SER A 1 544 ? 39.602 -51.934 14.459 1.00 85.38 544 SER A C 1
ATOM 4294 O O . SER A 1 544 ? 40.493 -52.664 14.018 1.00 85.38 544 SER A O 1
ATOM 4296 N N . TRP A 1 545 ? 39.624 -50.610 14.346 1.00 83.38 545 TRP A N 1
ATOM 4297 C CA . TRP A 1 545 ? 40.700 -49.836 13.727 1.00 83.38 545 TRP A CA 1
ATOM 4298 C C . TRP A 1 545 ? 41.627 -49.206 14.777 1.00 83.38 545 TRP A C 1
ATOM 4300 O O . TRP A 1 545 ? 42.725 -48.772 14.439 1.00 83.38 545 TRP A O 1
ATOM 4310 N N . ASP A 1 546 ? 41.183 -49.147 16.035 1.00 89.12 546 ASP A N 1
ATOM 4311 C CA . ASP A 1 546 ? 41.998 -48.795 17.200 1.00 89.12 546 ASP A CA 1
ATOM 4312 C C . ASP A 1 546 ? 42.671 -50.041 17.816 1.00 89.12 546 ASP A C 1
ATOM 4314 O O . ASP A 1 546 ? 42.523 -51.163 17.316 1.00 89.12 546 ASP A O 1
ATOM 4318 N N . ASP A 1 547 ? 43.402 -49.879 18.925 1.00 91.69 547 ASP A N 1
ATOM 4319 C CA . ASP A 1 547 ? 44.068 -51.001 19.597 1.00 91.69 547 ASP A CA 1
ATOM 4320 C C . ASP A 1 547 ? 43.139 -51.766 20.568 1.00 91.69 547 ASP A C 1
ATOM 4322 O O . ASP A 1 547 ? 43.578 -52.335 21.570 1.00 91.69 547 ASP A O 1
ATOM 4326 N N . SER A 1 548 ? 41.836 -51.868 20.259 1.00 93.25 548 SER A N 1
ATOM 4327 C CA . SER A 1 548 ? 40.907 -52.752 20.991 1.00 93.25 548 SER A CA 1
ATOM 4328 C C . SER A 1 548 ? 41.413 -54.196 21.026 1.00 93.25 548 SER A C 1
ATOM 4330 O O . SER A 1 548 ? 41.293 -54.885 22.039 1.00 93.25 548 SER A O 1
ATOM 4332 N N . LYS A 1 549 ? 42.043 -54.652 19.935 1.00 92.50 549 LYS A N 1
ATOM 4333 C CA . LYS A 1 549 ? 42.672 -55.978 19.854 1.00 92.50 549 LYS A CA 1
ATOM 4334 C C . LYS A 1 549 ? 43.803 -56.132 20.873 1.00 92.50 549 LYS A C 1
ATOM 4336 O O . LYS A 1 549 ? 43.911 -57.188 21.490 1.00 92.50 549 LYS A O 1
ATOM 4341 N N . GLY A 1 550 ? 44.649 -55.116 21.058 1.00 93.25 550 GLY A N 1
ATOM 4342 C CA . GLY A 1 550 ? 45.682 -55.111 22.095 1.00 93.25 550 GLY A CA 1
ATOM 4343 C C . GLY A 1 550 ? 45.083 -55.139 23.498 1.00 93.25 550 GLY A C 1
ATOM 4344 O O . GLY A 1 550 ? 45.444 -56.004 24.296 1.00 93.25 550 GLY A O 1
ATOM 4345 N N . ALA A 1 551 ? 44.088 -54.288 23.763 1.00 95.31 551 ALA A N 1
ATOM 4346 C CA . ALA A 1 551 ? 43.394 -54.247 25.049 1.00 95.31 551 ALA A CA 1
ATOM 4347 C C . ALA A 1 551 ? 42.731 -55.593 25.412 1.00 95.31 551 ALA A C 1
ATOM 4349 O O . ALA A 1 551 ? 42.776 -56.021 26.566 1.00 95.31 551 ALA A O 1
ATOM 4350 N N . LEU A 1 552 ? 42.153 -56.305 24.440 1.00 95.62 552 LEU A N 1
ATOM 4351 C CA . LEU A 1 552 ? 41.555 -57.624 24.671 1.00 95.62 552 LEU A CA 1
ATOM 4352 C C . LEU A 1 552 ? 42.591 -58.740 24.859 1.00 95.62 552 LEU A C 1
ATOM 4354 O O . LEU A 1 552 ? 42.328 -59.679 25.606 1.00 95.62 552 LEU A O 1
ATOM 4358 N N . ARG A 1 553 ? 43.786 -58.640 24.260 1.00 95.50 553 ARG A N 1
ATOM 4359 C CA . ARG A 1 553 ? 44.899 -59.565 24.567 1.00 95.50 553 ARG A CA 1
ATOM 4360 C C . ARG A 1 553 ? 45.399 -59.393 26.000 1.00 95.50 553 ARG A C 1
ATOM 4362 O O . ARG A 1 553 ? 45.756 -60.372 26.648 1.00 95.50 553 ARG A O 1
ATOM 4369 N N . GLU A 1 554 ? 45.402 -58.166 26.512 1.00 94.94 554 GLU A N 1
ATOM 4370 C CA . GLU A 1 554 ? 45.732 -57.906 27.917 1.00 94.94 554 GLU A CA 1
ATOM 4371 C C . GLU A 1 554 ? 44.678 -58.487 28.861 1.00 94.94 554 GLU A C 1
ATOM 4373 O O . GLU A 1 554 ? 45.031 -59.087 29.879 1.00 94.94 554 GLU A O 1
ATOM 4378 N N . LEU A 1 555 ? 43.391 -58.371 28.514 1.00 95.94 555 LEU A N 1
ATOM 4379 C CA . LEU A 1 555 ? 42.326 -59.049 29.249 1.00 95.94 555 LEU A CA 1
ATOM 4380 C C . LEU A 1 555 ? 42.505 -60.571 29.221 1.00 95.94 555 LEU A C 1
ATOM 4382 O O . LEU A 1 555 ? 42.370 -61.206 30.266 1.00 95.94 555 LEU A O 1
ATOM 4386 N N . ASP A 1 556 ? 42.842 -61.144 28.062 1.00 95.94 556 ASP A N 1
ATOM 4387 C CA . ASP A 1 556 ? 43.089 -62.580 27.914 1.00 95.94 556 ASP A CA 1
ATOM 4388 C C . ASP A 1 556 ? 44.155 -63.063 28.905 1.00 95.94 556 ASP A C 1
ATOM 4390 O O . ASP A 1 556 ? 43.903 -63.964 29.702 1.00 95.94 556 ASP A O 1
ATOM 4394 N N . ALA A 1 557 ? 45.306 -62.387 28.947 1.00 95.31 557 ALA A N 1
ATOM 4395 C CA . ALA A 1 557 ? 46.391 -62.724 29.864 1.00 95.31 557 ALA A CA 1
ATOM 4396 C C . ALA A 1 557 ? 45.976 -62.610 31.343 1.00 95.31 557 ALA A C 1
ATOM 4398 O O . ALA A 1 557 ? 46.379 -63.420 32.180 1.00 95.31 557 ALA A O 1
ATOM 4399 N N . ARG A 1 558 ? 45.150 -61.614 31.683 1.00 96.00 558 ARG A N 1
ATOM 4400 C CA . ARG A 1 558 ? 44.663 -61.404 33.055 1.00 96.00 558 ARG A CA 1
ATOM 4401 C C . ARG A 1 558 ? 43.652 -62.459 33.484 1.00 96.00 558 ARG A C 1
ATOM 4403 O O . ARG A 1 558 ? 43.707 -62.910 34.623 1.00 96.00 558 ARG A O 1
ATOM 4410 N N . LEU A 1 559 ? 42.753 -62.867 32.594 1.00 95.31 559 LEU A N 1
ATOM 4411 C CA . LEU A 1 559 ? 41.820 -63.962 32.856 1.00 95.31 559 LEU A CA 1
ATOM 4412 C C . LEU A 1 559 ? 42.552 -65.313 32.938 1.00 95.31 559 LEU A C 1
ATOM 4414 O O . LEU A 1 559 ? 42.149 -66.166 33.729 1.00 95.31 559 LEU A O 1
ATOM 4418 N N . ASP A 1 560 ? 43.656 -65.484 32.202 1.00 94.06 560 ASP A N 1
ATOM 4419 C CA . ASP A 1 560 ? 44.541 -66.655 32.312 1.00 94.06 560 ASP A CA 1
ATOM 4420 C C . ASP A 1 560 ? 45.172 -66.779 33.683 1.00 94.06 560 ASP A C 1
ATOM 4422 O O . ASP A 1 560 ? 45.104 -67.832 34.314 1.00 94.06 560 ASP A O 1
ATOM 4426 N N . ALA A 1 561 ? 45.714 -65.667 34.180 1.00 93.00 561 ALA A N 1
ATOM 4427 C CA . ALA A 1 561 ? 46.311 -65.604 35.502 1.00 93.00 561 ALA A CA 1
ATOM 4428 C C . ALA A 1 561 ? 45.304 -65.935 36.621 1.00 93.00 561 ALA A C 1
ATOM 4430 O O . ALA A 1 561 ? 45.707 -66.405 37.684 1.00 93.00 561 ALA A O 1
ATOM 4431 N N . LEU A 1 562 ? 44.004 -65.718 36.386 1.00 91.00 562 LEU A N 1
ATOM 4432 C CA . LEU A 1 562 ? 42.919 -66.078 37.306 1.00 91.00 562 LEU A CA 1
ATOM 4433 C C . LEU A 1 562 ? 42.421 -67.521 37.136 1.00 91.00 562 LEU A C 1
ATOM 4435 O O . LEU A 1 562 ? 41.628 -67.980 37.954 1.00 91.00 562 LEU A O 1
ATOM 4439 N N . GLY A 1 563 ? 42.847 -68.231 36.088 1.00 91.06 563 GLY A N 1
ATOM 4440 C CA . GLY A 1 563 ? 42.349 -69.566 35.752 1.00 91.06 563 GLY A CA 1
ATOM 4441 C C . GLY A 1 563 ? 40.912 -69.582 35.220 1.00 91.06 563 GLY A C 1
ATOM 4442 O O . GLY A 1 563 ? 40.249 -70.616 35.292 1.00 91.06 563 GLY A O 1
ATOM 4443 N N . ALA A 1 564 ? 40.412 -68.452 34.710 1.00 91.94 564 ALA A N 1
ATOM 4444 C CA . ALA A 1 564 ? 39.044 -68.339 34.213 1.00 91.94 564 ALA A CA 1
ATOM 4445 C C . ALA A 1 564 ? 38.928 -68.842 32.758 1.00 91.94 564 ALA A C 1
ATOM 4447 O O . ALA A 1 564 ? 39.709 -68.412 31.895 1.00 91.94 564 ALA A O 1
ATOM 4448 N N . PRO A 1 565 ? 37.955 -69.721 32.447 1.00 92.56 565 PRO A N 1
ATOM 4449 C CA . PRO A 1 565 ? 37.732 -70.201 31.095 1.00 92.56 565 PRO A CA 1
ATOM 4450 C C . PRO A 1 565 ? 37.146 -69.082 30.225 1.00 92.56 565 PRO A C 1
ATOM 4452 O O . PRO A 1 565 ? 36.248 -68.340 30.634 1.00 92.56 565 PRO A O 1
ATOM 4455 N N . ARG A 1 566 ? 37.671 -68.943 29.007 1.00 94.50 566 ARG A N 1
ATOM 4456 C CA . ARG A 1 566 ? 37.327 -67.836 28.113 1.00 94.50 566 ARG A CA 1
ATOM 4457 C C . ARG A 1 566 ? 37.502 -68.185 26.641 1.00 94.50 566 ARG A C 1
ATOM 4459 O O . ARG A 1 566 ? 38.229 -69.114 26.299 1.00 94.50 566 ARG A O 1
ATOM 4466 N N . ASN A 1 567 ? 36.857 -67.405 25.786 1.00 94.25 567 ASN A N 1
ATOM 4467 C CA . ASN A 1 567 ? 37.028 -67.413 24.341 1.00 94.25 567 ASN A CA 1
ATOM 4468 C C . ASN A 1 567 ? 37.084 -65.964 23.844 1.00 94.25 567 ASN A C 1
ATOM 4470 O O . ASN A 1 567 ? 36.057 -65.293 23.804 1.00 94.25 567 ASN A O 1
ATOM 4474 N N . ILE A 1 568 ? 38.269 -65.474 23.478 1.00 93.12 568 ILE A N 1
ATOM 4475 C CA . ILE A 1 568 ? 38.446 -64.123 22.930 1.00 93.12 568 ILE A CA 1
ATOM 4476 C C . ILE A 1 568 ? 38.790 -64.257 21.449 1.00 93.12 568 ILE A C 1
ATOM 4478 O O . ILE A 1 568 ? 39.888 -64.667 21.080 1.00 93.12 568 ILE A O 1
ATOM 4482 N N . THR A 1 569 ? 37.819 -63.946 20.594 1.00 90.62 569 THR A N 1
ATOM 4483 C CA . THR A 1 569 ? 37.956 -64.022 19.137 1.00 90.62 569 THR A CA 1
ATOM 4484 C C . THR A 1 569 ? 38.200 -62.628 18.575 1.00 90.62 569 THR A C 1
ATOM 4486 O O . THR A 1 569 ? 37.366 -61.741 18.745 1.00 90.62 569 THR A O 1
ATOM 4489 N N . LEU A 1 570 ? 39.332 -62.441 17.894 1.00 90.38 570 LEU A N 1
ATOM 4490 C CA . LEU A 1 570 ? 39.708 -61.182 17.248 1.00 90.38 570 LEU A CA 1
ATOM 4491 C C . LEU A 1 570 ? 39.567 -61.336 15.732 1.00 90.38 570 LEU A C 1
ATOM 4493 O O . LEU A 1 570 ? 40.286 -62.137 15.137 1.00 90.38 570 LEU A O 1
ATOM 4497 N N . SER A 1 571 ? 38.630 -60.615 15.112 1.00 82.31 571 SER A N 1
ATOM 4498 C CA . SER A 1 571 ? 38.394 -60.713 13.667 1.00 82.31 571 SER A CA 1
ATOM 4499 C C . SER A 1 571 ? 39.471 -59.975 12.872 1.00 82.31 571 SER A C 1
ATOM 4501 O O . SER A 1 571 ? 39.746 -58.799 13.120 1.00 82.31 571 SER A O 1
ATOM 4503 N N . ASP A 1 572 ? 40.044 -60.628 11.861 1.00 73.06 572 ASP A N 1
ATOM 4504 C CA . ASP A 1 572 ? 40.934 -59.980 10.886 1.00 73.06 572 ASP A CA 1
ATOM 4505 C C . ASP A 1 572 ? 40.169 -59.207 9.800 1.00 73.06 572 ASP A C 1
ATOM 4507 O O . ASP A 1 572 ? 40.761 -58.394 9.096 1.00 73.06 572 ASP A O 1
ATOM 4511 N N . VAL A 1 573 ? 38.856 -59.430 9.689 1.00 72.62 573 VAL A N 1
ATOM 4512 C CA . VAL A 1 573 ? 37.963 -58.710 8.772 1.00 72.62 573 VAL A CA 1
ATOM 4513 C C . VAL A 1 573 ? 37.451 -57.460 9.475 1.00 72.62 573 VAL A C 1
ATOM 4515 O O . VAL A 1 573 ? 36.843 -57.569 10.545 1.00 72.62 573 VAL A O 1
ATOM 4518 N N . THR A 1 574 ? 37.693 -56.284 8.893 1.00 71.19 574 THR A N 1
ATOM 4519 C CA . THR A 1 574 ? 37.205 -55.011 9.436 1.00 71.19 574 THR A CA 1
ATOM 4520 C C . THR A 1 574 ? 35.732 -54.777 9.104 1.00 71.19 574 THR A C 1
ATOM 4522 O O . THR A 1 574 ? 35.188 -55.324 8.143 1.00 71.19 574 THR A O 1
ATOM 4525 N N . HIS A 1 575 ? 35.070 -53.899 9.864 1.00 67.06 575 HIS A N 1
ATOM 4526 C CA . HIS A 1 575 ? 33.714 -53.460 9.516 1.00 67.06 575 HIS A CA 1
ATOM 4527 C C . HIS A 1 575 ? 33.641 -52.827 8.108 1.00 67.06 575 HIS A C 1
ATOM 4529 O O . HIS A 1 575 ? 32.625 -52.959 7.424 1.00 67.06 575 HIS A O 1
ATOM 4535 N N . GLU A 1 576 ? 34.722 -52.180 7.656 1.00 66.38 576 GLU A N 1
ATOM 4536 C CA . GLU A 1 576 ? 34.833 -51.627 6.301 1.00 66.38 576 GLU A CA 1
ATOM 4537 C C . GLU A 1 576 ? 34.908 -52.723 5.241 1.00 66.38 576 GLU A C 1
ATOM 4539 O O . GLU A 1 576 ? 34.224 -52.626 4.222 1.00 66.38 576 GLU A O 1
ATOM 4544 N N . ASP A 1 577 ? 35.655 -53.798 5.496 1.00 69.88 577 ASP A N 1
ATOM 4545 C CA . ASP A 1 577 ? 35.728 -54.962 4.607 1.00 69.88 577 ASP A CA 1
ATOM 4546 C C . ASP A 1 577 ? 34.351 -55.639 4.454 1.00 69.88 577 ASP A C 1
ATOM 4548 O O . ASP A 1 577 ? 33.979 -56.066 3.361 1.00 69.88 577 ASP A O 1
ATOM 4552 N N . GLU A 1 578 ? 33.540 -55.673 5.520 1.00 67.94 578 GLU A N 1
ATOM 4553 C CA . GLU A 1 578 ? 32.174 -56.220 5.473 1.00 67.94 578 GLU A CA 1
ATOM 4554 C C . GLU A 1 578 ? 31.158 -55.306 4.762 1.00 67.94 578 GLU A C 1
ATOM 4556 O O . GLU A 1 578 ? 30.257 -55.810 4.087 1.00 67.94 578 GLU A O 1
ATOM 4561 N N . ILE A 1 579 ? 31.281 -53.977 4.881 1.00 63.47 579 ILE A N 1
ATOM 4562 C CA . ILE A 1 579 ? 30.423 -53.018 4.153 1.00 63.47 579 ILE A CA 1
ATOM 4563 C C . ILE A 1 579 ? 30.822 -52.921 2.671 1.00 63.47 579 ILE A C 1
ATOM 4565 O O . ILE A 1 579 ? 29.963 -52.685 1.819 1.00 63.47 579 ILE A O 1
ATOM 4569 N N . SER A 1 580 ? 32.109 -53.083 2.356 1.00 64.31 580 SER A N 1
ATOM 4570 C CA . SER A 1 580 ? 32.650 -52.975 0.994 1.00 64.31 580 SER A CA 1
ATOM 4571 C C . SER A 1 580 ? 32.551 -54.272 0.179 1.00 64.31 580 SER A C 1
ATOM 4573 O O . SER A 1 580 ? 32.614 -54.225 -1.054 1.00 64.31 580 SER A O 1
ATOM 4575 N N . ALA A 1 581 ? 32.335 -55.422 0.827 1.00 62.72 581 ALA A N 1
ATOM 4576 C CA . ALA A 1 581 ? 32.019 -56.680 0.158 1.00 62.72 581 ALA A CA 1
ATOM 4577 C C . ALA A 1 581 ? 30.726 -56.567 -0.682 1.00 62.72 581 ALA A C 1
ATOM 4579 O O . ALA A 1 581 ? 29.740 -55.958 -0.264 1.00 62.72 581 ALA A O 1
ATOM 4580 N N . GLN A 1 582 ? 30.711 -57.159 -1.889 1.00 55.53 582 GLN A N 1
ATOM 4581 C CA . GLN A 1 582 ? 29.569 -57.053 -2.814 1.00 55.53 582 GLN A CA 1
ATOM 4582 C C . GLN A 1 582 ? 28.245 -57.473 -2.140 1.00 55.53 582 GLN A C 1
ATOM 4584 O O . GLN A 1 582 ? 28.188 -58.539 -1.520 1.00 55.53 582 GLN A O 1
ATOM 4589 N N . PRO A 1 583 ? 27.157 -56.692 -2.288 1.00 57.03 583 PRO A N 1
ATOM 4590 C CA . PRO A 1 583 ? 25.919 -56.953 -1.571 1.00 57.03 583 PRO A CA 1
ATOM 4591 C C . PRO A 1 583 ? 25.267 -58.250 -2.060 1.00 57.03 583 PRO A C 1
ATOM 4593 O O . PRO A 1 583 ? 24.741 -58.318 -3.174 1.00 57.03 583 PRO A O 1
ATOM 4596 N N . ALA A 1 584 ? 25.259 -59.278 -1.207 1.00 53.59 584 ALA A N 1
ATOM 4597 C CA 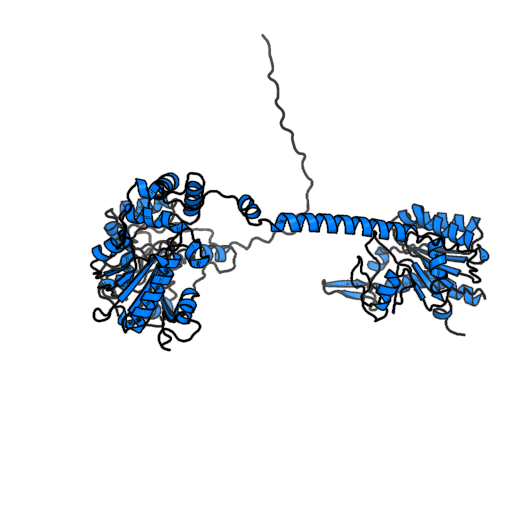. ALA A 1 584 ? 24.384 -60.431 -1.385 1.00 53.59 584 ALA A CA 1
ATOM 4598 C C . ALA A 1 584 ? 22.920 -59.954 -1.495 1.00 53.59 584 ALA A C 1
ATOM 4600 O O . ALA A 1 584 ? 22.528 -58.959 -0.881 1.00 53.59 584 ALA A O 1
ATOM 4601 N N . GLN A 1 585 ? 22.092 -60.642 -2.292 1.00 52.72 585 GLN A N 1
ATOM 4602 C CA . GLN A 1 585 ? 20.678 -60.264 -2.462 1.00 52.72 585 GLN A CA 1
ATOM 4603 C C . GLN A 1 585 ? 19.901 -60.264 -1.131 1.00 52.72 585 GLN A C 1
ATOM 4605 O O . GLN A 1 585 ? 18.954 -59.492 -0.982 1.00 52.72 585 GLN A O 1
ATOM 4610 N N . GLU A 1 586 ? 20.321 -61.068 -0.151 1.00 56.56 586 GLU A N 1
ATOM 4611 C CA . GLU A 1 586 ? 19.744 -61.107 1.192 1.00 56.56 586 GLU A CA 1
ATOM 4612 C C . GLU A 1 586 ? 20.514 -60.207 2.173 1.00 56.56 586 GLU A C 1
ATOM 4614 O O . GLU A 1 586 ? 21.741 -60.219 2.230 1.00 56.56 586 GLU A O 1
ATOM 4619 N N . GLY A 1 587 ? 19.785 -59.428 2.981 1.00 59.75 587 GLY A N 1
ATOM 4620 C CA . GLY A 1 587 ? 20.367 -58.643 4.078 1.00 59.75 587 GLY A CA 1
ATOM 4621 C C . GLY A 1 587 ? 20.662 -57.168 3.785 1.00 59.75 587 GLY A C 1
ATOM 4622 O O . GLY A 1 587 ? 21.142 -56.493 4.685 1.00 59.75 587 GLY A O 1
ATOM 4623 N N . TRP A 1 588 ? 20.316 -56.637 2.608 1.00 67.75 588 TRP A N 1
ATOM 4624 C CA . TRP A 1 588 ? 20.445 -55.208 2.255 1.00 67.75 588 TRP A CA 1
ATOM 4625 C C . TRP A 1 588 ? 19.069 -54.542 2.046 1.00 67.75 588 TRP A C 1
ATOM 4627 O O . TRP A 1 588 ? 18.102 -55.218 1.689 1.00 67.75 588 TRP A O 1
ATOM 4637 N N . ILE A 1 589 ? 18.952 -53.233 2.297 1.00 66.69 589 ILE A N 1
ATOM 4638 C CA . ILE A 1 589 ? 17.742 -52.418 2.065 1.00 66.69 589 ILE A CA 1
ATOM 4639 C C . ILE A 1 589 ? 18.075 -51.104 1.371 1.00 66.69 589 ILE A C 1
ATOM 4641 O O . ILE A 1 589 ? 19.105 -50.500 1.646 1.00 66.69 589 ILE A O 1
ATOM 4645 N N . ASP A 1 590 ? 17.164 -50.632 0.526 1.00 70.88 590 ASP A N 1
ATOM 4646 C CA . ASP A 1 590 ? 17.228 -49.283 -0.029 1.00 70.88 590 ASP A CA 1
ATOM 4647 C C . ASP A 1 590 ? 16.556 -48.305 0.942 1.00 70.88 590 ASP A C 1
ATOM 4649 O O . ASP A 1 590 ? 15.392 -48.471 1.317 1.00 70.88 590 ASP A O 1
ATOM 4653 N N . THR A 1 591 ? 17.298 -47.296 1.390 1.00 65.81 591 THR A N 1
ATOM 4654 C CA . THR A 1 591 ? 16.784 -46.276 2.307 1.00 65.81 591 THR A CA 1
ATOM 4655 C C . THR A 1 591 ? 16.105 -45.143 1.542 1.00 65.81 591 THR A C 1
ATOM 4657 O O . THR A 1 591 ? 16.431 -44.849 0.392 1.00 65.81 591 THR A O 1
ATOM 4660 N N . SER A 1 592 ? 15.189 -44.424 2.200 1.00 55.44 592 SER A N 1
ATOM 4661 C CA . SER A 1 592 ? 14.515 -43.234 1.645 1.00 55.44 592 SER A CA 1
ATOM 4662 C C . SER A 1 592 ? 15.469 -42.081 1.289 1.00 55.44 592 SER A C 1
ATOM 4664 O O . SER A 1 592 ? 15.054 -41.101 0.676 1.00 55.44 592 SER A O 1
ATOM 4666 N N . ARG A 1 593 ? 16.752 -42.204 1.650 1.00 64.62 593 ARG A N 1
ATOM 4667 C CA . ARG A 1 593 ? 17.848 -41.296 1.286 1.00 64.62 593 ARG A CA 1
ATOM 4668 C C . ARG A 1 593 ? 18.597 -41.745 0.021 1.00 64.62 593 ARG A C 1
ATOM 4670 O O . ARG A 1 593 ? 19.631 -41.169 -0.301 1.00 64.62 593 ARG A O 1
ATOM 4677 N N . GLY A 1 594 ? 18.095 -42.765 -0.682 1.00 63.00 594 GLY A N 1
ATOM 4678 C CA . GLY A 1 594 ? 18.637 -43.252 -1.953 1.00 63.00 594 GLY A CA 1
ATOM 4679 C C . GLY A 1 594 ? 19.923 -44.074 -1.828 1.00 63.00 594 GLY A C 1
ATOM 4680 O O . GLY A 1 594 ? 20.672 -44.162 -2.796 1.00 63.00 594 GLY A O 1
ATOM 4681 N N . ARG A 1 595 ? 20.210 -44.646 -0.649 1.00 67.69 595 ARG A N 1
ATOM 4682 C CA . ARG A 1 595 ? 21.399 -45.480 -0.402 1.00 67.69 595 ARG A CA 1
ATOM 4683 C C . ARG A 1 595 ? 20.995 -46.918 -0.108 1.00 67.69 595 ARG A C 1
ATOM 4685 O O . ARG A 1 595 ? 20.039 -47.145 0.629 1.00 67.69 595 ARG A O 1
ATOM 4692 N N . ARG A 1 596 ? 21.747 -47.876 -0.651 1.00 65.06 596 ARG A N 1
ATOM 4693 C CA . ARG A 1 596 ? 21.604 -49.294 -0.316 1.00 65.06 596 ARG A CA 1
ATOM 4694 C C . ARG A 1 596 ? 22.464 -49.586 0.907 1.00 65.06 596 ARG A C 1
ATOM 4696 O O . ARG A 1 596 ? 23.684 -49.494 0.838 1.00 65.06 596 ARG A O 1
ATOM 4703 N N . GLU A 1 597 ? 21.823 -49.878 2.029 1.00 67.06 597 GLU A N 1
ATOM 4704 C CA . GLU A 1 597 ? 22.465 -50.066 3.330 1.00 67.06 597 GLU A CA 1
ATOM 4705 C C . GLU A 1 597 ? 22.235 -51.493 3.834 1.00 67.06 597 GLU A C 1
ATOM 4707 O O . GLU A 1 597 ? 21.203 -52.118 3.567 1.00 67.06 597 GLU A O 1
ATOM 4712 N N . LEU A 1 598 ? 23.207 -52.031 4.566 1.00 68.12 598 LEU A N 1
ATOM 4713 C CA . LEU A 1 598 ? 23.083 -53.333 5.207 1.00 68.12 598 LEU A CA 1
ATOM 4714 C C . LEU A 1 598 ? 21.957 -53.269 6.253 1.00 68.12 598 LEU A C 1
ATOM 4716 O O . LEU A 1 598 ? 21.875 -52.327 7.045 1.00 68.12 598 LEU A O 1
ATOM 4720 N N . ARG A 1 599 ? 21.084 -54.280 6.306 1.00 69.75 599 ARG A N 1
ATOM 4721 C CA . ARG A 1 599 ? 20.082 -54.409 7.370 1.00 69.75 599 ARG A CA 1
ATOM 4722 C C . ARG A 1 599 ? 20.817 -54.578 8.698 1.00 69.75 599 ARG A C 1
ATOM 4724 O O . ARG A 1 599 ? 21.262 -55.672 9.046 1.00 69.75 599 ARG A O 1
ATOM 4731 N N . ARG A 1 600 ? 20.899 -53.481 9.454 1.00 71.25 600 ARG A N 1
ATOM 4732 C CA . ARG A 1 600 ? 21.654 -53.381 10.710 1.00 71.25 600 ARG A CA 1
ATOM 4733 C C . ARG A 1 600 ? 21.302 -54.480 11.718 1.00 71.25 600 ARG A C 1
ATOM 4735 O O . ARG A 1 600 ? 22.199 -55.032 12.339 1.00 71.25 600 ARG A O 1
ATOM 4742 N N . ILE A 1 601 ? 20.021 -54.832 11.860 1.00 71.81 601 ILE A N 1
ATOM 4743 C CA . ILE A 1 601 ? 19.575 -55.828 12.851 1.00 71.81 601 ILE A CA 1
ATOM 4744 C C . ILE A 1 601 ? 20.081 -57.251 12.525 1.00 71.81 601 ILE A C 1
ATOM 4746 O O . ILE A 1 601 ? 20.776 -57.808 13.369 1.00 71.81 601 ILE A O 1
ATOM 4750 N N . PRO A 1 602 ? 19.815 -57.846 11.339 1.00 74.94 602 PRO A N 1
ATOM 4751 C CA . PRO A 1 602 ? 20.388 -59.141 10.956 1.00 74.94 602 PRO A CA 1
ATOM 4752 C C . PRO A 1 602 ? 21.916 -59.203 11.037 1.00 74.94 602 PRO A C 1
ATOM 4754 O O . PRO A 1 602 ? 22.465 -60.228 11.430 1.00 74.94 602 PRO A O 1
ATOM 4757 N N . TYR A 1 603 ? 22.599 -58.112 10.687 1.00 77.75 603 TYR A N 1
ATOM 4758 C CA . TYR A 1 603 ? 24.052 -58.014 10.795 1.00 77.75 603 TYR A CA 1
ATOM 4759 C C . TYR A 1 603 ? 24.537 -58.093 12.247 1.00 77.75 603 TYR A C 1
ATOM 4761 O O . TYR A 1 603 ? 25.309 -58.987 12.587 1.00 77.75 603 TYR A O 1
ATOM 4769 N N . LEU A 1 604 ? 24.027 -57.223 13.124 1.00 78.19 604 LEU A N 1
ATOM 4770 C CA . LEU A 1 604 ? 24.395 -57.222 14.543 1.00 78.19 604 LEU A CA 1
ATOM 4771 C C . LEU A 1 604 ? 23.979 -58.523 15.246 1.00 78.19 604 LEU A C 1
ATOM 4773 O O . LEU A 1 604 ? 24.695 -59.003 16.120 1.00 78.19 604 LEU A O 1
ATOM 4777 N N . ALA A 1 605 ? 22.852 -59.122 14.851 1.00 80.50 605 ALA A N 1
ATOM 4778 C CA . ALA A 1 605 ? 22.430 -60.428 15.349 1.00 80.50 605 ALA A CA 1
ATOM 4779 C C . ALA A 1 605 ? 23.425 -61.533 14.957 1.00 80.50 605 ALA A C 1
ATOM 4781 O O . ALA A 1 605 ? 23.781 -62.354 15.795 1.00 80.50 605 ALA A O 1
ATOM 4782 N N . ARG A 1 606 ? 23.932 -61.521 13.716 1.00 82.94 606 ARG A N 1
ATOM 4783 C CA . ARG A 1 606 ? 24.965 -62.462 13.257 1.00 82.94 606 ARG A CA 1
ATOM 4784 C C . ARG A 1 606 ? 26.255 -62.324 14.069 1.00 82.94 606 ARG A C 1
ATOM 4786 O O . ARG A 1 606 ? 26.789 -63.333 14.508 1.00 82.94 606 ARG A O 1
ATOM 4793 N N . LEU A 1 607 ? 26.720 -61.093 14.305 1.00 82.69 607 LEU A N 1
ATOM 4794 C CA . LEU A 1 607 ? 27.907 -60.827 15.129 1.00 82.69 607 LEU A CA 1
ATOM 4795 C C . LEU A 1 607 ? 27.735 -61.308 16.574 1.00 82.69 607 LEU A C 1
ATOM 4797 O O . LEU A 1 607 ? 28.623 -61.949 17.124 1.00 82.69 607 LEU A O 1
ATOM 4801 N N . ARG A 1 608 ? 26.567 -61.075 17.178 1.00 84.38 608 ARG A N 1
ATOM 4802 C CA . ARG A 1 608 ? 26.260 -61.585 18.524 1.00 84.38 608 ARG A CA 1
ATOM 4803 C C . ARG A 1 608 ? 26.164 -63.109 18.572 1.00 84.38 608 ARG A C 1
ATOM 4805 O O . ARG A 1 608 ? 26.563 -63.709 19.561 1.00 84.38 608 ARG A O 1
ATOM 4812 N N . ASN A 1 609 ? 25.688 -63.752 17.509 1.00 85.81 609 ASN A N 1
ATOM 4813 C CA . ASN A 1 609 ? 25.682 -65.213 17.441 1.00 85.81 609 ASN A CA 1
ATOM 4814 C C . ASN A 1 609 ? 27.103 -65.795 17.435 1.00 85.81 609 ASN A C 1
ATOM 4816 O O . ASN A 1 609 ? 27.291 -66.890 17.954 1.00 85.81 609 ASN A O 1
ATOM 4820 N N . TRP A 1 610 ? 28.107 -65.071 16.923 1.00 84.94 610 TRP A N 1
ATOM 4821 C CA . TRP A 1 610 ? 29.507 -65.502 17.012 1.00 84.94 610 TRP A CA 1
ATOM 4822 C C . TRP A 1 610 ? 30.035 -65.510 18.449 1.00 84.94 610 TRP A C 1
ATOM 4824 O O . TRP A 1 610 ? 30.682 -66.476 18.840 1.00 84.94 610 TRP A O 1
ATOM 4834 N N . SER A 1 611 ? 29.718 -64.508 19.279 1.00 86.38 611 SER A N 1
ATOM 4835 C CA . SER A 1 611 ? 30.124 -64.544 20.696 1.00 86.38 611 SER A CA 1
ATOM 4836 C C . SER A 1 611 ? 29.396 -65.636 21.492 1.00 86.38 611 SER A C 1
ATOM 4838 O O . SER A 1 611 ? 29.893 -66.089 22.524 1.00 86.38 611 SER A O 1
ATOM 4840 N N . LEU A 1 612 ? 28.258 -66.119 20.990 1.00 88.31 612 LEU A N 1
ATOM 4841 C CA . LEU A 1 612 ? 27.506 -67.233 21.565 1.00 88.31 612 LEU A CA 1
ATOM 4842 C C . LEU A 1 612 ? 27.858 -68.602 20.965 1.00 88.31 612 LEU A C 1
ATOM 4844 O O . LEU A 1 612 ? 27.462 -69.608 21.542 1.00 88.31 612 LEU A O 1
ATOM 4848 N N . SER A 1 613 ? 28.588 -68.693 19.849 1.00 85.19 613 SER A N 1
ATOM 4849 C CA . SER A 1 613 ? 28.731 -69.960 19.110 1.00 85.19 613 SER A CA 1
ATOM 4850 C C . SER A 1 613 ? 29.410 -71.057 19.934 1.00 85.19 613 SER A C 1
ATOM 4852 O O . SER A 1 613 ? 29.012 -72.218 19.880 1.00 85.19 613 SER A O 1
ATOM 4854 N N . ILE A 1 614 ? 30.381 -70.676 20.771 1.00 88.12 614 ILE A N 1
ATOM 4855 C CA . ILE A 1 614 ? 31.094 -71.593 21.670 1.00 88.12 614 ILE A CA 1
ATOM 4856 C C . ILE A 1 614 ? 30.172 -72.217 22.732 1.00 88.12 614 ILE A C 1
ATOM 4858 O O . ILE A 1 614 ? 30.470 -73.285 23.265 1.00 88.12 614 ILE A O 1
ATOM 4862 N N . LEU A 1 615 ? 29.029 -71.589 23.027 1.00 86.12 615 LEU A N 1
ATOM 4863 C CA . LEU A 1 615 ? 28.056 -72.102 23.987 1.00 86.12 615 LEU A CA 1
ATOM 4864 C C . LEU A 1 615 ? 27.487 -73.457 23.541 1.00 86.12 615 LEU A C 1
ATOM 4866 O O . LEU A 1 615 ? 27.300 -74.342 24.375 1.00 86.12 615 LEU A O 1
ATOM 4870 N N . GLU A 1 616 ? 27.244 -73.645 22.238 1.00 83.12 616 GLU A N 1
ATOM 4871 C CA . GLU A 1 616 ? 26.760 -74.920 21.697 1.00 83.12 616 GLU A CA 1
ATOM 4872 C C . GLU A 1 616 ? 27.810 -76.027 21.823 1.00 83.12 616 GLU A C 1
ATOM 4874 O O . GLU A 1 616 ? 27.484 -77.155 22.205 1.00 83.12 616 GLU A O 1
ATOM 4879 N N . ASP A 1 617 ? 29.073 -75.707 21.544 1.00 85.38 617 ASP A N 1
ATOM 4880 C CA . ASP A 1 617 ? 30.181 -76.656 21.646 1.00 85.38 617 ASP A CA 1
ATOM 4881 C C . ASP A 1 617 ? 30.414 -77.085 23.098 1.00 85.38 617 ASP A C 1
ATOM 4883 O O . ASP A 1 617 ? 30.549 -78.278 23.382 1.00 85.38 617 ASP A O 1
ATOM 4887 N N . LEU A 1 618 ? 30.367 -76.135 24.036 1.00 87.12 618 LEU A N 1
ATOM 4888 C CA . LEU A 1 618 ? 30.442 -76.400 25.474 1.00 87.12 618 LEU A CA 1
ATOM 4889 C C . LEU A 1 618 ? 29.257 -77.252 25.952 1.00 87.12 618 LEU A C 1
ATOM 4891 O O . LEU A 1 618 ? 29.454 -78.225 26.685 1.00 87.12 618 LEU A O 1
ATOM 4895 N N . ALA A 1 619 ? 28.043 -76.974 25.469 1.00 84.12 619 ALA A N 1
ATOM 4896 C CA . ALA A 1 619 ? 26.862 -77.773 25.787 1.00 84.12 619 ALA A CA 1
ATOM 4897 C C . ALA A 1 619 ? 26.978 -79.221 25.272 1.00 84.12 619 ALA A C 1
ATOM 4899 O O . ALA A 1 619 ? 26.592 -80.161 25.975 1.00 84.12 619 ALA A O 1
ATOM 4900 N N . ARG A 1 620 ? 27.557 -79.435 24.079 1.00 83.38 620 ARG A N 1
ATOM 4901 C CA . ARG A 1 620 ? 27.863 -80.781 23.547 1.00 83.38 620 ARG A CA 1
ATOM 4902 C C . ARG A 1 620 ? 28.905 -81.515 24.391 1.00 83.38 620 ARG A C 1
ATOM 4904 O O . ARG A 1 620 ? 28.821 -82.734 24.519 1.00 83.38 620 ARG A O 1
ATOM 4911 N N . GLN A 1 621 ? 29.833 -80.783 25.003 1.00 85.06 621 GLN A N 1
ATOM 4912 C CA . GLN A 1 621 ? 30.833 -81.305 25.941 1.00 85.06 621 GLN A CA 1
ATOM 4913 C C . GLN A 1 621 ? 30.283 -81.508 27.368 1.00 85.06 621 GLN A C 1
ATOM 4915 O O . GLN A 1 621 ? 31.016 -81.930 28.260 1.00 85.06 621 GLN A O 1
ATOM 4920 N N . GLY A 1 622 ? 28.991 -81.245 27.599 1.00 82.50 622 GLY A N 1
ATOM 4921 C CA . GLY A 1 622 ? 28.333 -81.413 28.898 1.00 82.50 622 GLY A CA 1
ATOM 4922 C C . GLY A 1 622 ? 28.508 -80.232 29.859 1.00 82.50 622 GLY A C 1
ATOM 4923 O O . GLY A 1 622 ? 28.089 -80.323 31.012 1.00 82.50 622 GLY A O 1
ATOM 4924 N N . VAL A 1 623 ? 29.092 -79.121 29.404 1.00 85.12 623 VAL A N 1
ATOM 4925 C CA . VAL A 1 623 ? 29.196 -77.874 30.167 1.00 85.12 623 VAL A CA 1
ATOM 4926 C C . VAL A 1 623 ? 27.951 -77.034 29.899 1.00 85.12 623 VAL A C 1
ATOM 4928 O O . VAL A 1 623 ? 27.735 -76.553 28.791 1.00 85.12 623 VAL A O 1
ATOM 4931 N N . VAL A 1 624 ? 27.124 -76.856 30.925 1.00 85.38 624 VAL A N 1
ATOM 4932 C CA . VAL A 1 624 ? 25.905 -76.042 30.858 1.00 85.38 624 VAL A CA 1
ATOM 4933 C C . VAL A 1 624 ? 26.029 -74.817 31.754 1.00 85.38 624 VAL A C 1
ATOM 4935 O O . VAL A 1 624 ? 26.668 -74.866 32.806 1.00 85.38 624 VAL A O 1
ATOM 4938 N N . PHE A 1 625 ? 25.406 -73.726 31.321 1.00 87.69 625 PHE A N 1
ATOM 4939 C CA . PHE A 1 625 ? 25.325 -72.465 32.051 1.00 87.69 625 PHE A CA 1
ATOM 4940 C C . PHE A 1 625 ? 23.874 -72.202 32.423 1.00 87.69 625 PHE A C 1
ATOM 4942 O O . PHE A 1 625 ? 22.978 -72.584 31.675 1.00 87.69 625 PHE A O 1
ATOM 4949 N N . ASP A 1 626 ? 23.623 -71.548 33.549 1.00 85.44 626 ASP A N 1
ATOM 4950 C CA . ASP A 1 626 ? 22.273 -71.218 34.022 1.00 85.44 626 ASP A CA 1
ATOM 4951 C C . ASP A 1 626 ? 21.806 -69.864 33.476 1.00 85.44 626 ASP A C 1
ATOM 4953 O O . ASP A 1 626 ? 20.625 -69.637 33.194 1.00 85.44 626 ASP A O 1
ATOM 4957 N N . THR A 1 627 ? 22.765 -68.955 33.309 1.00 87.69 627 THR A N 1
ATOM 4958 C CA . THR A 1 627 ? 22.548 -67.563 32.930 1.00 87.69 627 THR A CA 1
ATOM 4959 C C . THR A 1 627 ? 23.471 -67.169 31.788 1.00 87.69 627 THR A C 1
ATOM 4961 O O . THR A 1 627 ? 24.663 -67.466 31.827 1.00 87.69 627 THR A O 1
ATOM 4964 N N . ILE A 1 628 ? 22.925 -66.437 30.817 1.00 90.19 628 ILE A N 1
ATOM 4965 C CA . ILE A 1 628 ? 23.704 -65.707 29.818 1.00 90.19 628 ILE A CA 1
ATOM 4966 C C . ILE A 1 628 ? 23.615 -64.220 30.164 1.00 90.19 628 ILE A C 1
ATOM 4968 O O . ILE A 1 628 ? 22.518 -63.655 30.232 1.00 90.19 628 ILE A O 1
ATOM 4972 N N . LEU A 1 629 ? 24.770 -63.611 30.412 1.00 91.75 629 LEU A N 1
ATOM 4973 C CA . LEU A 1 629 ? 24.942 -62.194 30.691 1.00 91.75 629 LEU A CA 1
ATOM 4974 C C . LEU A 1 629 ? 25.568 -61.529 29.463 1.00 91.75 629 LEU A C 1
ATOM 4976 O O . LEU A 1 629 ? 26.694 -61.842 29.092 1.00 91.75 629 LEU A O 1
ATOM 4980 N N . PHE A 1 630 ? 24.841 -60.607 28.847 1.00 92.00 630 PHE A N 1
ATOM 4981 C CA . PHE A 1 630 ? 25.351 -59.753 27.785 1.00 92.00 630 PHE A CA 1
ATOM 4982 C C . PHE A 1 630 ? 25.922 -58.477 28.396 1.00 92.00 630 PHE A C 1
ATOM 4984 O O . PHE A 1 630 ? 25.203 -57.751 29.086 1.00 92.00 630 PHE A O 1
ATOM 4991 N N . LEU A 1 631 ? 27.196 -58.210 28.122 1.00 91.75 631 LEU A N 1
ATOM 4992 C CA . LEU A 1 631 ? 27.893 -56.980 28.490 1.00 91.75 631 LEU A CA 1
ATOM 4993 C C . LEU A 1 631 ? 28.498 -56.403 27.217 1.00 91.75 631 LEU A C 1
ATOM 4995 O O . LEU A 1 631 ? 29.411 -57.005 26.675 1.00 91.75 631 LEU A O 1
ATOM 4999 N N . ASN A 1 632 ? 27.982 -55.280 26.724 1.00 84.44 632 ASN A N 1
ATOM 5000 C CA . ASN A 1 632 ? 28.595 -54.565 25.602 1.00 84.44 632 ASN A CA 1
ATOM 5001 C C . ASN A 1 632 ? 29.641 -53.565 26.142 1.00 84.44 632 ASN A C 1
ATOM 5003 O O . ASN A 1 632 ? 30.220 -53.765 27.210 1.00 84.44 632 ASN A O 1
ATOM 5007 N N . ASP A 1 633 ? 29.869 -52.468 25.428 1.00 84.12 633 ASP A N 1
ATOM 5008 C CA . ASP A 1 633 ? 30.801 -51.382 25.733 1.00 84.12 633 ASP A CA 1
ATOM 5009 C C . ASP A 1 633 ? 30.273 -50.371 26.770 1.00 84.12 633 ASP A C 1
ATOM 5011 O O . ASP A 1 633 ? 30.370 -49.157 26.598 1.00 84.12 633 ASP A O 1
ATOM 5015 N N . VAL A 1 634 ? 29.737 -50.876 27.884 1.00 88.56 634 VAL A N 1
ATOM 5016 C CA . VAL A 1 634 ? 29.240 -50.062 29.007 1.00 88.56 634 VAL A CA 1
ATOM 5017 C C . VAL A 1 634 ? 30.221 -49.997 30.170 1.00 88.56 634 VAL A C 1
ATOM 5019 O O . VAL A 1 634 ? 30.962 -50.940 30.433 1.00 88.56 634 VAL A O 1
ATOM 5022 N N . VAL A 1 635 ? 30.174 -48.902 30.929 1.00 89.12 635 VAL A N 1
ATOM 5023 C CA . VAL A 1 635 ? 30.872 -48.787 32.218 1.00 89.12 635 VAL A CA 1
ATOM 5024 C C . VAL A 1 635 ? 29.973 -49.352 33.317 1.00 89.12 635 VAL A C 1
ATOM 5026 O O . VAL A 1 635 ? 28.836 -48.909 33.475 1.00 89.12 635 VAL A O 1
ATOM 5029 N N . PHE A 1 636 ? 30.469 -50.331 34.075 1.00 91.50 636 PHE A N 1
ATOM 5030 C CA . PHE A 1 636 ? 29.710 -51.008 35.129 1.00 91.50 636 PHE A CA 1
ATOM 5031 C C . PHE A 1 636 ? 30.604 -51.414 36.305 1.00 91.50 636 PHE A C 1
ATOM 5033 O O . PHE A 1 636 ? 31.821 -51.539 36.174 1.00 91.50 636 PHE A O 1
ATOM 5040 N N . THR A 1 637 ? 29.985 -51.674 37.454 1.00 90.06 637 THR A N 1
ATOM 5041 C CA . THR A 1 637 ? 30.627 -52.293 38.618 1.00 90.06 637 THR A CA 1
ATOM 5042 C C . THR A 1 637 ? 30.104 -53.712 38.841 1.00 90.06 637 THR A C 1
ATOM 5044 O O . THR A 1 637 ? 28.998 -54.061 38.422 1.00 90.06 637 THR A O 1
ATOM 5047 N N . THR A 1 638 ? 30.853 -54.539 39.578 1.00 87.56 638 THR A N 1
ATOM 5048 C CA . THR A 1 638 ? 30.383 -55.869 40.011 1.00 87.56 638 THR A CA 1
ATOM 5049 C C . THR A 1 638 ? 29.013 -55.792 40.690 1.00 87.56 638 THR A C 1
ATOM 5051 O O . THR A 1 638 ? 28.163 -56.654 40.475 1.00 87.56 638 THR A O 1
ATOM 5054 N N . GLN A 1 639 ? 28.759 -54.730 41.460 1.00 85.38 639 GLN A N 1
ATOM 5055 C CA . GLN A 1 639 ? 27.489 -54.542 42.152 1.00 85.38 639 GLN A CA 1
ATOM 5056 C C . GLN A 1 639 ? 26.319 -54.307 41.188 1.00 85.38 639 GLN A C 1
ATOM 5058 O O . GLN A 1 639 ? 25.219 -54.802 41.439 1.00 85.38 639 GLN A O 1
ATOM 5063 N N . ASP A 1 640 ? 26.537 -53.606 40.076 1.00 88.06 640 ASP A N 1
ATOM 5064 C CA . ASP A 1 640 ? 25.492 -53.368 39.074 1.00 88.06 640 ASP A CA 1
ATOM 5065 C C . ASP A 1 640 ? 25.055 -54.682 38.422 1.00 88.06 640 ASP A C 1
ATOM 5067 O O . ASP A 1 640 ? 23.859 -54.949 38.280 1.00 88.06 640 ASP A O 1
ATOM 5071 N N . VAL A 1 641 ? 26.023 -55.551 38.111 1.00 88.94 641 VAL A N 1
ATOM 5072 C CA . VAL A 1 641 ? 25.763 -56.890 37.569 1.00 88.94 641 VAL A CA 1
ATOM 5073 C C . VAL A 1 641 ? 24.998 -57.729 38.581 1.00 88.94 641 VAL A C 1
ATOM 5075 O O . VAL A 1 641 ? 23.958 -58.283 38.246 1.00 88.94 641 VAL A O 1
ATOM 5078 N N . LEU A 1 642 ? 25.459 -57.796 39.830 1.00 87.31 642 LEU A N 1
ATOM 5079 C CA . LEU A 1 642 ? 24.791 -58.562 40.884 1.00 87.31 642 LEU A CA 1
ATOM 5080 C C . LEU A 1 642 ? 23.348 -58.092 41.123 1.00 87.31 642 LEU A C 1
ATOM 5082 O O . LEU A 1 642 ? 22.447 -58.916 41.265 1.00 87.31 642 LEU A O 1
ATOM 5086 N N . THR A 1 643 ? 23.117 -56.780 41.090 1.00 86.44 643 THR A N 1
ATOM 5087 C CA . THR A 1 643 ? 21.777 -56.185 41.204 1.00 86.44 643 THR A CA 1
ATOM 5088 C C . THR A 1 643 ? 20.896 -56.581 40.019 1.00 86.44 643 THR A C 1
ATOM 5090 O O . THR A 1 643 ? 19.728 -56.928 40.194 1.00 86.44 643 THR A O 1
ATOM 5093 N N . LEU A 1 644 ? 21.454 -56.605 38.805 1.00 88.25 644 LEU A N 1
ATOM 5094 C CA . LEU A 1 644 ? 20.743 -57.107 37.633 1.00 88.25 644 LEU A CA 1
ATOM 5095 C C . LEU A 1 644 ? 20.408 -58.600 37.775 1.00 88.25 644 LEU A C 1
ATOM 5097 O O . LEU A 1 644 ? 19.276 -59.002 37.507 1.00 88.25 644 LEU A O 1
ATOM 5101 N N . LEU A 1 645 ? 21.356 -59.423 38.238 1.00 86.19 645 LEU A N 1
ATOM 5102 C CA . LEU A 1 645 ? 21.131 -60.853 38.464 1.00 86.19 645 LEU A CA 1
ATOM 5103 C C . LEU A 1 645 ? 20.021 -61.100 39.504 1.00 86.19 645 LEU A C 1
ATOM 5105 O O . LEU A 1 645 ? 19.243 -62.038 39.323 1.00 86.19 645 LEU A O 1
ATOM 5109 N N . ASP A 1 646 ? 19.915 -60.257 40.530 1.00 84.94 646 ASP A N 1
ATOM 5110 C CA . ASP A 1 646 ? 18.919 -60.352 41.610 1.00 84.94 646 ASP A CA 1
ATOM 5111 C C . ASP A 1 646 ? 17.602 -59.605 41.317 1.00 84.94 646 ASP A C 1
ATOM 5113 O O . ASP A 1 646 ? 16.705 -59.537 42.157 1.00 84.94 646 ASP A O 1
ATOM 5117 N N . THR A 1 647 ? 17.430 -59.057 40.109 1.00 84.88 647 THR A N 1
ATOM 5118 C CA . THR A 1 647 ? 16.197 -58.340 39.739 1.00 84.88 647 THR A CA 1
ATOM 5119 C C . THR A 1 647 ? 14.965 -59.197 40.054 1.00 84.88 647 THR A C 1
ATOM 5121 O O . THR A 1 647 ? 14.909 -60.367 39.697 1.00 84.88 647 THR A O 1
ATOM 5124 N N . ASN A 1 648 ? 13.970 -58.653 40.760 1.00 80.81 648 ASN A N 1
ATOM 5125 C CA . ASN A 1 648 ? 12.779 -59.412 41.178 1.00 80.81 648 ASN A CA 1
ATOM 5126 C C . ASN A 1 648 ? 13.101 -60.760 41.882 1.00 80.81 648 ASN A C 1
ATOM 5128 O O . ASN A 1 648 ? 12.437 -61.770 41.637 1.00 80.81 648 ASN A O 1
ATOM 5132 N N . GLY A 1 649 ? 14.167 -60.804 42.693 1.00 75.75 649 GLY A N 1
ATOM 5133 C CA . GLY A 1 649 ? 14.620 -62.006 43.406 1.00 75.75 649 GLY A CA 1
ATOM 5134 C C . GLY A 1 649 ? 15.040 -63.159 42.487 1.00 75.75 649 GLY A C 1
ATOM 5135 O O . GLY A 1 649 ? 14.881 -64.324 42.847 1.00 75.75 649 GLY A O 1
ATOM 5136 N N . GLY A 1 650 ? 15.484 -62.855 41.262 1.00 74.25 650 GLY A N 1
ATOM 5137 C CA . GLY A 1 650 ? 15.863 -63.848 40.250 1.00 74.25 650 GLY A CA 1
ATOM 5138 C C . GLY A 1 650 ? 14.708 -64.374 39.385 1.00 74.25 650 GLY A C 1
ATOM 5139 O O . GLY A 1 650 ? 14.947 -65.169 38.477 1.00 74.25 650 GLY A O 1
ATOM 5140 N N . SER A 1 651 ? 13.464 -63.942 39.628 1.00 76.00 651 SER A N 1
ATOM 5141 C CA . SER A 1 651 ? 12.275 -64.419 38.908 1.00 76.00 651 SER A CA 1
ATOM 5142 C C . SER A 1 651 ? 11.902 -63.510 37.728 1.00 76.00 651 SER A C 1
ATOM 5144 O O . SER A 1 651 ? 11.039 -62.638 37.846 1.00 76.00 651 SER A O 1
ATOM 5146 N N . TYR A 1 652 ? 12.520 -63.730 36.568 1.00 77.50 652 TYR A N 1
ATOM 5147 C CA . TYR A 1 652 ? 12.223 -63.027 35.310 1.00 77.50 652 TYR A CA 1
ATOM 5148 C C . TYR A 1 652 ? 12.635 -63.865 34.091 1.00 77.50 652 TYR A C 1
ATOM 5150 O O . TYR A 1 652 ? 13.485 -64.747 34.188 1.00 77.50 652 TYR A O 1
ATOM 5158 N N . ALA A 1 653 ? 12.050 -63.572 32.925 1.00 77.75 653 ALA A N 1
ATOM 5159 C CA . ALA A 1 653 ? 12.459 -64.189 31.658 1.00 77.75 653 ALA A CA 1
ATOM 5160 C C . ALA A 1 653 ? 13.727 -63.529 31.085 1.00 77.75 653 ALA A C 1
ATOM 5162 O O . ALA A 1 653 ? 14.655 -64.215 30.659 1.00 77.75 653 ALA A O 1
ATOM 5163 N N . ALA A 1 654 ? 13.773 -62.196 31.127 1.00 86.50 654 ALA A N 1
ATOM 5164 C CA . ALA A 1 654 ? 14.931 -61.376 30.799 1.00 86.50 654 ALA A CA 1
ATOM 5165 C C . ALA A 1 654 ? 14.900 -60.088 31.636 1.00 86.50 654 ALA A C 1
ATOM 5167 O O . ALA A 1 654 ? 13.823 -59.626 32.015 1.00 86.50 654 ALA A O 1
ATOM 5168 N N . ALA A 1 655 ? 16.071 -59.523 31.919 1.00 90.12 655 ALA A N 1
ATOM 5169 C CA . ALA A 1 655 ? 16.216 -58.242 32.607 1.00 90.12 655 ALA A CA 1
ATOM 5170 C C . ALA A 1 655 ? 17.324 -57.420 31.940 1.00 90.12 655 ALA A C 1
ATOM 5172 O O . ALA A 1 655 ? 18.337 -57.980 31.520 1.00 90.12 655 ALA A O 1
ATOM 5173 N N . CYS A 1 656 ? 17.150 -56.101 31.862 1.00 91.31 656 CYS A N 1
ATOM 5174 C CA . CYS A 1 656 ? 18.149 -55.180 31.319 1.00 91.31 656 CYS A CA 1
ATOM 5175 C C . CYS A 1 656 ? 18.435 -54.063 32.318 1.00 91.31 656 CYS A C 1
ATOM 5177 O O . CYS A 1 656 ? 17.530 -53.623 33.030 1.00 91.31 656 CYS A O 1
ATOM 5179 N N . SER A 1 657 ? 19.673 -53.577 32.342 1.00 90.38 657 SER A N 1
ATOM 5180 C CA . SER A 1 657 ? 20.015 -52.372 33.094 1.00 90.38 657 SER A CA 1
ATOM 5181 C C . SER A 1 657 ? 19.436 -51.120 32.431 1.00 90.38 657 SER A C 1
ATOM 5183 O O . SER A 1 657 ? 19.046 -51.134 31.261 1.00 90.38 657 SER A O 1
ATOM 5185 N N . LEU A 1 658 ? 19.387 -50.015 33.175 1.00 88.00 658 LEU A N 1
ATOM 5186 C CA . LEU A 1 658 ? 19.223 -48.690 32.580 1.00 88.00 658 LEU A CA 1
ATOM 5187 C C . LEU A 1 658 ? 20.600 -48.202 32.110 1.00 88.00 658 LEU A C 1
ATOM 5189 O O . LEU A 1 658 ? 21.542 -48.197 32.897 1.00 88.00 658 LEU A O 1
ATOM 5193 N N . ASP A 1 659 ? 20.702 -47.805 30.846 1.00 86.00 659 ASP A N 1
ATOM 5194 C CA . ASP A 1 659 ? 21.946 -47.418 30.181 1.00 86.00 659 ASP A CA 1
ATOM 5195 C C . ASP A 1 659 ? 21.898 -45.947 29.758 1.00 86.00 659 ASP A C 1
ATOM 5197 O O . ASP A 1 659 ? 20.931 -45.508 29.140 1.00 86.00 659 ASP A O 1
ATOM 5201 N N . PHE A 1 660 ? 22.911 -45.161 30.112 1.00 86.06 660 PHE A N 1
ATOM 5202 C CA . PHE A 1 660 ? 22.908 -43.712 29.928 1.00 86.06 660 PHE A CA 1
ATOM 5203 C C . PHE A 1 660 ? 24.141 -43.268 29.147 1.00 86.06 660 PHE A C 1
ATOM 5205 O O . PHE A 1 660 ? 25.264 -43.518 29.570 1.00 86.06 660 PHE A O 1
ATOM 5212 N N . SER A 1 661 ? 23.941 -42.503 28.070 1.00 82.44 661 SER A N 1
ATOM 5213 C CA . SER A 1 661 ? 25.053 -41.911 27.312 1.00 82.44 661 SER A CA 1
ATOM 5214 C C . SER A 1 661 ? 25.729 -40.788 28.104 1.00 82.44 661 SER A C 1
ATOM 5216 O O . SER A 1 661 ? 26.950 -40.710 28.207 1.00 82.44 661 SER A O 1
ATOM 5218 N N . LYS A 1 662 ? 24.918 -39.904 28.691 1.00 80.19 662 LYS A N 1
ATOM 5219 C CA . LYS A 1 662 ? 25.327 -38.895 29.669 1.00 80.19 662 LYS A CA 1
ATOM 5220 C C . LYS A 1 662 ? 24.140 -38.602 30.578 1.00 80.19 662 LYS A C 1
ATOM 5222 O O . LYS A 1 662 ? 23.152 -38.063 30.077 1.00 80.19 662 LYS A O 1
ATOM 5227 N N . PRO A 1 663 ? 24.198 -38.889 31.891 1.00 72.81 663 PRO A N 1
ATOM 5228 C CA . PRO A 1 663 ? 23.081 -38.610 32.787 1.00 72.81 663 PRO A CA 1
ATOM 5229 C C . PRO A 1 663 ? 22.589 -37.156 32.642 1.00 72.81 663 PRO A C 1
ATOM 5231 O O . PRO A 1 663 ? 23.413 -36.235 32.672 1.00 72.81 663 PRO A O 1
ATOM 5234 N N . PRO A 1 664 ? 21.274 -36.920 32.450 1.00 80.75 664 PRO A N 1
ATOM 5235 C CA . PRO A 1 664 ? 20.150 -37.859 32.596 1.00 80.75 664 PRO A CA 1
ATOM 5236 C C . PRO A 1 664 ? 19.628 -38.491 31.281 1.00 80.75 664 PRO A C 1
ATOM 5238 O O . PRO A 1 664 ? 18.464 -38.872 31.219 1.00 80.75 664 PRO A O 1
ATOM 5241 N N . GLN A 1 665 ? 20.425 -38.554 30.211 1.00 86.31 665 GLN A N 1
ATOM 5242 C CA . GLN A 1 665 ? 20.003 -39.054 28.895 1.00 86.31 665 GLN A CA 1
ATOM 5243 C C . GLN A 1 665 ? 20.005 -40.587 28.829 1.00 86.31 665 GLN A C 1
ATOM 5245 O O . GLN A 1 665 ? 21.066 -41.208 28.771 1.00 86.31 665 GLN A O 1
ATOM 5250 N N . TYR A 1 666 ? 18.813 -41.182 28.827 1.00 87.44 666 TYR A N 1
ATOM 5251 C CA . TYR A 1 666 ? 18.586 -42.615 28.685 1.00 87.44 666 TYR A CA 1
ATOM 5252 C C . TYR A 1 666 ? 18.839 -43.066 27.238 1.00 87.44 666 TYR A C 1
ATOM 5254 O O . TYR A 1 666 ? 18.265 -42.514 26.292 1.00 87.44 666 TYR A O 1
ATOM 5262 N N . TYR A 1 667 ? 19.739 -44.032 27.075 1.00 83.75 667 TYR A N 1
ATOM 5263 C CA . TYR A 1 667 ? 20.305 -44.485 25.808 1.00 83.75 667 TYR A CA 1
ATOM 5264 C C . TYR A 1 667 ? 19.765 -45.865 25.396 1.00 83.75 667 TYR A C 1
ATOM 5266 O O . TYR A 1 667 ? 19.011 -46.487 26.138 1.00 83.75 667 TYR A O 1
ATOM 5274 N N . ASP A 1 668 ? 20.077 -46.297 24.168 1.00 74.12 668 ASP A N 1
ATOM 5275 C CA . ASP A 1 668 ? 19.684 -47.600 23.602 1.00 74.12 668 ASP A CA 1
ATOM 5276 C C . ASP A 1 668 ? 18.183 -47.948 23.686 1.00 74.12 668 ASP A C 1
ATOM 5278 O O . ASP A 1 668 ? 17.746 -49.096 23.665 1.00 74.12 668 ASP A O 1
ATOM 5282 N N . THR A 1 669 ? 17.340 -46.919 23.613 1.00 83.06 669 THR A N 1
ATOM 5283 C CA . THR A 1 669 ? 15.874 -47.009 23.700 1.00 83.06 669 THR A CA 1
ATOM 5284 C C . THR A 1 669 ? 15.190 -47.733 22.533 1.00 83.06 669 THR A C 1
ATOM 5286 O O . THR A 1 669 ? 13.972 -47.918 22.550 1.00 83.06 669 THR A O 1
ATOM 5289 N N . PHE A 1 670 ? 15.939 -48.163 21.513 1.00 81.31 670 PHE A N 1
ATOM 5290 C CA . PHE A 1 670 ? 15.397 -48.712 20.268 1.00 81.31 670 PHE A CA 1
ATOM 5291 C C . PHE A 1 670 ? 14.506 -49.944 20.489 1.00 81.31 670 PHE A C 1
ATOM 5293 O O . PHE A 1 670 ? 13.415 -50.025 19.920 1.00 81.31 670 PHE A O 1
ATOM 5300 N N . ALA A 1 671 ? 14.946 -50.888 21.325 1.00 82.50 671 ALA A N 1
ATOM 5301 C CA . ALA A 1 671 ? 14.220 -52.127 21.617 1.00 82.50 671 ALA A CA 1
ATOM 5302 C C . ALA A 1 671 ? 13.374 -52.048 22.896 1.00 82.50 671 ALA A C 1
ATOM 5304 O O . ALA A 1 671 ? 12.670 -53.001 23.234 1.00 82.50 671 ALA A O 1
ATOM 5305 N N . LEU A 1 672 ? 13.451 -50.936 23.626 1.00 88.62 672 LEU A N 1
ATOM 5306 C CA . LEU A 1 672 ? 12.737 -50.761 24.878 1.00 88.62 672 LEU A CA 1
ATOM 5307 C C . LEU A 1 672 ? 11.255 -50.505 24.612 1.00 88.62 672 LEU A C 1
ATOM 5309 O O . LEU A 1 672 ? 10.904 -49.611 23.843 1.00 88.62 672 LEU A O 1
ATOM 5313 N N . ARG A 1 673 ? 10.381 -51.274 25.252 1.00 93.31 673 ARG A N 1
ATOM 5314 C CA . ARG A 1 673 ? 8.936 -51.063 25.228 1.00 93.31 673 ARG A CA 1
ATOM 5315 C C . ARG A 1 673 ? 8.397 -51.162 26.648 1.00 93.31 673 ARG A C 1
ATOM 5317 O O . ARG A 1 673 ? 8.703 -52.119 27.356 1.00 93.31 673 ARG A O 1
ATOM 5324 N N . ASP A 1 674 ? 7.623 -50.169 27.075 1.00 92.81 674 ASP A N 1
ATOM 5325 C CA . ASP A 1 674 ? 7.054 -50.124 28.427 1.00 92.81 674 ASP A CA 1
ATOM 5326 C C . ASP A 1 674 ? 6.069 -51.282 28.685 1.00 92.81 674 ASP A C 1
ATOM 5328 O O . ASP A 1 674 ? 5.852 -52.136 27.817 1.00 92.81 674 ASP A O 1
ATOM 5332 N N . SER A 1 675 ? 5.474 -51.353 29.881 1.00 93.12 675 SER A N 1
ATOM 5333 C CA . SER A 1 675 ? 4.567 -52.459 30.237 1.00 93.12 675 SER A CA 1
ATOM 5334 C C . SER A 1 675 ? 3.333 -52.581 29.329 1.00 93.12 675 SER A C 1
ATOM 5336 O O . SER A 1 675 ? 2.703 -53.634 29.294 1.00 93.12 675 SER A O 1
ATOM 5338 N N . GLN A 1 676 ? 3.008 -51.543 28.551 1.00 94.06 676 GLN A N 1
ATOM 5339 C CA . GLN A 1 676 ? 1.914 -51.539 27.578 1.00 94.06 676 GLN A CA 1
ATOM 5340 C C . GLN A 1 676 ? 2.391 -51.676 26.124 1.00 94.06 676 GLN A C 1
ATOM 5342 O O . GLN A 1 676 ? 1.577 -51.599 25.205 1.00 94.06 676 GLN A O 1
ATOM 5347 N N . GLY A 1 677 ? 3.689 -51.879 25.888 1.00 91.12 677 GLY A N 1
ATOM 5348 C CA . GLY A 1 677 ? 4.239 -51.999 24.539 1.00 91.12 677 GLY A CA 1
ATOM 5349 C C . GLY A 1 677 ? 4.573 -50.668 23.868 1.00 91.12 677 GLY A C 1
ATOM 5350 O O . GLY A 1 677 ? 4.854 -50.661 22.671 1.00 91.12 677 GLY A O 1
ATOM 5351 N N . ASN A 1 678 ? 4.548 -49.541 24.589 1.00 92.31 678 ASN A N 1
ATOM 5352 C CA . ASN A 1 678 ? 4.867 -48.241 23.999 1.00 92.31 678 ASN A CA 1
ATOM 5353 C C . ASN A 1 678 ? 6.372 -47.981 23.975 1.00 92.31 678 ASN A C 1
ATOM 5355 O O . ASN A 1 678 ? 7.114 -48.392 24.865 1.00 92.31 678 ASN A O 1
ATOM 5359 N N . GLU A 1 679 ? 6.805 -47.217 22.977 1.00 91.44 679 GLU A N 1
ATOM 5360 C CA . GLU A 1 679 ? 8.157 -46.664 22.911 1.00 91.44 679 GLU A CA 1
ATOM 5361 C C . GLU A 1 679 ? 8.422 -45.663 24.048 1.00 91.44 679 GLU A C 1
ATOM 5363 O O . GLU A 1 679 ? 7.475 -45.046 24.558 1.00 91.44 679 GLU A O 1
ATOM 5368 N N . PRO A 1 680 ? 9.695 -45.465 24.441 1.00 88.06 680 PRO A N 1
ATOM 5369 C CA . PRO A 1 680 ? 10.053 -44.511 25.484 1.00 88.06 680 PRO A CA 1
ATOM 5370 C C . PRO A 1 680 ? 9.573 -43.103 25.136 1.00 88.06 680 PRO A C 1
ATOM 5372 O O . PRO A 1 680 ? 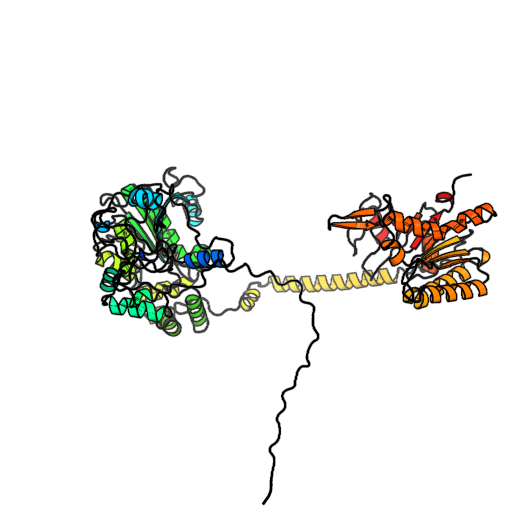9.661 -42.659 23.992 1.00 88.06 680 PRO A O 1
ATOM 5375 N N . LEU A 1 681 ? 9.041 -42.398 26.133 1.00 89.31 681 LEU A N 1
ATOM 5376 C CA . LEU A 1 681 ? 8.412 -41.092 25.948 1.00 89.31 681 LEU A CA 1
ATOM 5377 C C . LEU A 1 681 ? 9.440 -40.018 25.577 1.00 89.31 681 LEU A C 1
ATOM 5379 O O . LEU A 1 681 ? 9.165 -39.149 24.752 1.00 89.31 681 LEU A O 1
ATOM 5383 N N . MET A 1 682 ? 10.604 -40.067 26.218 1.00 89.19 682 MET A N 1
ATOM 5384 C CA . MET A 1 682 ? 11.715 -39.143 26.024 1.00 89.19 682 MET A CA 1
ATOM 5385 C C . MET A 1 682 ? 12.998 -39.733 26.622 1.00 89.19 682 MET A C 1
ATOM 5387 O O . MET A 1 682 ? 12.955 -40.646 27.444 1.00 89.19 682 MET A O 1
ATOM 5391 N N . GLN A 1 683 ? 14.149 -39.199 26.207 1.00 85.00 683 GLN A N 1
ATOM 5392 C CA . GLN A 1 683 ? 15.460 -39.598 26.734 1.00 85.00 683 GLN A CA 1
ATOM 5393 C C . GLN A 1 683 ? 15.766 -38.981 28.105 1.00 85.00 683 GLN A C 1
ATOM 5395 O O . GLN A 1 683 ? 16.699 -39.409 28.762 1.00 85.00 683 GLN A O 1
ATOM 5400 N N . THR A 1 684 ? 15.010 -37.982 28.556 1.00 87.12 684 THR A N 1
ATOM 5401 C CA . THR A 1 684 ? 15.121 -37.398 29.903 1.00 87.12 684 THR A CA 1
ATOM 5402 C C . THR A 1 684 ? 13.901 -37.765 30.733 1.00 87.12 684 THR A C 1
ATOM 5404 O O . THR A 1 684 ? 12.915 -38.244 30.194 1.00 87.12 684 THR A O 1
ATOM 5407 N N . TRP A 1 685 ? 13.925 -37.544 32.045 1.00 82.25 685 TRP A N 1
ATOM 5408 C CA . TRP A 1 685 ? 12.752 -37.824 32.870 1.00 82.25 685 TRP A CA 1
ATOM 5409 C C . TRP A 1 685 ? 11.497 -37.063 32.381 1.00 82.25 685 TRP A C 1
ATOM 5411 O O . TRP A 1 685 ? 11.595 -35.845 32.190 1.00 82.25 685 TRP A O 1
ATOM 5421 N N . PRO A 1 686 ? 10.315 -37.712 32.268 1.00 88.25 686 PRO A N 1
ATOM 5422 C CA . PRO A 1 686 ? 10.025 -39.138 32.499 1.00 88.25 686 PRO A CA 1
ATOM 5423 C C . PRO A 1 686 ? 10.248 -40.047 31.272 1.00 88.25 686 PRO A C 1
ATOM 5425 O O . PRO A 1 686 ? 9.745 -39.771 30.186 1.00 88.25 686 PRO A O 1
ATOM 5428 N N . TYR A 1 687 ? 10.929 -41.187 31.465 1.00 86.38 687 TYR A N 1
ATOM 5429 C CA . TYR A 1 687 ? 11.293 -42.108 30.373 1.00 86.38 687 TYR A CA 1
ATOM 5430 C C . TYR A 1 687 ? 10.126 -42.964 29.852 1.00 86.38 687 TYR A C 1
ATOM 5432 O O . TYR A 1 687 ? 10.037 -43.232 28.655 1.00 86.38 687 TYR A O 1
ATOM 5440 N N . PHE A 1 688 ? 9.232 -43.408 30.741 1.00 90.62 688 PHE A N 1
ATOM 5441 C CA . PHE A 1 688 ? 8.142 -44.335 30.418 1.00 90.62 688 PHE A CA 1
ATOM 5442 C C . PHE A 1 688 ? 6.796 -43.620 30.315 1.00 90.62 688 PHE A C 1
ATOM 5444 O O . PHE A 1 688 ? 6.531 -42.668 31.051 1.00 90.62 688 PHE A O 1
ATOM 5451 N N . ARG A 1 689 ? 5.934 -44.105 29.414 1.00 91.19 689 ARG A N 1
ATOM 5452 C CA . ARG A 1 689 ? 4.572 -43.591 29.238 1.00 91.19 689 ARG A CA 1
ATOM 5453 C C . ARG A 1 689 ? 3.572 -44.321 30.131 1.00 91.19 689 ARG A C 1
ATOM 5455 O O . ARG A 1 689 ? 2.686 -43.670 30.682 1.00 91.19 689 ARG A O 1
ATOM 5462 N N . SER A 1 690 ? 3.690 -45.644 30.268 1.00 93.56 690 SER A N 1
ATOM 5463 C CA . SER A 1 690 ? 2.795 -46.411 31.134 1.00 93.56 690 SER A CA 1
ATOM 5464 C C . SER A 1 690 ? 2.962 -45.974 32.589 1.00 93.56 690 SER A C 1
ATOM 5466 O O . SER A 1 690 ? 4.073 -45.837 33.108 1.00 93.56 690 SER A O 1
ATOM 5468 N N . SER A 1 691 ? 1.834 -45.761 33.265 1.00 90.38 691 SER A N 1
ATOM 5469 C CA . SER A 1 691 ? 1.820 -45.402 34.682 1.00 90.38 691 SER A CA 1
ATOM 5470 C C . SER A 1 691 ? 2.429 -46.498 35.552 1.00 90.38 691 SER A C 1
ATOM 5472 O O . SER A 1 691 ? 3.009 -46.201 36.584 1.00 90.38 691 SER A O 1
ATOM 5474 N N . GLU A 1 692 ? 2.319 -47.759 35.142 1.00 91.75 692 GLU A N 1
ATOM 5475 C CA . GLU A 1 692 ? 2.894 -48.896 35.859 1.00 91.75 692 GLU A CA 1
ATOM 5476 C C . GLU A 1 692 ? 4.429 -48.870 35.819 1.00 91.75 692 GLU A C 1
ATOM 5478 O O . GLU A 1 692 ? 5.064 -48.884 36.872 1.00 91.75 692 GLU A O 1
ATOM 5483 N N . SER A 1 693 ? 5.027 -48.733 34.629 1.00 90.94 693 SER A N 1
ATOM 5484 C CA . SER A 1 693 ? 6.480 -48.618 34.473 1.00 90.94 693 SER A CA 1
ATOM 5485 C C . SER A 1 693 ? 7.012 -47.332 35.120 1.00 90.94 693 SER A C 1
ATOM 5487 O O . SER A 1 693 ? 8.059 -47.345 35.767 1.00 90.94 693 SER A O 1
ATOM 5489 N N . LEU A 1 694 ? 6.275 -46.221 35.001 1.00 87.81 694 LEU A N 1
ATOM 5490 C CA . LEU A 1 694 ? 6.637 -44.943 35.615 1.00 87.81 694 LEU A CA 1
ATOM 5491 C C . LEU A 1 694 ? 6.603 -45.004 37.149 1.00 87.81 694 LEU A C 1
ATOM 5493 O O . LEU A 1 694 ? 7.537 -44.539 37.798 1.00 87.81 694 LEU A O 1
ATOM 5497 N N . ASN A 1 695 ? 5.553 -45.585 37.732 1.00 88.00 695 ASN A N 1
ATOM 5498 C CA . ASN A 1 695 ? 5.418 -45.717 39.181 1.00 88.00 695 ASN A CA 1
ATOM 5499 C C . ASN A 1 695 ? 6.461 -46.679 39.755 1.00 88.00 695 ASN A C 1
ATOM 5501 O O . ASN A 1 695 ? 7.041 -46.375 40.795 1.00 88.00 695 ASN A O 1
ATOM 5505 N N . ALA A 1 696 ? 6.742 -47.793 39.065 1.00 86.38 696 ALA A N 1
ATOM 5506 C CA . ALA A 1 696 ? 7.815 -48.706 39.448 1.00 86.38 696 ALA A CA 1
ATOM 5507 C C . ALA A 1 696 ? 9.159 -47.965 39.517 1.00 86.38 696 ALA A C 1
ATOM 5509 O O . ALA A 1 696 ? 9.838 -48.021 40.544 1.00 86.38 696 ALA A O 1
ATOM 5510 N N . LEU A 1 697 ? 9.472 -47.163 38.492 1.00 84.50 697 LEU A N 1
ATOM 5511 C CA . LEU A 1 697 ? 10.688 -46.353 38.450 1.00 84.50 697 LEU A CA 1
ATOM 5512 C C . LEU A 1 697 ? 10.728 -45.283 39.559 1.00 84.50 697 LEU A C 1
ATOM 5514 O O . LEU A 1 697 ? 11.753 -45.136 40.218 1.00 84.50 697 LEU A O 1
ATOM 5518 N N . LEU A 1 698 ? 9.616 -44.582 39.822 1.00 82.62 698 LEU A N 1
ATOM 5519 C CA . LEU A 1 698 ? 9.499 -43.628 40.940 1.00 82.62 698 LEU A CA 1
ATOM 5520 C C . LEU A 1 698 ? 9.723 -44.286 42.306 1.00 82.62 698 LEU A C 1
ATOM 5522 O O . LEU A 1 698 ? 10.249 -43.656 43.220 1.00 82.62 698 LEU A O 1
ATOM 5526 N N . SER A 1 699 ? 9.313 -45.545 42.445 1.00 82.19 699 SER A N 1
ATOM 5527 C CA . SER A 1 699 ? 9.476 -46.328 43.670 1.00 82.19 699 SER A CA 1
ATOM 5528 C C . SER A 1 699 ? 10.823 -47.050 43.777 1.00 82.19 699 SER A C 1
ATOM 5530 O O . SER A 1 699 ? 11.020 -47.792 44.735 1.00 82.19 699 SER A O 1
ATOM 5532 N N . MET A 1 700 ? 11.745 -46.842 42.823 1.00 81.50 700 MET A N 1
ATOM 5533 C CA . MET A 1 700 ? 13.029 -47.557 42.735 1.00 81.50 700 MET A CA 1
ATOM 5534 C C . MET A 1 700 ? 12.862 -49.090 42.698 1.00 81.50 700 MET A C 1
ATOM 5536 O O . MET A 1 700 ? 13.714 -49.832 43.182 1.00 81.50 700 MET A O 1
ATOM 5540 N N . ALA A 1 701 ? 11.749 -49.568 42.136 1.00 84.81 701 ALA A N 1
ATOM 5541 C CA . ALA A 1 701 ? 11.440 -50.983 41.970 1.00 84.81 701 ALA A CA 1
ATOM 5542 C C . ALA A 1 701 ? 11.799 -51.464 40.548 1.00 84.81 701 ALA A C 1
ATOM 5544 O O . ALA A 1 701 ? 11.867 -50.643 39.626 1.00 84.81 701 ALA A O 1
ATOM 5545 N N . PRO A 1 702 ? 11.990 -52.784 40.332 1.00 88.00 702 PRO A N 1
ATOM 5546 C CA . PRO A 1 702 ? 12.127 -53.351 38.992 1.00 88.00 702 PRO A CA 1
ATOM 5547 C C . PRO A 1 702 ? 10.996 -52.894 38.066 1.00 88.00 702 PRO A C 1
ATOM 5549 O O . PRO A 1 702 ? 9.817 -53.043 38.389 1.00 88.00 702 PRO A O 1
ATOM 5552 N N . VAL A 1 703 ? 11.357 -52.325 36.916 1.00 91.06 703 VAL A N 1
ATOM 5553 C CA . VAL A 1 703 ? 10.389 -51.731 35.990 1.00 91.06 703 VAL A CA 1
ATOM 5554 C C . VAL A 1 703 ? 9.821 -52.810 35.063 1.00 91.06 703 VAL A C 1
ATOM 5556 O O . VAL A 1 703 ? 10.585 -53.392 34.291 1.00 91.06 703 VAL A O 1
ATOM 5559 N N . PRO A 1 704 ? 8.499 -53.072 35.076 1.00 90.62 704 PRO A N 1
ATOM 5560 C CA . PRO A 1 704 ? 7.897 -53.995 34.126 1.00 90.62 704 PRO A CA 1
ATOM 5561 C C . PRO A 1 704 ? 7.940 -53.396 32.718 1.00 90.62 704 PRO A C 1
ATOM 5563 O O . PRO A 1 704 ? 7.558 -52.244 32.500 1.00 90.62 704 PRO A O 1
ATOM 5566 N N . VAL A 1 705 ? 8.408 -54.193 31.762 1.00 91.44 705 VAL A N 1
ATOM 5567 C CA . VAL A 1 705 ? 8.573 -53.837 30.349 1.00 91.44 705 VAL A CA 1
ATOM 5568 C C . VAL A 1 705 ? 8.167 -55.024 29.483 1.00 91.44 705 VAL A C 1
ATOM 5570 O O . VAL A 1 705 ? 8.305 -56.176 29.894 1.00 91.44 705 VAL A O 1
ATOM 5573 N N . THR A 1 706 ? 7.664 -54.753 28.283 1.00 90.88 706 THR A N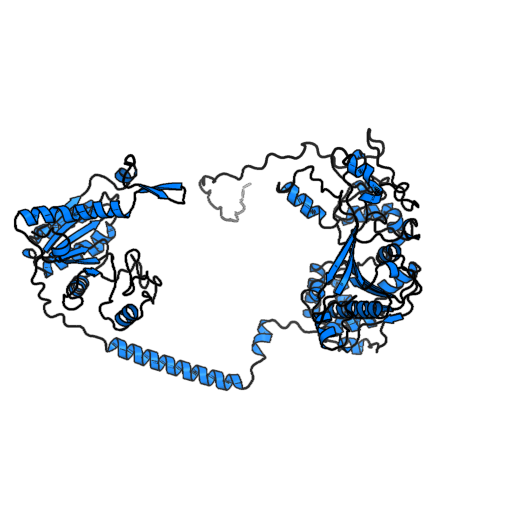 1
ATOM 5574 C CA . THR A 1 706 ? 7.331 -55.805 27.305 1.00 90.88 706 THR A CA 1
ATOM 5575 C C . THR A 1 706 ? 8.552 -56.235 26.494 1.00 90.88 706 THR A C 1
ATOM 5577 O O . THR A 1 706 ? 8.639 -57.389 26.079 1.00 90.88 706 THR A O 1
ATOM 5580 N N . SER A 1 707 ? 9.525 -55.339 26.314 1.00 89.62 707 SER A N 1
ATOM 5581 C CA . SER A 1 707 ? 10.844 -55.663 25.772 1.00 89.62 707 SER A CA 1
ATOM 5582 C C . SER A 1 707 ? 11.896 -54.675 26.267 1.00 89.62 707 SER A C 1
ATOM 5584 O O . SER A 1 707 ? 11.601 -53.506 26.507 1.00 89.62 707 SER A O 1
ATOM 5586 N N . CYS A 1 708 ? 13.139 -55.129 26.401 1.00 88.88 708 CYS A N 1
ATOM 5587 C CA . CYS A 1 708 ? 14.294 -54.275 26.653 1.00 88.88 708 CYS A CA 1
ATOM 5588 C C . CYS A 1 708 ? 15.526 -54.852 25.954 1.00 88.88 708 CYS A C 1
ATOM 5590 O O . CYS A 1 708 ? 15.642 -56.066 25.786 1.00 88.88 708 CYS A O 1
ATOM 5592 N N . TRP A 1 709 ? 16.438 -53.977 25.540 1.00 82.75 709 TRP A N 1
ATOM 5593 C CA . TRP A 1 709 ? 17.790 -54.352 25.145 1.00 82.75 709 TRP A CA 1
ATOM 5594 C C . TRP A 1 709 ? 18.682 -53.127 25.292 1.00 82.75 709 TRP A C 1
ATOM 5596 O O . TRP A 1 709 ? 18.560 -52.204 24.494 1.00 82.75 709 TRP A O 1
ATOM 5606 N N . ASN A 1 710 ? 19.560 -53.143 26.290 1.00 80.44 710 ASN A N 1
ATOM 5607 C CA . ASN A 1 710 ? 20.489 -52.054 26.589 1.00 80.44 710 ASN A CA 1
ATOM 5608 C C . ASN A 1 710 ? 21.914 -52.623 26.689 1.00 80.44 710 ASN A C 1
ATOM 5610 O O . ASN A 1 710 ? 22.104 -53.835 26.536 1.00 80.44 710 ASN A O 1
ATOM 5614 N N . GLY A 1 711 ? 22.917 -51.784 26.954 1.00 80.81 711 GLY A N 1
ATOM 5615 C CA . GLY A 1 711 ? 24.315 -52.204 26.994 1.00 80.81 711 GLY A CA 1
ATOM 5616 C C . GLY A 1 711 ? 24.670 -53.292 28.024 1.00 80.81 711 GLY A C 1
ATOM 5617 O O . GLY A 1 711 ? 25.697 -53.950 27.867 1.00 80.81 711 GLY A O 1
ATOM 5618 N N . MET A 1 712 ? 23.803 -53.568 29.008 1.00 90.88 712 MET A N 1
ATOM 5619 C CA . MET A 1 712 ? 23.888 -54.754 29.866 1.00 90.88 712 MET A CA 1
ATOM 5620 C C . MET A 1 712 ? 22.518 -55.435 30.032 1.00 90.88 712 MET A C 1
ATOM 5622 O O . MET A 1 712 ? 21.511 -54.803 30.369 1.00 90.88 712 MET A O 1
ATOM 5626 N N . GLY A 1 713 ? 22.474 -56.750 29.814 1.00 89.44 713 GLY A N 1
ATOM 5627 C CA . GLY A 1 713 ? 21.241 -57.533 29.874 1.00 89.44 713 GLY A CA 1
ATOM 5628 C C . GLY A 1 713 ? 21.475 -58.998 30.212 1.00 89.44 713 GLY A C 1
ATOM 5629 O O . GLY A 1 713 ? 22.550 -59.543 29.992 1.00 89.44 713 GLY A O 1
ATOM 5630 N N . LYS A 1 714 ? 20.454 -59.655 30.754 1.00 87.50 714 LYS A N 1
ATOM 5631 C CA . LYS A 1 714 ? 20.514 -61.051 31.187 1.00 87.50 714 LYS A CA 1
ATOM 5632 C C . LYS A 1 714 ? 19.316 -61.834 30.670 1.00 87.50 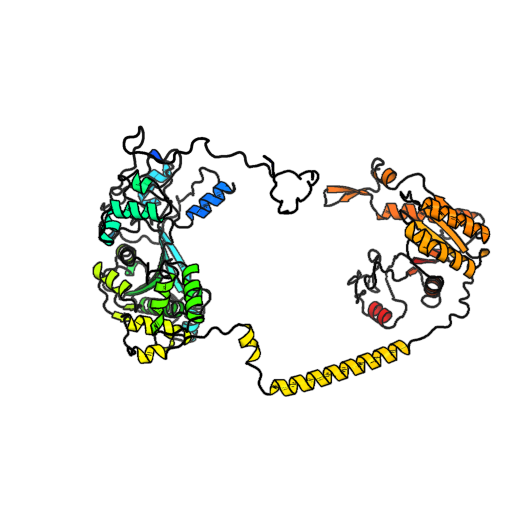714 LYS A C 1
ATOM 5634 O O . LYS A 1 714 ? 18.182 -61.363 30.743 1.00 87.50 714 LYS A O 1
ATOM 5639 N N . THR A 1 715 ? 19.567 -63.071 30.252 1.00 85.38 715 THR A N 1
ATOM 5640 C CA . THR A 1 715 ? 18.538 -64.075 29.950 1.00 85.38 715 THR A CA 1
ATOM 5641 C C . THR A 1 715 ? 18.903 -65.437 30.544 1.00 85.38 715 THR A C 1
ATOM 5643 O O . THR A 1 715 ? 20.075 -65.733 30.794 1.00 85.38 715 THR A O 1
ATOM 5646 N N . SER A 1 716 ? 17.906 -66.298 30.756 1.00 80.06 716 SER A N 1
ATOM 5647 C CA . SER A 1 716 ? 18.162 -67.711 31.057 1.00 80.06 716 SER A CA 1
ATOM 5648 C C . SER A 1 716 ? 18.731 -68.427 29.828 1.00 80.06 716 SER A C 1
ATOM 5650 O O . SER A 1 716 ? 18.266 -68.213 28.705 1.00 80.06 716 SER A O 1
ATOM 5652 N N . SER A 1 717 ? 19.698 -69.322 30.040 1.00 69.19 717 SER A N 1
ATOM 5653 C CA . SER A 1 717 ? 20.273 -70.170 28.982 1.00 69.19 717 SER A CA 1
ATOM 5654 C C . SER A 1 717 ? 19.253 -71.109 28.327 1.00 69.19 717 SER A C 1
ATOM 5656 O O . SER A 1 717 ? 19.388 -71.459 27.152 1.00 69.19 717 SER A O 1
ATOM 5658 N N . LYS A 1 718 ? 18.187 -71.469 29.055 1.00 68.38 718 LYS A N 1
ATOM 5659 C CA . LYS A 1 718 ? 17.074 -72.296 28.562 1.00 68.38 718 LYS A CA 1
ATOM 5660 C C . LYS A 1 718 ? 16.285 -71.629 27.433 1.00 68.38 718 LYS A C 1
ATOM 5662 O O . LYS A 1 718 ? 15.612 -72.322 26.684 1.00 68.38 718 LYS A O 1
ATOM 5667 N N . CYS A 1 719 ? 16.361 -70.304 27.305 1.00 63.12 719 CYS A N 1
ATOM 5668 C CA . CYS A 1 719 ? 15.686 -69.564 26.238 1.00 63.12 719 CYS A CA 1
ATOM 5669 C C . CYS A 1 719 ? 16.440 -69.618 24.897 1.00 63.12 719 CYS A C 1
ATOM 5671 O O . CYS A 1 719 ? 15.848 -69.309 23.868 1.00 63.12 719 CYS A O 1
ATOM 5673 N N . LEU A 1 720 ? 17.735 -69.963 24.904 1.00 63.06 720 LEU A N 1
ATOM 5674 C CA . LEU A 1 720 ? 18.621 -69.887 23.731 1.00 63.06 720 LEU A CA 1
ATOM 5675 C C . LEU A 1 720 ? 19.200 -71.241 23.301 1.00 63.06 720 LEU A C 1
ATOM 5677 O O . LEU A 1 720 ? 19.775 -71.345 22.223 1.00 63.06 720 LEU A O 1
ATOM 5681 N N . THR A 1 721 ? 19.027 -72.285 24.109 1.00 57.22 721 THR A N 1
ATOM 5682 C CA . THR A 1 721 ? 19.401 -73.656 23.748 1.00 57.22 721 THR A CA 1
ATOM 5683 C C . THR A 1 721 ? 18.155 -74.412 23.275 1.00 57.22 721 THR A C 1
ATOM 5685 O O . THR A 1 721 ? 17.120 -74.331 23.941 1.00 57.22 721 THR A O 1
ATOM 5688 N N . PRO A 1 722 ? 18.191 -75.134 22.137 1.00 46.16 722 PRO A N 1
ATOM 5689 C CA . PRO A 1 722 ? 17.065 -75.963 21.720 1.00 46.16 722 PRO A CA 1
ATOM 5690 C C . PRO A 1 722 ? 16.713 -76.952 22.834 1.00 46.16 722 PRO A C 1
ATOM 5692 O O . PRO A 1 722 ? 17.602 -77.610 23.380 1.00 46.16 722 PRO A O 1
ATOM 5695 N N . SER A 1 723 ? 15.428 -77.056 23.179 1.00 42.41 723 SER A N 1
ATOM 5696 C CA . SER A 1 723 ? 14.938 -78.072 24.113 1.00 42.41 723 SER A CA 1
ATOM 5697 C C . SER A 1 723 ? 15.401 -79.454 23.647 1.00 42.41 723 SER A C 1
ATOM 5699 O O . SER A 1 723 ? 15.103 -79.837 22.514 1.00 42.41 723 SER A O 1
ATOM 5701 N N . ARG A 1 724 ? 16.130 -80.182 24.500 1.00 38.53 724 ARG A N 1
ATOM 5702 C CA . ARG A 1 724 ? 16.291 -81.631 24.325 1.00 38.53 724 ARG A CA 1
ATOM 5703 C C . ARG A 1 724 ? 14.948 -82.335 24.423 1.00 38.53 724 ARG A C 1
ATOM 5705 O O . ARG A 1 724 ? 14.134 -81.900 25.270 1.00 38.53 724 ARG A O 1
#

Radius of gyration: 43.75 Å; chains: 1; bounding box: 108×112×94 Å

Foldseek 3Di:
DDDDDDDDDDDDDDDDDDDDPDDDDPPDPDPLDDPDDDPADFPPPPLQAEFDADQLDPALQVRDAAAQDPQVVCRSHGQEHADPPFLCRVVVVVCCVVVVAPPNDADDCLPQQAPDDADDFSLQNPNQLAFWFHLCLAGCNVRPVVCVVVPGRGHRQKYKYKDKDADPLQLVCLVVVVDDCPCAQQNDNRRTGIKMKMWGFTKGQQCSVCVLVVHHSLVVLVCVCVVVVNPTVCSPRPPSRRMYRHNHWTKMKIKGADLNQLQPPPAAEQEAEAEDECCCCPVNDQQALRNLLLSVLVSVQNVSNVVVHMRMYMYTDQYPLVPDDVLVVVLVVQCQAVFPFLLCNQVSSCVRVVHRHPHPLLNVCSVVSSSNAQEHAEYSFQDPSNVVSNVVSNRYYNYYHYRDPVSRRLNNCSVVLSVVQVPGDDPDDNDDSVRRRVSGHDHPDDPVNVVPPPDPPVVVVVVVVVVVVVVVVVVVVVVVVVVVVVPDPPPVPPDPPPVWAEEEFEEDAQQQPLLVPFDLVQVLVLCVVCDLVRYEEQYEYAAYPDVVVVSVVVSVVSSVVRVHHYHYHYDPQHPCNVFPPDDDPPQWDQDPVRDIGGNVPVVVVVRRVVSCVVVVVCVVVVNHTFKYKYAYSAGDHSVQVSCQCCAVHNPDQKGFDFGAPDPPFTDPQPFWAAQVRHGFPGRGPPGDDDPQQSVCVVVVHRGHTPTDDDNIMMHTPVVVDPDD

Secondary structure (DSSP, 8-state):
-----------PPPPPPP------PPPPPP--S-S-------TT-TT--PPP--TT-SSHHHH--------TTTTTT--EEE-TTGGGHHHHHHHHHHTSS-TT-----TT---SS-PPPPGGGG-TTT--SS-TTTT-HHHHHHHHHHTT-----SEEEEEEEE--HHHHHHHHTTSS---SSSB-STT--EEEEEEEE---EEHHHHHHHHTS-HHHHHHHHHHHTTT--THHHH-TT--EEE-SS--EEEEEES-GGGTT-TTS-EEEEEEE--HHHHTT--SSSSHHHHHHHHHHHHHHHHHTTSEEEEEEE--GGGGT-HHHHHHHHHHHHHS--BGGGHHHHHHHHHSSS----GGGTTHHHHHTT--EEEEEE---HHHHHHHHHTT-EEEEEEPPPGGGS-GGGHHHHHHHHHTT---SSPPPPHHHHTT-B------HHHHTTSS--THHHHHHHHHHHHHHHHHHHHHHHHHHHTT-------------S-EEEEEEESS-HHHIIIIIHHHHHHHHHHH-TTTEEEEEEE---SSTHHHHHHHHHHHHHHTT--EEEEE-SS-HHHHHHS---SSSEEE-TTS-EEE-HHHHHHHHHHHHHHHHHHHHHTT---SEEEEE-S----HHHHHHHHTGGGG--SEEE---EEETTEE--GGG-EETTSPPPS-SSS---SSHHHHHHHHTTPPPPEEE---SEEEEEGGGTSPP-

InterPro domains:
  IPR000926 GTP cyclohydrolase II, RibA [cd00641] (194-436)
  IPR021047 Mannosyltransferase 1, CMT1 [PF11735] (501-716)
  IPR022163 GTP cyclohydrolase N-terminal [PF12471] (35-227)
  IPR032677 GTP cyclohydrolase II [PF00925] (268-402)
  IPR036144 GTP cyclohydrolase II superfamily [G3DSA:3.40.50.10990] (233-404)
  IPR036144 GTP cyclohydrolase II superfamily [SSF142695] (233-404)

pLDDT: mean 84.19, std 15.98, range [26.23, 98.62]

Organism: Talaromyces pinophilus (NCBI:txid128442)

Sequence (724 aa):
MPESIPIATTEPEVPPGEDIDAGSSPKSPKSQFSKHILLTTYPGQSGVDPVPLQWGAPDAKSRGPIVASRHPSQLKRRNAMGAHGGSYSIYNALAIAAGDLPTDFKPDFNNTEPTFDFPVQPAWSDPKKIVSLDPFGHDIVKHYKSYLDVGWDLRPSMAITRANMRLSEIEKAVSEGQIEVDGSIVIGKNGDVRVTKVAVEPVWYLPGVAERFGVDEVTLRRTLFEHTGGSYPELITRPDLKVFLPPIGGLTVYIFGPPERVSDENVKLALRIHDECNGSDVFQSDICTCRPYLAFGIQEAIKEAQNGGSGVVIYFRKEGRALGEVVKYLVYNARKRGGDTADKYFERTENIAGVRDMRFQALMPDILHWLGIKKIDRMLSMSNMKHDAIVAQGIKILERIPIPEEMIPQDSRVEIDAKINAGYFTTGKKYTMEELAQVKGRGWEKWEDITFRRYGPARRVFRISLILTFIWFIAEIYFVHRSLTRVHPQSQLGNINTAGRIFIASLHWNNEAILRNDWNDAIVQLVSHLGAENAFVSVYESGSWDDSKGALRELDARLDALGAPRNITLSDVTHEDEISAQPAQEGWIDTSRGRRELRRIPYLARLRNWSLSILEDLARQGVVFDTILFLNDVVFTTQDVLTLLDTNGGSYAAACSLDFSKPPQYYDTFALRDSQGNEPLMQTWPYFRSSESLNALLSMAPVPVTSCWNGMGKTSSKCLTPSR